Protein AF-A0A1V5R7T0-F1 (afdb_monomer_lite)

Foldseek 3Di:
DDDDDDDDDDDDDDDDDDDDPDDDPFFQQLDQPCVPPDFQKKWQQDAAPDLLLQEHADPADDPQPAQHASQQRIARLLLSLLLSLLSNLLCVPPNGAPAGKYWHGAGGLSQFQDWDQDVAIAGPAFGGCRGSRQKTWIAARWNACAAPPDVRHRFLFRPQWDQDPNDTDGHQFDPGASNGGPLSSRLSSLLSSLCLCCVQVVNQWFDAKQAAQNSLVSSLVVLVVCQVVVPPVRHPVSSVSSVVRYDQDVVVSSHGRHRRTMMTGTDDDDCPDPNVVSSVVSSVSSVVSSLVVCVVVPDDKDKDWMWIHGLNWIKIKIFIPPLQFDWAQKWKDKDPDDTDAQDPPDSGRIDIGTDDPPDDQKIKMWIWTAGPNHTDIDIDMDGDRDDDPLSNDRDHLVQWAWDWDDDPQKIKTATRHDPSCVSWFPWKWKFFDFPPDDTDIGTADPRRIDIGHPPRTDWIWIWTHTNNHDTNTHTYDDPPDD

Radius of gyration: 26.91 Å; chains: 1; bounding box: 71×72×76 Å

Secondary structure (DSSP, 8-state):
--------------------------S-SS--GGGSSS---EEEPPPPSSGGGSEEE-SS-BTTTB---GGG-EE-HHHHHHHHHHHHHHHHHH---SBPEEE---B-TTSSPPEE-SSS-EESSSTTSSGGG-EEEEEPPBS----SS-SS---SSS--EEEETTEEEE-SS--S--TTB-HHHHHHHHHHHHHHHHHHHTT-SEEEEE--HHHHHHHHHHHHHHHHHT-TT--HHHHHHHHHHEE--TTTTHHHH-SSEEEEEE----TTSTTHHHHHHHHHHHHHHHHHHHHHH--S-EEEEEEEEETTEEEEEEEEESTT--EEEEEEEETTPPPEEPPTT-TT-EEEEEPPSSPPSEEEEEEEEEETTEEEEEEEEEE-----GGGG----GGG-EEEEEEETTEEEEEEE--GGGGGTEEEEEEEEE-TTSPPEEEEPPTTSEEEEE-TT--EEEEEEEETTS-EEEEEE-BTTB-

Sequence (482 aa):
MRLIRNGLPGCAMGLVCLGLVSLGLGANDGFDRYRKQVPHTLRLFPLPASPEAGYLMLDRDMEGGADGDIRHRWAQPHAVALVQCCARAVARDLGPGPHPMVIMDASSENGDTPVELGATPRGRHPGGSHDGGLNLDLGYYLTSLKGQVHTPDFAACTNHYRLQDGKLRDTYQCLESADRLDVPRTTRFFVELAAFNRDLFNGDLLEQVGVDFQVRKAVLAQAQAWARERRYGVDTVLVGDLERILTSDEADGWARTHHHHLHLRLRDFPLHGAHRKALDHLMATARQEEGLLRKVTQAGPALVVALHSVDLQRSLEVELQPSHLEVQDLQFRVDEGPWRKAQPGDPRNRAVLDLAAPFKATAKVEAQGTLKGKPLSLSCVIELPEQSPRLGIAIEAAHLKAEVQEEGGALAFDLKVPRTYQAWVTEYALVLHRPGQKPERCVLPPEGRLKLPKEGLVKVELEALCSSRRAIRVPVWLDGRI

Structure (mmCIF, N/CA/C/O backbone):
data_AF-A0A1V5R7T0-F1
#
_entry.id   AF-A0A1V5R7T0-F1
#
loop_
_atom_site.group_PDB
_atom_site.id
_atom_site.type_symbol
_atom_site.label_atom_id
_atom_site.label_alt_id
_atom_site.label_comp_id
_atom_site.label_asym_id
_atom_site.label_entity_id
_atom_site.label_seq_id
_atom_site.pdbx_PDB_ins_code
_atom_site.Cartn_x
_atom_site.Cartn_y
_atom_site.Cartn_z
_atom_site.occupancy
_atom_site.B_iso_or_equiv
_atom_site.auth_seq_id
_atom_site.auth_comp_id
_atom_site.auth_asym_id
_atom_site.auth_atom_id
_atom_site.pdbx_PDB_model_num
ATOM 1 N N . MET A 1 1 ? -37.736 -44.518 -22.228 1.00 30.17 1 MET A N 1
ATOM 2 C CA . MET A 1 1 ? -37.467 -45.970 -22.242 1.00 30.17 1 MET A CA 1
ATOM 3 C C . MET A 1 1 ? -36.408 -46.214 -23.314 1.00 30.17 1 MET A C 1
ATOM 5 O O . MET A 1 1 ? -36.701 -45.902 -24.453 1.00 30.17 1 MET A O 1
ATOM 9 N N . ARG A 1 2 ? -35.200 -46.636 -22.885 1.00 25.08 2 ARG A N 1
ATOM 10 C CA . ARG A 1 2 ? -34.054 -47.285 -23.590 1.00 25.08 2 ARG A CA 1
ATOM 11 C C . ARG A 1 2 ? -33.592 -46.729 -24.966 1.00 25.08 2 ARG A C 1
ATOM 13 O O . ARG A 1 2 ? -34.388 -46.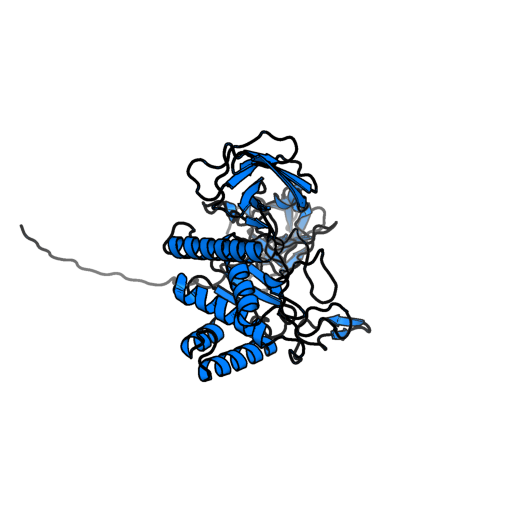657 -25.883 1.00 25.08 2 ARG A O 1
ATOM 20 N N . LEU A 1 3 ? -32.349 -46.225 -25.130 1.00 24.56 3 LEU A N 1
ATOM 21 C CA . LEU A 1 3 ? -31.028 -46.930 -25.181 1.00 24.56 3 LEU A CA 1
ATOM 22 C C . LEU A 1 3 ? -30.972 -47.920 -26.380 1.00 24.56 3 LEU A C 1
ATOM 24 O O . LEU A 1 3 ? -31.908 -48.692 -26.509 1.00 24.56 3 LEU A O 1
ATOM 28 N N . ILE A 1 4 ? -29.960 -48.047 -27.258 1.00 29.56 4 ILE A N 1
ATOM 29 C CA . ILE A 1 4 ? -28.506 -47.790 -27.200 1.00 29.56 4 ILE A CA 1
ATOM 30 C C . ILE A 1 4 ? -27.867 -48.036 -28.603 1.00 29.56 4 ILE A C 1
ATOM 32 O O . ILE A 1 4 ? -28.319 -48.918 -29.322 1.00 29.56 4 ILE A O 1
ATOM 36 N N . ARG A 1 5 ? -26.796 -47.272 -28.901 1.00 29.25 5 ARG A N 1
ATOM 37 C CA . ARG A 1 5 ? -25.517 -47.510 -29.641 1.00 29.25 5 ARG A CA 1
ATOM 38 C C . ARG A 1 5 ? -25.374 -48.441 -30.868 1.00 29.25 5 ARG A C 1
ATOM 40 O O . ARG A 1 5 ? -25.743 -49.606 -30.827 1.00 29.25 5 ARG A O 1
ATOM 47 N N . ASN A 1 6 ? -24.536 -47.978 -31.812 1.00 26.95 6 ASN A N 1
ATOM 48 C CA . ASN A 1 6 ? -23.155 -48.433 -32.159 1.00 26.95 6 ASN A CA 1
ATOM 49 C C . ASN A 1 6 ? -22.864 -47.959 -33.606 1.00 26.95 6 ASN A C 1
ATOM 51 O O . ASN A 1 6 ? -23.771 -47.998 -34.421 1.00 26.95 6 ASN A O 1
ATOM 55 N N . GLY A 1 7 ? -21.698 -47.503 -34.066 1.00 24.45 7 GLY A N 1
ATOM 56 C CA . GLY A 1 7 ? -20.328 -47.378 -33.573 1.00 24.45 7 GLY A CA 1
ATOM 57 C C . GLY A 1 7 ? -19.453 -46.932 -34.772 1.00 24.45 7 GLY A C 1
ATOM 58 O O . GLY A 1 7 ? -19.782 -47.242 -35.914 1.00 24.45 7 GLY A O 1
ATOM 59 N N . LEU A 1 8 ? -18.391 -46.165 -34.502 1.00 31.53 8 LEU A N 1
ATOM 60 C CA . LEU A 1 8 ? -17.338 -45.699 -35.434 1.00 31.53 8 LEU A CA 1
ATOM 61 C C . LEU A 1 8 ? -16.566 -46.861 -36.109 1.00 31.53 8 LEU A C 1
ATOM 63 O O . LEU A 1 8 ? -16.613 -47.980 -35.595 1.00 31.53 8 LEU A O 1
ATOM 67 N N . PRO A 1 9 ? -15.839 -46.619 -37.225 1.00 33.41 9 PRO A N 1
ATOM 68 C CA . PRO A 1 9 ? -14.389 -46.281 -37.197 1.00 33.41 9 PRO A CA 1
ATOM 69 C C . PRO A 1 9 ? -14.001 -45.255 -38.304 1.00 33.41 9 PRO A C 1
ATOM 71 O O . PRO A 1 9 ? -14.788 -45.021 -39.208 1.00 33.41 9 PRO A O 1
ATOM 74 N N . GLY A 1 10 ? -12.849 -44.576 -38.389 1.00 24.50 10 GLY A N 1
ATOM 75 C CA . GLY A 1 10 ? -11.581 -44.533 -37.661 1.00 24.50 10 GLY A CA 1
ATOM 76 C C . GLY A 1 10 ? -10.533 -43.740 -38.489 1.00 24.50 10 GLY A C 1
ATOM 77 O O . GLY A 1 10 ? -10.545 -43.810 -39.712 1.00 24.50 10 GLY A O 1
ATOM 78 N N . CYS A 1 11 ? -9.635 -43.032 -37.785 1.00 23.44 11 CYS A N 1
ATOM 79 C CA . CYS A 1 11 ? -8.226 -42.696 -38.102 1.00 23.44 11 CYS A CA 1
ATOM 80 C C . CYS A 1 11 ? -7.805 -41.733 -39.242 1.00 23.44 11 CYS A C 1
ATOM 82 O O . CYS A 1 11 ? -7.719 -42.121 -40.400 1.00 23.44 11 CYS A O 1
ATOM 84 N N . ALA A 1 12 ? -7.322 -40.545 -38.837 1.00 26.11 12 ALA A N 1
ATOM 85 C CA . ALA A 1 12 ? -5.924 -40.036 -38.928 1.00 26.11 12 ALA A CA 1
ATOM 86 C C . ALA A 1 12 ? -5.922 -38.629 -38.270 1.00 26.11 12 ALA A C 1
ATOM 88 O O . ALA A 1 12 ? -6.704 -37.788 -38.690 1.00 26.11 12 ALA A O 1
ATOM 89 N N . MET A 1 13 ? -5.289 -38.261 -37.148 1.00 24.59 13 MET A N 1
ATOM 90 C CA . MET A 1 13 ? -3.994 -38.497 -36.483 1.00 24.59 13 MET A CA 1
ATOM 91 C C . MET A 1 13 ? -2.769 -37.923 -37.221 1.00 24.59 13 MET A C 1
ATOM 93 O O . MET A 1 13 ? -2.347 -38.458 -38.239 1.00 24.59 13 MET A O 1
ATOM 97 N N . GLY A 1 14 ? -2.202 -36.847 -36.648 1.00 22.84 14 GLY A N 1
ATOM 98 C CA . GLY A 1 14 ? -0.975 -36.154 -37.075 1.00 22.84 14 GLY A CA 1
ATOM 99 C C . GLY A 1 14 ? -0.926 -34.692 -36.566 1.00 22.84 14 GLY A C 1
ATOM 100 O O . GLY A 1 14 ? -1.309 -33.804 -37.308 1.00 22.84 14 GLY A O 1
ATOM 101 N N . LEU A 1 15 ? -0.829 -34.416 -35.256 1.00 24.31 15 LEU A N 1
ATOM 102 C CA . LEU A 1 15 ? 0.388 -34.177 -34.440 1.00 24.31 15 LEU A CA 1
ATOM 103 C C . LEU A 1 15 ? 1.064 -32.786 -34.604 1.00 24.31 15 LEU A C 1
ATOM 105 O O . LEU A 1 15 ? 1.511 -32.419 -35.679 1.00 24.31 15 LEU A O 1
ATOM 109 N N . VAL A 1 16 ? 1.235 -32.134 -33.441 1.00 23.52 16 VAL A N 1
ATOM 110 C CA . VAL A 1 16 ? 2.197 -31.073 -33.051 1.00 23.52 16 VAL A CA 1
ATOM 111 C C . VAL A 1 16 ? 1.925 -29.619 -33.473 1.00 23.52 16 VAL A C 1
ATOM 113 O O . VAL A 1 16 ? 2.321 -29.177 -34.539 1.00 23.52 16 VAL A O 1
ATOM 116 N N . CYS A 1 17 ? 1.393 -28.841 -32.521 1.00 24.23 17 CYS A N 1
ATOM 117 C CA . CYS A 1 17 ? 2.048 -27.622 -32.016 1.00 24.23 17 CYS A CA 1
ATOM 118 C C . CYS A 1 17 ? 1.552 -27.336 -30.586 1.00 24.23 17 CYS A C 1
ATOM 120 O O . CYS A 1 17 ? 0.710 -26.482 -30.328 1.00 24.23 17 CYS A O 1
ATOM 122 N N . LEU A 1 18 ? 2.073 -28.133 -29.652 1.00 26.19 18 LEU A N 1
ATOM 123 C CA . LEU A 1 18 ? 2.223 -27.775 -28.245 1.00 26.19 18 LEU A CA 1
ATOM 124 C C . LEU A 1 18 ? 3.452 -26.858 -28.174 1.00 26.19 18 LEU A C 1
ATOM 126 O O . LEU A 1 18 ? 4.535 -27.278 -28.576 1.00 26.19 18 LEU A O 1
ATOM 130 N N . GLY A 1 19 ? 3.296 -25.629 -27.690 1.00 22.98 19 GLY A N 1
ATOM 131 C CA . GLY A 1 19 ? 4.429 -24.730 -27.479 1.00 22.98 19 GLY A CA 1
ATOM 132 C C . GLY A 1 19 ? 3.999 -23.317 -27.104 1.00 22.98 19 GLY A C 1
ATOM 133 O O . GLY A 1 19 ? 3.680 -22.539 -27.993 1.00 22.98 19 GLY A O 1
ATOM 134 N N . LEU A 1 20 ? 4.077 -23.009 -25.802 1.00 26.34 20 LEU A N 1
ATOM 135 C CA . LEU A 1 20 ? 3.920 -21.703 -25.130 1.00 26.34 20 LEU A CA 1
ATOM 136 C C . LEU A 1 20 ? 2.573 -21.435 -24.435 1.00 26.34 20 LEU A C 1
ATOM 138 O O . LEU A 1 20 ? 1.944 -20.397 -24.603 1.00 26.34 20 LEU A O 1
ATOM 142 N N . VAL A 1 21 ? 2.203 -22.336 -23.522 1.00 30.81 21 VAL A N 1
ATOM 143 C CA . VAL A 1 21 ? 1.768 -21.892 -22.190 1.00 30.81 21 VAL A CA 1
ATOM 144 C C . VAL A 1 21 ? 3.016 -21.893 -21.319 1.00 30.81 21 VAL A C 1
ATOM 146 O O . VAL A 1 21 ? 3.502 -22.971 -20.994 1.00 30.81 21 VAL A O 1
ATOM 149 N N . SER A 1 22 ? 3.527 -20.713 -20.965 1.00 23.80 22 SER A N 1
ATOM 150 C CA . SER A 1 22 ? 4.300 -20.506 -19.733 1.00 23.80 22 SER A CA 1
ATOM 151 C C . SER A 1 22 ? 4.723 -19.040 -19.570 1.00 23.80 22 SER A C 1
ATOM 153 O O . SER A 1 22 ? 5.561 -18.555 -20.324 1.00 23.80 22 SER A O 1
ATOM 155 N N . LEU A 1 23 ? 4.214 -18.445 -18.483 1.00 25.80 23 LEU A N 1
ATOM 156 C CA . LEU A 1 23 ? 4.885 -17.488 -17.590 1.00 25.80 23 LEU A CA 1
ATOM 157 C C . LEU A 1 23 ? 4.839 -16.000 -17.976 1.00 25.80 23 LEU A C 1
ATOM 159 O O . LEU A 1 23 ? 5.457 -15.560 -18.938 1.00 25.80 23 LEU A O 1
ATOM 163 N N . GLY A 1 24 ? 4.144 -15.217 -17.137 1.00 24.16 24 GLY A N 1
ATOM 164 C CA . GLY A 1 24 ? 4.252 -13.757 -17.120 1.00 24.16 24 GLY A CA 1
ATOM 165 C C . GLY A 1 24 ? 2.946 -12.963 -17.104 1.00 24.16 24 GLY A C 1
ATOM 166 O O . GLY A 1 24 ? 2.898 -11.899 -17.713 1.00 24.16 24 GLY A O 1
ATOM 167 N N . LEU A 1 25 ? 1.900 -13.424 -16.406 1.00 31.41 25 LEU A N 1
ATOM 168 C CA . LEU A 1 25 ? 0.944 -12.480 -15.816 1.00 31.41 25 LEU A CA 1
ATOM 169 C C . LEU A 1 25 ? 1.724 -11.642 -14.798 1.00 31.41 25 LEU A C 1
ATOM 171 O O . LEU A 1 25 ? 2.124 -12.142 -13.750 1.00 31.41 25 LEU A O 1
ATOM 175 N N . GLY A 1 26 ? 2.001 -10.394 -15.144 1.00 29.55 26 GLY A N 1
ATOM 176 C CA . GLY A 1 26 ? 2.695 -9.472 -14.261 1.00 29.55 26 GLY A CA 1
ATOM 177 C C . GLY A 1 26 ? 3.188 -8.268 -15.033 1.00 29.55 26 GLY A C 1
ATOM 178 O O . GLY A 1 26 ? 3.957 -8.440 -15.971 1.00 29.55 26 GLY A O 1
ATOM 179 N N . ALA A 1 27 ? 2.741 -7.097 -14.586 1.00 29.16 27 ALA A N 1
ATOM 180 C CA . ALA A 1 27 ? 3.251 -5.751 -14.814 1.00 29.16 27 ALA A CA 1
ATOM 181 C C . ALA A 1 27 ? 2.723 -4.862 -15.938 1.00 29.16 27 ALA A C 1
ATOM 183 O O . ALA A 1 27 ? 2.602 -5.316 -17.065 1.00 29.16 27 ALA A O 1
ATOM 184 N N . ASN A 1 28 ? 2.431 -3.596 -15.587 1.00 39.72 28 ASN A N 1
ATOM 185 C CA . ASN A 1 28 ? 1.887 -2.522 -16.431 1.00 39.72 28 ASN A CA 1
ATOM 186 C C . ASN A 1 28 ? 2.424 -2.580 -17.878 1.00 39.72 28 ASN A C 1
ATOM 188 O O . ASN A 1 28 ? 3.535 -2.156 -18.194 1.00 39.72 28 ASN A O 1
ATOM 192 N N . ASP A 1 29 ? 1.636 -3.234 -18.722 1.00 37.44 29 ASP A N 1
ATOM 193 C CA . ASP A 1 29 ? 1.846 -3.598 -20.122 1.00 37.44 29 ASP A CA 1
ATOM 194 C C . ASP A 1 29 ? 0.916 -2.785 -21.034 1.00 37.44 29 ASP A C 1
ATOM 196 O O . ASP A 1 29 ? 0.659 -3.159 -22.178 1.00 37.44 29 ASP A O 1
ATOM 200 N N . GLY A 1 30 ? 0.397 -1.670 -20.514 1.00 35.66 30 GLY A N 1
ATOM 201 C CA . GLY A 1 30 ? -0.647 -0.893 -21.162 1.00 35.66 30 GLY A CA 1
ATOM 202 C C . GLY A 1 30 ? -2.032 -1.524 -21.064 1.00 35.66 30 GLY A C 1
ATOM 203 O O . GLY A 1 30 ? -2.952 -0.989 -21.665 1.00 35.66 30 GLY A O 1
ATOM 204 N N . PHE A 1 31 ? -2.224 -2.626 -20.324 1.00 36.41 31 PHE A N 1
ATOM 205 C CA . PHE A 1 31 ? -3.575 -3.089 -20.022 1.00 36.41 31 PHE A CA 1
ATOM 206 C C . PHE A 1 31 ? -4.199 -2.219 -18.938 1.00 36.41 31 PHE A C 1
ATOM 208 O O . PHE A 1 31 ? -3.809 -2.272 -17.771 1.00 36.41 31 PHE A O 1
ATOM 215 N N . ASP A 1 32 ? -5.244 -1.498 -19.326 1.00 42.06 32 ASP A N 1
ATOM 216 C CA . ASP A 1 32 ? -6.210 -0.918 -18.409 1.00 42.06 32 ASP A CA 1
ATOM 217 C C . ASP A 1 32 ? -6.840 -2.027 -17.543 1.00 42.06 32 ASP A C 1
ATOM 219 O O . ASP A 1 32 ? -7.746 -2.765 -17.952 1.00 42.06 32 ASP A O 1
ATOM 223 N N . ARG A 1 33 ? -6.332 -2.168 -16.317 1.00 47.75 33 ARG A N 1
ATOM 224 C CA . ARG A 1 33 ? -6.867 -3.120 -15.340 1.00 47.75 33 ARG A CA 1
ATOM 225 C C . ARG A 1 33 ? -8.239 -2.692 -14.813 1.00 47.75 33 ARG A C 1
ATOM 227 O O . ARG A 1 33 ? -8.972 -3.558 -14.350 1.00 47.75 33 ARG A O 1
ATOM 234 N N . TYR A 1 34 ? -8.648 -1.433 -14.991 1.00 43.59 34 TYR A N 1
ATOM 235 C CA . TYR A 1 34 ? -10.017 -0.969 -14.727 1.00 43.59 34 TYR A CA 1
ATOM 236 C C . TYR A 1 34 ? -11.007 -1.455 -15.789 1.00 43.59 34 TYR A C 1
ATOM 238 O O . TYR A 1 34 ? -12.179 -1.687 -15.490 1.00 43.59 34 TYR A O 1
ATOM 246 N N . ARG A 1 35 ? -10.548 -1.718 -17.021 1.00 40.16 35 ARG A N 1
ATOM 247 C CA . ARG A 1 35 ? -11.385 -2.298 -18.088 1.00 40.16 35 ARG A CA 1
ATOM 248 C C . ARG A 1 35 ? -11.709 -3.779 -17.912 1.00 40.16 35 ARG A C 1
ATOM 250 O O . ARG A 1 35 ? -12.566 -4.293 -18.639 1.00 40.16 35 ARG A O 1
ATOM 257 N N . LYS A 1 36 ? -11.121 -4.479 -16.936 1.00 43.09 36 LYS A N 1
ATOM 258 C CA . LYS A 1 36 ? -11.552 -5.836 -16.562 1.00 43.09 36 LYS A CA 1
ATOM 259 C C . LYS A 1 36 ? -12.825 -5.806 -15.706 1.00 43.09 36 LYS A C 1
ATOM 261 O O . LYS A 1 36 ? -12.818 -6.246 -14.571 1.00 43.09 36 LYS A O 1
ATOM 266 N N . GLN A 1 37 ? -13.935 -5.349 -16.286 1.00 37.16 37 GLN A N 1
ATOM 267 C CA . GLN A 1 37 ? -15.336 -5.622 -15.899 1.00 37.16 37 GLN A CA 1
ATOM 268 C C . GLN A 1 37 ? -15.792 -5.336 -14.444 1.00 37.16 37 GLN A C 1
ATOM 270 O O . GLN A 1 37 ? -16.991 -5.433 -14.180 1.00 37.16 37 GLN A O 1
ATOM 275 N N . VAL A 1 38 ? -14.916 -4.942 -13.516 1.00 39.03 38 VAL A N 1
ATOM 276 C CA . VAL A 1 38 ? -15.242 -4.570 -12.134 1.00 39.03 38 VAL A CA 1
ATOM 277 C C . VAL A 1 38 ? -14.394 -3.351 -11.757 1.00 39.03 38 VAL A C 1
ATOM 279 O O . VAL A 1 38 ? -13.169 -3.455 -11.772 1.00 39.03 38 VAL A O 1
ATOM 282 N N . PRO A 1 39 ? -14.998 -2.199 -11.413 1.00 50.25 39 PRO A N 1
ATOM 283 C CA . PRO A 1 39 ? -14.240 -1.044 -10.951 1.00 50.25 39 PRO A CA 1
ATOM 284 C C . PRO A 1 39 ? -13.459 -1.427 -9.691 1.00 50.25 39 PRO A C 1
ATOM 286 O O . PRO A 1 39 ? -14.051 -1.771 -8.664 1.00 50.25 39 PRO A O 1
ATOM 289 N N . HIS A 1 40 ? -12.130 -1.388 -9.759 1.00 67.25 40 HIS A N 1
ATOM 290 C CA . HIS A 1 40 ? -11.280 -1.588 -8.593 1.00 67.25 40 HIS A CA 1
ATOM 291 C C . HIS A 1 40 ? -11.407 -0.351 -7.699 1.00 67.25 40 HIS A C 1
ATOM 293 O O . HIS A 1 40 ? -10.768 0.671 -7.934 1.00 67.25 40 HIS A O 1
ATOM 299 N N . THR A 1 41 ? -12.269 -0.422 -6.683 1.00 85.62 41 THR A N 1
ATOM 300 C CA . THR A 1 41 ? -12.331 0.617 -5.653 1.00 85.62 41 THR A CA 1
ATOM 301 C C . THR A 1 41 ? -11.040 0.591 -4.858 1.00 85.62 41 THR A C 1
ATOM 303 O O . THR A 1 41 ? -10.758 -0.390 -4.175 1.00 85.62 41 THR A O 1
ATOM 306 N N . LEU A 1 42 ? -10.281 1.679 -4.907 1.00 92.12 42 LEU A N 1
ATOM 307 C CA . LEU A 1 42 ? -9.131 1.878 -4.042 1.00 92.12 42 LEU A CA 1
ATOM 308 C C . LEU A 1 42 ? -9.535 2.708 -2.833 1.00 92.12 42 LEU A C 1
ATOM 310 O O . LEU A 1 42 ? -10.436 3.546 -2.884 1.00 92.12 42 LEU A O 1
ATOM 314 N N . ARG A 1 43 ? -8.862 2.452 -1.723 1.00 95.31 43 ARG A N 1
ATOM 315 C CA . ARG A 1 43 ? -8.984 3.184 -0.475 1.00 95.31 43 ARG A CA 1
ATOM 316 C C . ARG A 1 43 ? -7.608 3.720 -0.121 1.00 95.31 43 ARG A C 1
ATOM 318 O O . ARG A 1 43 ? -6.636 2.966 -0.134 1.00 95.31 43 ARG A O 1
ATOM 325 N N . LEU A 1 44 ? -7.540 4.998 0.230 1.00 96.50 44 LEU A N 1
ATOM 326 C CA . LEU A 1 44 ? -6.336 5.547 0.833 1.00 96.50 44 LEU A CA 1
ATOM 327 C C . LEU A 1 44 ? -6.157 4.917 2.217 1.00 96.50 44 LEU A C 1
ATOM 329 O O . LEU A 1 44 ? -7.094 4.913 3.026 1.00 96.50 44 LEU A O 1
ATOM 333 N N . PHE A 1 45 ? -4.970 4.381 2.489 1.00 95.19 45 PHE A N 1
ATOM 334 C CA . PHE A 1 45 ? -4.657 3.824 3.798 1.00 95.19 45 PHE A CA 1
ATOM 335 C C . PHE A 1 45 ? -4.948 4.850 4.909 1.00 95.19 45 PHE A C 1
ATOM 337 O O . PHE A 1 45 ? -4.444 5.973 4.861 1.00 95.19 45 PHE A O 1
ATOM 344 N N . PRO A 1 46 ? -5.784 4.503 5.903 1.00 92.31 46 PRO A N 1
ATOM 345 C CA . PRO A 1 46 ? -6.198 5.454 6.921 1.00 92.31 46 PRO A CA 1
ATOM 346 C C . PRO A 1 46 ? -5.070 5.712 7.920 1.00 92.31 46 PRO A C 1
ATOM 348 O O . PRO A 1 46 ? -4.308 4.807 8.260 1.00 92.31 46 PRO A O 1
ATOM 351 N N . LEU A 1 47 ? -5.024 6.931 8.458 1.00 90.81 47 LEU A N 1
ATOM 352 C CA . LEU A 1 47 ? -4.195 7.228 9.623 1.00 90.81 47 LEU A CA 1
ATOM 353 C C . LEU A 1 47 ? -4.595 6.314 10.799 1.00 90.81 47 LEU A C 1
ATOM 355 O O . LEU A 1 47 ? -5.794 6.070 11.000 1.00 90.81 47 LEU A O 1
ATOM 359 N N . PRO A 1 48 ? -3.629 5.821 11.595 1.00 89.50 48 PRO A N 1
ATOM 360 C CA . PRO A 1 48 ? -3.939 5.024 12.774 1.00 89.50 48 PRO A CA 1
ATOM 361 C C . PRO A 1 48 ? -4.740 5.854 13.786 1.00 89.50 48 PRO A C 1
ATOM 363 O O . PRO A 1 48 ? -4.446 7.024 14.023 1.00 89.50 48 PRO A O 1
ATOM 366 N N . ALA A 1 49 ? -5.749 5.245 14.415 1.00 83.06 49 ALA A N 1
ATOM 367 C CA . ALA A 1 49 ? -6.562 5.925 15.428 1.00 83.06 49 ALA A CA 1
ATOM 368 C C . ALA A 1 49 ? -5.775 6.277 16.699 1.00 83.06 49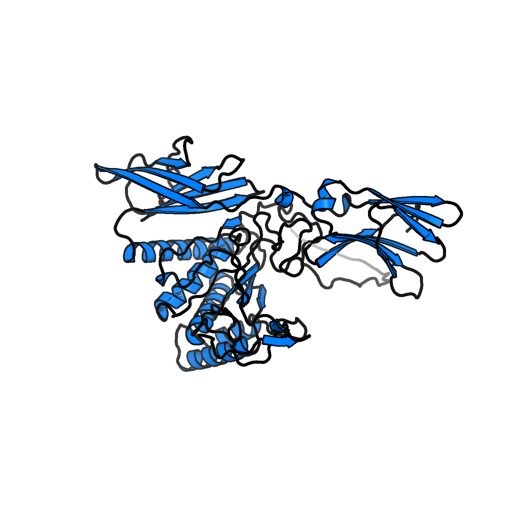 ALA A C 1
ATOM 370 O O . ALA A 1 49 ? -6.150 7.202 17.419 1.00 83.06 49 ALA A O 1
ATOM 371 N N . SER A 1 50 ? -4.724 5.511 16.990 1.00 85.81 50 SER A N 1
ATOM 372 C CA . SER A 1 50 ? -3.837 5.677 18.137 1.00 85.81 50 SER A CA 1
ATOM 373 C C . SER A 1 50 ? -2.557 4.841 17.949 1.00 85.81 50 SER A C 1
ATOM 375 O O . SER A 1 50 ? -2.512 4.003 17.041 1.00 85.81 50 SER A O 1
ATOM 377 N N . PRO A 1 51 ? -1.523 5.008 18.797 1.00 83.06 51 PRO A N 1
ATOM 378 C CA . PRO A 1 51 ? -0.319 4.169 18.763 1.00 83.06 51 PRO A CA 1
ATOM 379 C C . PRO A 1 51 ? -0.597 2.662 18.913 1.00 83.06 51 PRO A C 1
ATOM 381 O O . PRO A 1 51 ? 0.132 1.830 18.374 1.00 83.06 51 PRO A O 1
ATOM 384 N N . GLU A 1 52 ? -1.682 2.289 19.594 1.00 88.31 52 GLU A N 1
ATOM 385 C CA . GLU A 1 52 ? -2.110 0.898 19.786 1.00 88.31 52 GLU A CA 1
ATOM 386 C C . GLU A 1 52 ? -2.743 0.279 18.525 1.00 88.31 52 GLU A C 1
ATOM 388 O O . GLU A 1 52 ? -3.078 -0.903 18.524 1.00 88.31 52 GLU A O 1
ATOM 3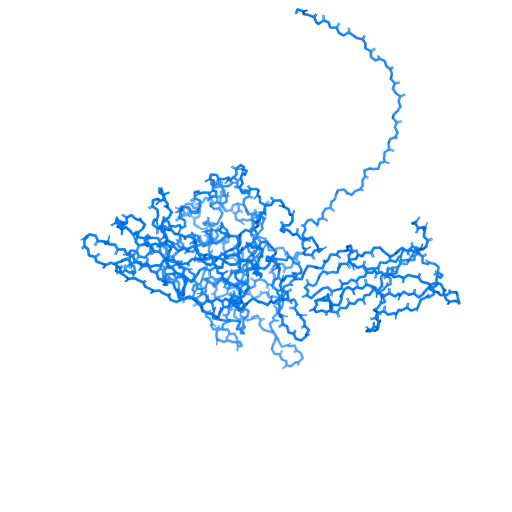93 N N . ALA A 1 53 ? -2.862 1.030 17.423 1.00 89.88 53 ALA A N 1
ATOM 394 C CA . ALA A 1 53 ? -3.220 0.469 16.120 1.00 89.88 53 ALA A CA 1
ATOM 395 C C . ALA A 1 53 ? -2.148 -0.494 15.572 1.00 89.88 53 ALA A C 1
ATOM 397 O O . ALA A 1 53 ? -2.448 -1.313 14.705 1.00 89.88 53 ALA A O 1
ATOM 398 N N . GLY A 1 54 ? -0.907 -0.398 16.067 1.00 92.44 54 GLY A N 1
ATOM 399 C CA . GLY A 1 54 ? 0.188 -1.298 15.704 1.00 92.44 54 GLY A CA 1
ATOM 400 C C . GLY A 1 54 ? 0.871 -0.983 14.372 1.00 92.44 54 GLY A C 1
ATOM 401 O O . GLY A 1 54 ? 1.735 -1.751 13.953 1.00 92.44 54 GLY A O 1
ATOM 402 N N . TYR A 1 55 ? 0.520 0.128 13.724 1.00 95.06 55 TYR A N 1
ATOM 403 C CA . TYR A 1 55 ? 1.185 0.657 12.533 1.00 95.06 55 TYR A CA 1
ATOM 404 C C . TYR A 1 55 ? 1.237 2.187 12.584 1.00 95.06 55 TYR A C 1
ATOM 406 O O . TYR A 1 55 ? 0.511 2.814 13.360 1.00 95.06 55 TYR A O 1
ATOM 414 N N . LEU A 1 56 ? 2.079 2.785 11.745 1.00 94.00 56 LEU A N 1
ATOM 415 C CA . LEU A 1 56 ? 2.185 4.231 11.583 1.00 94.00 56 LEU A CA 1
ATOM 416 C C . LEU A 1 56 ? 2.274 4.642 10.111 1.00 94.00 56 LEU A C 1
ATOM 418 O O . LEU A 1 56 ? 2.533 3.824 9.228 1.00 94.00 56 LEU A O 1
ATOM 422 N N . MET A 1 57 ? 2.057 5.931 9.872 1.00 92.88 57 MET A N 1
ATOM 423 C CA . MET A 1 57 ? 2.188 6.586 8.573 1.00 92.88 57 MET A CA 1
ATOM 424 C C . MET A 1 57 ? 3.327 7.597 8.645 1.00 92.88 57 MET A C 1
ATOM 426 O O . MET A 1 57 ? 3.488 8.260 9.667 1.00 92.88 57 MET A O 1
ATOM 430 N N . LEU A 1 58 ? 4.097 7.719 7.568 1.00 90.62 58 LEU A N 1
ATOM 431 C CA . LEU A 1 58 ? 5.057 8.812 7.401 1.00 90.62 58 LEU A CA 1
ATOM 432 C C . LEU A 1 58 ? 4.377 10.000 6.724 1.00 90.62 58 LEU A C 1
ATOM 434 O O . LEU A 1 58 ? 3.480 9.814 5.903 1.00 90.62 58 LEU A O 1
ATOM 438 N N . ASP A 1 59 ? 4.835 11.212 6.999 1.00 85.25 59 ASP A N 1
ATOM 439 C CA . ASP A 1 59 ? 4.262 12.405 6.362 1.00 85.25 59 ASP A CA 1
ATOM 440 C C . ASP A 1 59 ? 4.740 12.582 4.910 1.00 85.25 59 ASP A C 1
ATOM 442 O O . ASP A 1 59 ? 4.106 13.268 4.114 1.00 85.25 59 ASP A O 1
ATOM 446 N N . ARG A 1 60 ? 5.890 11.992 4.568 1.00 87.44 60 ARG A N 1
ATOM 447 C CA . ARG A 1 60 ? 6.547 12.097 3.260 1.00 87.44 60 ARG A CA 1
ATOM 448 C C . ARG A 1 60 ? 7.601 11.010 3.094 1.00 87.44 60 ARG A C 1
ATOM 450 O O . ARG A 1 60 ? 7.955 10.341 4.065 1.00 87.44 60 ARG A O 1
ATOM 457 N N . ASP A 1 61 ? 8.158 10.923 1.893 1.00 88.31 61 ASP A N 1
ATOM 458 C CA . ASP A 1 61 ? 9.399 10.191 1.662 1.00 88.31 61 ASP A CA 1
ATOM 459 C C . ASP A 1 61 ? 10.543 10.741 2.512 1.00 88.31 61 ASP A C 1
ATOM 461 O O . ASP A 1 61 ? 10.695 11.956 2.700 1.00 88.31 61 ASP A O 1
ATOM 465 N N . MET A 1 62 ? 11.364 9.833 3.021 1.00 83.00 62 MET A N 1
ATOM 466 C CA . MET A 1 62 ? 12.501 10.136 3.874 1.00 83.00 62 MET A CA 1
ATOM 467 C C . MET A 1 62 ? 13.706 9.281 3.477 1.00 83.00 62 MET A C 1
ATOM 469 O O . MET A 1 62 ? 13.580 8.219 2.870 1.00 83.00 62 MET A O 1
ATOM 473 N N . GLU A 1 63 ? 14.899 9.752 3.833 1.00 79.00 63 GLU A N 1
ATOM 474 C CA . GLU A 1 63 ? 16.126 8.969 3.674 1.00 79.00 63 GLU A CA 1
ATOM 475 C C . GLU A 1 63 ? 16.070 7.663 4.498 1.00 79.00 63 GLU A C 1
ATOM 477 O O . GLU A 1 63 ? 15.298 7.552 5.451 1.00 79.00 63 GLU A O 1
ATOM 482 N N . GLY A 1 64 ? 16.897 6.672 4.142 1.00 66.31 64 GLY A N 1
ATOM 483 C CA . GLY A 1 64 ? 16.944 5.381 4.846 1.00 66.31 64 GLY A CA 1
ATOM 484 C C . GLY A 1 64 ? 15.800 4.420 4.497 1.00 66.31 64 GLY A C 1
ATOM 485 O O . GLY A 1 64 ? 15.309 3.713 5.383 1.00 66.31 64 GLY A O 1
ATOM 486 N N . GLY A 1 65 ? 15.368 4.421 3.228 1.00 69.75 65 GLY A N 1
ATOM 487 C CA . GLY A 1 65 ? 14.407 3.460 2.667 1.00 69.75 65 GLY A CA 1
ATOM 488 C C . GLY A 1 65 ? 12.951 3.692 3.076 1.00 69.75 65 GLY A C 1
ATOM 489 O O . GLY A 1 65 ? 12.189 2.738 3.207 1.00 69.75 65 GLY A O 1
ATOM 490 N N . ALA A 1 66 ? 12.578 4.944 3.344 1.00 78.62 66 ALA A N 1
ATOM 491 C CA . ALA A 1 66 ? 11.254 5.323 3.817 1.00 78.62 66 ALA A CA 1
ATOM 492 C C . ALA A 1 66 ? 10.417 5.961 2.703 1.00 78.62 66 ALA A C 1
ATOM 494 O O . ALA A 1 66 ? 10.346 7.186 2.593 1.00 78.62 66 ALA A O 1
ATOM 495 N N . ASP A 1 67 ? 9.748 5.121 1.918 1.00 85.06 67 ASP A N 1
ATOM 496 C CA . ASP A 1 67 ? 8.815 5.549 0.873 1.00 85.06 67 ASP A CA 1
ATOM 497 C C . ASP A 1 67 ? 7.452 5.862 1.503 1.00 85.06 67 ASP A C 1
ATOM 499 O O . ASP A 1 67 ? 6.637 4.988 1.778 1.00 85.06 67 ASP A O 1
ATOM 503 N N . GLY A 1 68 ? 7.251 7.126 1.860 1.00 84.31 68 GLY A N 1
ATOM 504 C CA . GLY A 1 68 ? 6.197 7.594 2.751 1.00 84.31 68 GLY A CA 1
ATOM 505 C C . GLY A 1 68 ? 5.194 8.546 2.108 1.00 84.31 68 GLY A C 1
ATOM 506 O O . GLY A 1 68 ? 4.401 9.159 2.822 1.00 84.31 68 GLY A O 1
ATOM 507 N N . ASP A 1 69 ? 5.235 8.740 0.797 1.00 91.38 69 ASP A N 1
ATOM 508 C CA . ASP A 1 69 ? 4.344 9.676 0.121 1.00 91.38 69 ASP A CA 1
ATOM 509 C C . ASP A 1 69 ? 2.875 9.213 0.148 1.00 91.38 69 ASP A C 1
ATOM 511 O O . ASP A 1 69 ? 2.510 8.132 -0.320 1.00 91.38 69 ASP A O 1
ATOM 515 N N . ILE A 1 70 ? 1.990 10.075 0.654 1.00 92.69 70 ILE A N 1
ATOM 516 C CA . ILE A 1 70 ? 0.548 9.815 0.742 1.00 92.69 70 ILE A CA 1
ATOM 517 C C . ILE A 1 70 ? -0.098 9.513 -0.624 1.00 92.69 70 ILE A C 1
ATOM 519 O O . ILE A 1 70 ? -1.099 8.799 -0.693 1.00 92.69 70 ILE A O 1
ATOM 523 N N . ARG A 1 71 ? 0.480 10.003 -1.729 1.00 92.62 71 ARG A N 1
ATOM 524 C CA . ARG A 1 71 ? -0.007 9.774 -3.102 1.00 92.62 71 ARG A CA 1
ATOM 525 C C . ARG A 1 71 ? 0.101 8.315 -3.545 1.00 92.62 71 ARG A C 1
ATOM 527 O O . ARG A 1 71 ? -0.572 7.932 -4.502 1.00 92.62 71 ARG A O 1
ATOM 534 N N . HIS A 1 72 ? 0.903 7.512 -2.853 1.00 93.12 72 HIS A N 1
ATOM 535 C CA . HIS A 1 72 ? 1.210 6.129 -3.216 1.00 93.12 72 HIS A CA 1
ATOM 536 C C . HIS A 1 72 ? 0.656 5.110 -2.217 1.00 93.12 72 HIS A C 1
ATOM 538 O O . HIS A 1 72 ? 1.032 3.947 -2.239 1.00 93.12 72 HIS A O 1
ATOM 544 N N . ARG A 1 73 ? -0.275 5.519 -1.349 1.00 94.94 73 ARG A N 1
ATOM 545 C CA . ARG A 1 73 ? -0.869 4.671 -0.300 1.00 94.94 73 ARG A CA 1
ATOM 546 C C . ARG A 1 73 ? -2.260 4.148 -0.643 1.00 94.94 73 ARG A C 1
ATOM 548 O O . ARG A 1 73 ? -3.083 3.911 0.248 1.00 94.94 73 ARG A O 1
ATOM 555 N N . TRP A 1 74 ? -2.560 4.014 -1.929 1.00 94.50 74 TRP A N 1
ATOM 556 C CA . TRP A 1 74 ? -3.846 3.501 -2.380 1.00 94.50 74 TRP A CA 1
ATOM 557 C C . TRP A 1 74 ? -3.803 1.981 -2.433 1.00 94.50 74 TRP A C 1
ATOM 559 O O . TRP A 1 74 ? -2.873 1.386 -2.965 1.00 94.50 74 TRP A O 1
ATOM 569 N N . ALA A 1 75 ? -4.805 1.340 -1.844 1.00 94.81 75 ALA A N 1
ATOM 570 C CA . ALA A 1 75 ? -4.894 -0.111 -1.815 1.00 94.81 75 ALA A CA 1
ATOM 571 C C . ALA A 1 75 ? -6.347 -0.573 -1.880 1.00 94.81 75 ALA A C 1
ATOM 573 O O . ALA A 1 75 ? -7.281 0.174 -1.582 1.00 94.81 75 ALA A O 1
ATOM 574 N N . GLN A 1 76 ? -6.554 -1.834 -2.237 1.00 92.00 76 GLN A N 1
ATOM 575 C CA . GLN A 1 76 ? -7.868 -2.451 -2.160 1.00 92.00 76 GLN A CA 1
ATOM 576 C C . GLN A 1 76 ? -8.372 -2.439 -0.706 1.00 92.00 76 GLN A C 1
ATOM 578 O O . GLN A 1 76 ? -7.603 -2.733 0.214 1.00 92.00 76 GLN A O 1
ATOM 583 N N . PRO A 1 77 ? -9.669 -2.184 -0.455 1.00 92.00 77 PRO A N 1
ATOM 584 C CA . PRO A 1 77 ? -10.223 -2.137 0.896 1.00 92.00 77 PRO A CA 1
ATOM 585 C C . PRO A 1 77 ? -9.920 -3.378 1.742 1.00 92.00 77 PRO A C 1
ATOM 587 O O . PRO A 1 77 ? -9.685 -3.252 2.943 1.00 92.00 77 PRO A O 1
ATOM 590 N N . HIS A 1 78 ? -9.894 -4.563 1.125 1.00 92.12 78 HIS A N 1
ATOM 591 C CA . HIS A 1 78 ? -9.581 -5.812 1.818 1.00 92.12 78 HIS A CA 1
ATOM 592 C C . HIS A 1 78 ? -8.089 -5.952 2.149 1.00 92.12 78 HIS A C 1
ATOM 594 O O . HIS A 1 78 ? -7.766 -6.506 3.195 1.00 92.12 78 HIS A O 1
ATOM 600 N N . ALA A 1 79 ? -7.193 -5.405 1.321 1.00 94.94 79 ALA A N 1
ATOM 601 C CA . ALA A 1 79 ? -5.767 -5.331 1.625 1.00 94.94 79 ALA A CA 1
ATOM 602 C C . ALA A 1 79 ? -5.525 -4.426 2.841 1.00 94.94 79 ALA A C 1
ATOM 604 O O . ALA A 1 79 ? -4.851 -4.823 3.789 1.00 94.94 79 ALA A O 1
ATOM 605 N N . VAL A 1 80 ? -6.174 -3.254 2.868 1.00 96.50 80 VAL A N 1
ATOM 606 C CA . VAL A 1 80 ? -6.155 -2.349 4.030 1.00 96.50 80 VAL A CA 1
ATOM 607 C C . VAL A 1 80 ? -6.662 -3.066 5.284 1.00 96.50 80 VAL A C 1
ATOM 609 O O . VAL A 1 80 ? -6.013 -3.022 6.325 1.00 96.50 80 VAL A O 1
ATOM 612 N N . ALA A 1 81 ? -7.804 -3.755 5.192 1.00 96.12 81 ALA A N 1
ATOM 613 C CA . ALA A 1 81 ? -8.387 -4.479 6.320 1.00 96.12 81 ALA A CA 1
ATOM 614 C C . ALA A 1 81 ? -7.473 -5.594 6.847 1.00 96.12 81 ALA A C 1
ATOM 616 O O . ALA A 1 81 ? -7.318 -5.713 8.059 1.00 96.12 81 ALA A O 1
ATOM 617 N N . LEU A 1 82 ? -6.840 -6.367 5.958 1.00 97.69 82 LEU A N 1
ATOM 618 C CA . LEU A 1 82 ? -5.877 -7.406 6.327 1.00 97.69 82 LEU A CA 1
ATOM 619 C C . LEU A 1 82 ? -4.728 -6.831 7.150 1.00 97.69 82 LEU A C 1
ATOM 621 O O . LEU A 1 82 ? -4.485 -7.285 8.266 1.00 97.69 82 LEU A O 1
ATOM 625 N N . VAL A 1 83 ? -4.072 -5.793 6.629 1.00 97.81 83 VAL A N 1
ATOM 626 C CA . VAL A 1 83 ? -2.938 -5.149 7.301 1.00 97.81 83 VAL A CA 1
ATOM 627 C C . VAL A 1 83 ? -3.355 -4.578 8.657 1.00 97.81 83 VAL A C 1
ATOM 629 O O . VAL A 1 83 ? -2.641 -4.765 9.641 1.00 97.81 83 VAL A O 1
ATOM 632 N N . GLN A 1 84 ? -4.529 -3.944 8.743 1.00 96.62 84 GLN A N 1
ATOM 633 C CA . GLN A 1 84 ? -5.058 -3.424 10.006 1.00 96.62 84 GLN A CA 1
ATOM 634 C C . GLN A 1 84 ? -5.317 -4.528 11.037 1.00 96.62 84 GLN A C 1
ATOM 636 O O . GLN A 1 84 ? -4.907 -4.373 12.186 1.00 96.62 84 GLN A O 1
ATOM 641 N N . CYS A 1 85 ? -5.958 -5.634 10.648 1.00 96.94 85 CYS A N 1
ATOM 642 C CA . CYS A 1 85 ? -6.183 -6.767 11.549 1.00 96.94 85 CYS A CA 1
ATOM 643 C C . CYS A 1 85 ? -4.854 -7.348 12.052 1.00 96.94 85 CYS A C 1
ATOM 645 O O . CYS A 1 85 ? -4.669 -7.543 13.253 1.00 96.94 85 CYS A O 1
ATOM 647 N N . CYS A 1 86 ? -3.890 -7.563 11.151 1.00 97.62 86 CYS A N 1
ATOM 648 C CA . CYS A 1 86 ? -2.577 -8.091 11.511 1.00 97.62 86 CYS A CA 1
ATOM 649 C C . CYS A 1 86 ? -1.820 -7.157 12.468 1.00 97.62 86 CYS A C 1
ATOM 651 O O . CYS A 1 86 ? -1.319 -7.608 13.499 1.00 97.62 86 CYS A O 1
ATOM 653 N N . ALA A 1 87 ? -1.781 -5.854 12.184 1.00 97.00 87 ALA A N 1
ATOM 654 C CA . ALA A 1 87 ? -1.113 -4.870 13.036 1.00 97.00 87 ALA A CA 1
ATOM 655 C C . ALA A 1 87 ? -1.756 -4.765 14.431 1.00 97.00 87 ALA A C 1
ATOM 657 O O . ALA A 1 87 ? -1.057 -4.687 15.445 1.00 97.00 87 ALA A O 1
ATOM 658 N N . ARG A 1 88 ? -3.088 -4.836 14.511 1.00 93.94 88 ARG A N 1
ATOM 659 C CA . ARG A 1 88 ? -3.801 -4.821 15.794 1.00 93.94 88 ARG A CA 1
ATOM 660 C C . ARG A 1 88 ? -3.614 -6.102 16.587 1.00 93.94 88 ARG A C 1
ATOM 662 O O . ARG A 1 88 ? -3.481 -6.027 17.805 1.00 93.94 88 ARG A O 1
ATOM 669 N N . ALA A 1 89 ? -3.546 -7.261 15.933 1.00 94.88 89 ALA A N 1
ATOM 670 C CA . ALA A 1 89 ? -3.207 -8.512 16.605 1.00 94.88 89 ALA A CA 1
ATOM 671 C C . ALA A 1 89 ? -1.819 -8.433 17.264 1.00 94.88 89 ALA A C 1
ATOM 673 O O . ALA A 1 89 ? -1.662 -8.847 18.413 1.00 94.88 89 ALA A O 1
ATOM 674 N N . VAL A 1 90 ? -0.836 -7.826 16.585 1.00 96.69 90 VAL A N 1
ATOM 675 C CA . VAL A 1 90 ? 0.489 -7.545 17.164 1.00 96.69 90 VAL A CA 1
ATOM 676 C C . VAL A 1 90 ? 0.369 -6.655 18.400 1.00 96.69 90 VAL A C 1
ATOM 678 O O . VAL A 1 90 ? 0.872 -7.021 19.463 1.00 96.69 90 VAL A O 1
ATOM 681 N N . ALA A 1 91 ? -0.309 -5.511 18.289 1.00 94.00 91 ALA A N 1
ATOM 682 C CA . ALA A 1 91 ? -0.439 -4.565 19.395 1.00 94.00 91 ALA A CA 1
ATOM 683 C C . ALA A 1 91 ? -1.213 -5.145 20.592 1.00 94.00 91 ALA A C 1
ATOM 685 O O . ALA A 1 91 ? -0.830 -4.916 21.736 1.00 94.00 91 ALA A O 1
ATOM 686 N N . ARG A 1 92 ? -2.263 -5.934 20.348 1.00 92.69 92 ARG A N 1
ATOM 687 C CA . ARG A 1 92 ? -3.048 -6.611 21.389 1.00 92.69 92 ARG A CA 1
ATOM 688 C C . ARG A 1 92 ? -2.218 -7.645 22.147 1.00 92.69 92 ARG A C 1
ATOM 690 O O . ARG A 1 92 ? -2.286 -7.695 23.371 1.00 92.69 92 ARG A O 1
ATOM 697 N N . ASP A 1 93 ? -1.461 -8.469 21.427 1.00 95.06 93 ASP A N 1
ATOM 698 C CA . ASP A 1 93 ? -0.811 -9.645 22.014 1.00 95.06 93 ASP A CA 1
ATOM 699 C C . ASP A 1 93 ? 0.584 -9.326 22.581 1.00 95.06 93 ASP A C 1
ATOM 701 O O . ASP A 1 93 ? 1.042 -9.993 23.509 1.00 95.06 93 ASP A O 1
ATOM 705 N N . LEU A 1 94 ? 1.268 -8.314 22.034 1.00 95.75 94 LEU A N 1
ATOM 706 C CA . LEU A 1 94 ? 2.641 -7.945 22.403 1.00 95.75 94 LEU A CA 1
ATOM 707 C C . LEU A 1 94 ? 2.775 -6.497 22.902 1.00 95.75 94 LEU A C 1
ATOM 709 O O . LEU A 1 94 ? 3.861 -6.104 23.329 1.00 95.75 94 LEU A O 1
ATOM 713 N N . GLY A 1 95 ? 1.714 -5.690 22.860 1.00 92.62 95 GLY A N 1
ATOM 714 C CA . GLY A 1 95 ? 1.776 -4.257 23.155 1.00 92.62 95 GLY A CA 1
ATOM 715 C C . GLY A 1 95 ? 2.434 -3.436 22.034 1.00 92.62 95 GLY A C 1
ATOM 716 O O . GLY A 1 95 ? 3.015 -4.002 21.095 1.00 92.62 95 GLY A O 1
ATOM 717 N N . PRO A 1 96 ? 2.396 -2.094 22.128 1.00 87.69 96 PRO A N 1
ATOM 718 C CA . PRO A 1 96 ? 3.059 -1.223 21.164 1.00 87.69 96 PRO A CA 1
ATOM 719 C C . PRO A 1 96 ? 4.573 -1.482 21.158 1.00 87.69 96 PRO A C 1
ATOM 721 O O . PRO A 1 96 ? 5.200 -1.625 22.208 1.00 87.69 96 PRO A O 1
ATOM 724 N N . GLY A 1 97 ? 5.153 -1.588 19.962 1.00 86.00 97 GLY A N 1
ATOM 725 C CA . GLY A 1 97 ? 6.606 -1.648 19.788 1.00 86.00 97 GLY A CA 1
ATOM 726 C C . GLY A 1 97 ? 7.231 -0.254 19.867 1.00 86.00 97 GLY A C 1
ATOM 727 O O . GLY A 1 97 ? 6.521 0.733 19.672 1.00 86.00 97 GLY A O 1
ATOM 728 N N . PRO A 1 98 ? 8.549 -0.149 20.116 1.00 91.31 98 PRO A N 1
ATOM 729 C CA . PRO A 1 98 ? 9.233 1.144 20.127 1.00 91.31 98 PRO A CA 1
ATOM 730 C C . PRO A 1 98 ? 9.161 1.833 18.756 1.00 91.31 98 PRO A C 1
ATOM 732 O O . PRO A 1 98 ? 8.999 3.050 18.689 1.00 91.31 98 PRO A O 1
ATOM 735 N N . HIS A 1 99 ? 9.208 1.051 17.672 1.00 94.62 99 HIS A N 1
ATOM 736 C CA . HIS A 1 99 ? 9.009 1.525 16.306 1.00 94.62 99 HIS A CA 1
ATOM 737 C C . HIS A 1 99 ? 8.034 0.589 15.564 1.00 94.62 99 HIS A C 1
ATOM 739 O O . HIS A 1 99 ? 8.427 -0.503 15.138 1.00 94.62 99 HIS A O 1
ATOM 745 N N . PRO A 1 100 ? 6.743 0.966 15.474 1.00 94.56 100 PRO A N 1
ATOM 746 C CA . PRO A 1 100 ? 5.723 0.205 14.753 1.00 94.56 100 PRO A CA 1
ATOM 747 C C . PRO A 1 100 ? 6.020 0.056 13.258 1.00 94.56 100 PRO A C 1
ATOM 749 O O . PRO A 1 100 ? 6.735 0.869 12.675 1.00 94.56 100 PRO A O 1
ATOM 752 N N . MET A 1 101 ? 5.391 -0.944 12.636 1.00 95.94 101 MET A N 1
ATOM 753 C CA . MET A 1 101 ? 5.383 -1.112 11.183 1.00 95.94 101 MET A CA 1
ATOM 754 C C . MET A 1 101 ? 4.892 0.160 10.489 1.00 95.94 101 MET A C 1
ATOM 756 O O . MET A 1 101 ? 3.843 0.712 10.829 1.00 95.94 101 MET A O 1
ATOM 760 N N . VAL A 1 102 ? 5.634 0.589 9.478 1.00 95.06 102 VAL A N 1
ATOM 761 C CA . VAL A 1 102 ? 5.284 1.732 8.639 1.00 95.06 102 VAL A CA 1
ATOM 762 C C . VAL A 1 102 ? 4.535 1.256 7.405 1.00 95.06 102 VAL A C 1
ATOM 764 O O . VAL A 1 102 ? 4.956 0.290 6.776 1.00 95.06 102 VAL A O 1
ATOM 767 N N . ILE A 1 103 ? 3.460 1.942 7.022 1.00 95.62 103 ILE A N 1
ATOM 768 C CA . ILE A 1 103 ? 2.863 1.747 5.697 1.00 95.62 103 ILE A CA 1
ATOM 769 C C . ILE A 1 103 ? 3.637 2.597 4.686 1.00 95.62 103 ILE A C 1
ATOM 771 O O . ILE A 1 103 ? 3.637 3.831 4.787 1.00 95.62 103 ILE A O 1
ATOM 775 N N . MET A 1 104 ? 4.309 1.925 3.751 1.00 94.50 104 MET A N 1
ATOM 776 C CA . MET A 1 104 ? 5.100 2.556 2.699 1.00 94.50 104 MET A CA 1
ATOM 777 C C . MET A 1 104 ? 4.299 2.600 1.384 1.00 94.50 104 MET A C 1
ATOM 779 O O . MET A 1 104 ? 3.088 2.854 1.416 1.00 94.50 104 MET A O 1
ATOM 783 N N . ASP A 1 105 ? 4.944 2.370 0.242 1.00 93.56 105 ASP A N 1
ATOM 784 C CA . ASP A 1 105 ? 4.306 2.382 -1.071 1.00 93.56 105 ASP A CA 1
ATOM 785 C C . ASP A 1 105 ? 3.331 1.194 -1.239 1.00 93.56 105 ASP A C 1
ATOM 787 O O . ASP A 1 105 ? 3.678 0.020 -1.123 1.00 93.56 105 ASP A O 1
ATOM 791 N N . ALA A 1 106 ? 2.077 1.507 -1.552 1.00 94.06 106 ALA A N 1
ATOM 792 C CA . ALA A 1 106 ? 1.091 0.600 -2.129 1.00 94.06 106 ALA A CA 1
ATOM 793 C C . ALA A 1 106 ? 0.971 0.937 -3.625 1.00 94.06 106 ALA A C 1
ATOM 795 O O . ALA A 1 106 ? 1.983 0.927 -4.317 1.00 94.06 106 ALA A O 1
ATOM 796 N N . SER A 1 107 ? -0.211 1.278 -4.146 1.00 90.50 107 SER A N 1
ATOM 797 C CA . SER A 1 107 ? -0.357 1.787 -5.515 1.00 90.50 107 SER A CA 1
ATOM 798 C C . SER A 1 107 ? -0.527 3.308 -5.564 1.00 90.50 107 SER A C 1
ATOM 800 O O . SER A 1 107 ? -0.905 3.965 -4.589 1.00 90.50 107 SER A O 1
ATOM 802 N N . SER A 1 108 ? -0.344 3.877 -6.756 1.00 89.19 108 SER A N 1
ATOM 803 C CA . SER A 1 108 ? -0.898 5.193 -7.090 1.00 89.19 108 SER A CA 1
ATOM 804 C C . SER A 1 108 ? -2.434 5.156 -7.081 1.00 89.19 108 SER A C 1
ATOM 806 O O . SER A 1 108 ? -3.047 4.086 -7.073 1.00 89.19 108 SER A O 1
ATOM 808 N N . GLU A 1 109 ? -3.084 6.323 -7.104 1.00 89.56 109 GLU A N 1
ATOM 809 C CA . GLU A 1 109 ? -4.557 6.411 -7.105 1.00 89.56 109 GLU A CA 1
ATOM 810 C C . GLU A 1 109 ? -5.204 5.781 -8.350 1.00 89.56 109 GLU A C 1
ATOM 812 O O . GLU A 1 109 ? -6.327 5.291 -8.289 1.00 89.56 109 GLU A O 1
ATOM 817 N N . ASN A 1 110 ? -4.488 5.759 -9.473 1.00 83.25 110 ASN A N 1
ATOM 818 C CA . ASN A 1 110 ? -4.886 5.025 -10.672 1.00 83.25 110 ASN A CA 1
ATOM 819 C C . ASN A 1 110 ? -4.462 3.548 -10.617 1.00 83.25 110 ASN A C 1
ATOM 821 O O . ASN A 1 110 ? -4.351 2.919 -11.658 1.00 83.25 110 ASN A O 1
ATOM 825 N N . GLY A 1 111 ? -4.158 2.992 -9.443 1.00 83.25 111 GLY A N 1
ATOM 826 C CA . GLY A 1 111 ? -3.861 1.571 -9.291 1.00 83.25 111 GLY A CA 1
ATOM 827 C C . GLY A 1 111 ? -2.548 1.122 -9.925 1.00 83.25 111 GLY A C 1
ATOM 828 O O . GLY A 1 111 ? -2.225 -0.054 -9.823 1.00 83.25 111 GLY A O 1
ATOM 829 N N . ASP A 1 112 ? -1.780 2.010 -10.546 1.00 79.94 112 ASP A N 1
ATOM 830 C CA . ASP A 1 112 ? -0.488 1.666 -11.123 1.00 79.94 112 ASP A CA 1
ATOM 831 C C . ASP A 1 112 ? 0.617 1.686 -10.070 1.00 79.94 112 ASP A C 1
ATOM 833 O O . ASP A 1 112 ? 0.539 2.393 -9.055 1.00 79.94 112 ASP A O 1
ATOM 837 N N . THR A 1 113 ? 1.704 0.975 -10.369 1.00 84.25 113 THR A N 1
ATOM 838 C CA . THR A 1 113 ? 2.970 1.127 -9.657 1.00 84.25 113 THR A CA 1
ATOM 839 C C . THR A 1 113 ? 3.348 2.610 -9.481 1.00 84.25 113 THR A C 1
ATOM 841 O O . THR A 1 113 ? 3.336 3.360 -10.463 1.00 84.25 113 THR A O 1
ATOM 844 N N . PRO A 1 114 ? 3.739 3.038 -8.264 1.00 85.56 114 PRO A N 1
ATOM 845 C CA . PRO A 1 114 ? 4.180 4.398 -7.971 1.00 85.56 114 PRO A CA 1
ATOM 846 C C . PRO A 1 114 ? 5.251 4.956 -8.916 1.00 85.56 114 PRO A C 1
ATOM 848 O O . PRO A 1 114 ? 6.265 4.316 -9.225 1.00 85.56 114 PRO A O 1
ATOM 851 N N . VAL A 1 115 ? 5.039 6.203 -9.341 1.00 79.62 115 VAL A N 1
ATOM 852 C CA . VAL A 1 115 ? 5.959 6.977 -10.181 1.00 79.62 115 VAL A CA 1
ATOM 853 C C . VAL A 1 115 ? 6.138 8.366 -9.587 1.00 79.62 115 VAL A C 1
ATOM 855 O O . VAL A 1 115 ? 5.171 9.053 -9.268 1.00 79.62 115 VAL A O 1
ATOM 858 N N . GLU A 1 116 ? 7.389 8.808 -9.503 1.00 79.06 116 GLU A N 1
ATOM 859 C CA . GLU A 1 116 ? 7.729 10.189 -9.190 1.00 79.06 116 GLU A CA 1
ATOM 860 C C . GLU A 1 116 ? 7.429 11.073 -10.394 1.00 79.06 116 GLU A C 1
ATOM 862 O O . GLU A 1 116 ? 8.097 11.014 -11.432 1.00 79.06 116 GLU A O 1
ATOM 867 N N . LEU A 1 117 ? 6.413 11.917 -10.251 1.00 73.19 117 LEU A N 1
ATOM 868 C CA . LEU A 1 117 ? 5.989 12.845 -11.288 1.00 73.19 117 LEU A CA 1
ATOM 869 C C . LEU A 1 117 ? 6.857 14.113 -11.247 1.00 73.19 117 LEU A C 1
ATOM 871 O O . LEU A 1 117 ? 6.522 15.094 -10.592 1.00 73.19 117 LEU A O 1
ATOM 875 N N . GLY A 1 118 ? 7.991 14.076 -11.952 1.00 70.62 118 GLY A N 1
ATOM 876 C CA . GLY A 1 118 ? 8.881 15.220 -12.178 1.00 70.62 118 GLY A CA 1
ATOM 877 C C . GLY A 1 118 ? 8.805 15.793 -13.602 1.00 70.62 118 GLY A C 1
ATOM 878 O O . GLY A 1 118 ? 7.893 15.486 -14.379 1.00 70.62 118 GLY A O 1
ATOM 879 N N . ALA A 1 119 ? 9.800 16.618 -13.963 1.00 68.38 119 ALA A N 1
ATOM 880 C CA . ALA A 1 119 ? 10.004 17.076 -15.346 1.00 68.38 119 ALA A CA 1
ATOM 881 C C . ALA A 1 119 ? 10.166 15.886 -16.306 1.00 68.38 119 ALA A C 1
ATOM 883 O O . ALA A 1 119 ? 9.530 15.848 -17.357 1.00 68.38 119 ALA A O 1
ATOM 884 N N . THR A 1 120 ? 10.927 14.884 -15.866 1.00 67.94 120 THR A N 1
ATOM 885 C CA . THR A 1 120 ? 10.964 13.542 -16.445 1.00 67.94 120 THR A CA 1
ATOM 886 C C . THR A 1 120 ? 10.445 12.587 -15.375 1.00 67.94 120 THR A C 1
ATOM 888 O O . THR A 1 120 ? 11.075 12.502 -14.317 1.00 67.94 120 THR A O 1
ATOM 891 N N . PRO A 1 121 ? 9.304 11.910 -15.576 1.00 70.19 121 PRO A N 1
ATOM 892 C CA . PRO A 1 121 ? 8.814 10.980 -14.576 1.00 70.19 121 PRO A CA 1
ATOM 893 C C . PRO A 1 121 ? 9.786 9.813 -14.387 1.00 70.19 121 PRO A C 1
ATOM 895 O O . PRO A 1 121 ? 10.418 9.351 -15.342 1.00 70.19 121 PRO A O 1
ATOM 898 N N . ARG A 1 122 ? 9.902 9.331 -13.149 1.00 73.12 122 ARG A N 1
ATOM 899 C CA . ARG A 1 122 ? 10.819 8.251 -12.772 1.00 73.12 122 ARG A CA 1
ATOM 900 C C . ARG A 1 122 ? 10.086 7.189 -11.971 1.00 73.12 122 ARG A C 1
ATOM 902 O O . ARG A 1 122 ? 9.390 7.494 -11.009 1.00 73.12 122 ARG A O 1
ATOM 909 N N . GLY A 1 123 ? 10.284 5.934 -12.346 1.00 73.19 123 GLY A N 1
ATOM 910 C CA . GLY A 1 123 ? 9.674 4.811 -11.647 1.00 73.19 123 GLY A CA 1
ATOM 911 C C . GLY A 1 123 ? 10.325 4.646 -10.292 1.00 73.19 123 GLY A C 1
ATOM 912 O O . GLY A 1 123 ? 11.555 4.549 -10.228 1.00 73.19 123 GLY A O 1
ATOM 913 N N . ARG A 1 124 ? 9.505 4.614 -9.243 1.00 79.00 124 ARG A N 1
ATOM 914 C CA . ARG A 1 124 ? 9.967 4.338 -7.878 1.00 79.00 124 ARG A CA 1
ATOM 915 C C . ARG A 1 124 ? 10.323 2.865 -7.733 1.00 79.00 124 ARG A C 1
ATOM 917 O O . ARG A 1 124 ? 11.403 2.531 -7.260 1.00 79.00 124 ARG A O 1
ATOM 924 N N . HIS A 1 125 ? 9.491 2.015 -8.330 1.00 78.12 125 HIS A N 1
ATOM 925 C CA . HIS A 1 125 ? 9.627 0.564 -8.304 1.00 78.12 125 HIS A CA 1
ATOM 926 C C . HIS A 1 125 ? 9.754 -0.045 -9.706 1.00 78.12 125 HIS A C 1
ATOM 928 O O . HIS A 1 125 ? 9.481 0.628 -10.712 1.00 78.12 125 HIS A O 1
ATOM 934 N N . PRO A 1 126 ? 10.184 -1.318 -9.817 1.00 75.88 126 PRO A N 1
ATOM 935 C CA . PRO A 1 126 ? 10.035 -2.085 -11.046 1.00 75.88 126 PRO A CA 1
ATOM 936 C C . PRO A 1 126 ? 8.587 -2.092 -11.543 1.00 75.88 126 PRO A C 1
ATOM 938 O O . PRO A 1 126 ? 7.635 -2.043 -10.767 1.00 75.88 126 PRO A O 1
ATOM 941 N N . GLY A 1 127 ? 8.420 -2.166 -12.862 1.00 70.94 127 GLY A N 1
ATOM 942 C CA . GLY A 1 127 ? 7.102 -2.142 -13.482 1.00 70.94 127 GLY A CA 1
ATOM 943 C C . GLY A 1 127 ? 6.212 -3.215 -12.893 1.00 70.94 127 GLY A C 1
ATOM 944 O O . GLY A 1 127 ? 6.595 -4.381 -12.847 1.00 70.94 127 GLY A O 1
ATOM 945 N N . GLY A 1 128 ? 5.044 -2.781 -12.433 1.00 70.94 128 GLY A N 1
ATOM 946 C CA . GLY A 1 128 ? 3.975 -3.600 -11.901 1.00 70.94 128 GLY A CA 1
ATOM 947 C C . GLY A 1 128 ? 4.251 -4.479 -10.704 1.00 70.94 128 GLY A C 1
ATOM 948 O O . GLY A 1 128 ? 3.499 -5.423 -10.467 1.00 70.94 128 GLY A O 1
ATOM 949 N N . SER A 1 129 ? 5.275 -4.142 -9.927 1.00 77.69 129 SER A N 1
ATOM 950 C CA . SER A 1 129 ? 5.400 -4.663 -8.574 1.00 77.69 129 SER A CA 1
ATOM 951 C C . SER A 1 129 ? 4.338 -4.105 -7.625 1.00 77.69 129 SER A C 1
ATOM 953 O O . SER A 1 129 ? 4.130 -4.710 -6.595 1.00 77.69 129 SER A O 1
ATOM 955 N N . HIS A 1 130 ? 3.639 -3.011 -7.957 1.00 87.00 130 HIS A N 1
ATOM 956 C CA . HIS A 1 130 ? 2.686 -2.332 -7.064 1.00 87.00 130 HIS A CA 1
ATOM 957 C C . HIS A 1 130 ? 1.274 -2.159 -7.656 1.00 87.00 130 HIS A C 1
ATOM 959 O O . HIS A 1 130 ? 0.458 -1.380 -7.163 1.00 87.00 130 HIS A O 1
ATOM 965 N N . ASP A 1 131 ? 0.964 -2.888 -8.729 1.00 80.94 131 ASP A N 1
ATOM 966 C CA . ASP A 1 131 ? -0.282 -2.695 -9.470 1.00 80.94 131 ASP A CA 1
ATOM 967 C C . ASP A 1 131 ? -1.525 -3.187 -8.686 1.00 80.94 131 ASP A C 1
ATOM 969 O O . ASP A 1 131 ? -1.471 -4.110 -7.867 1.00 80.94 131 ASP A O 1
ATOM 973 N N . GLY A 1 132 ? -2.679 -2.580 -8.971 1.00 80.69 132 GLY A N 1
ATOM 974 C CA . GLY A 1 132 ? -4.021 -2.987 -8.542 1.00 80.69 132 GLY A CA 1
ATOM 975 C C . GLY A 1 132 ? -4.386 -2.686 -7.086 1.00 80.69 132 GLY A C 1
ATOM 976 O O . GLY A 1 132 ? -5.488 -3.041 -6.658 1.00 80.69 132 GLY A O 1
ATOM 977 N N . GLY A 1 133 ? -3.486 -2.066 -6.316 1.00 88.69 133 GLY A N 1
ATOM 978 C CA . GLY A 1 133 ? -3.668 -1.870 -4.875 1.00 88.69 133 GLY A CA 1
ATOM 979 C C . GLY A 1 133 ? -3.646 -3.182 -4.076 1.00 88.69 133 GLY A C 1
ATOM 980 O O . GLY A 1 133 ? -4.236 -3.260 -2.999 1.00 88.69 133 GLY A O 1
ATOM 981 N N . LEU A 1 134 ? -3.022 -4.225 -4.629 1.00 90.88 134 LEU A N 1
ATOM 982 C CA . LEU A 1 134 ? -2.894 -5.570 -4.044 1.00 90.88 134 LEU A CA 1
ATOM 983 C C . LEU A 1 134 ? -1.458 -5.890 -3.606 1.00 90.88 134 LEU A C 1
ATOM 985 O O . LEU A 1 134 ? -1.195 -6.967 -3.077 1.00 90.88 134 LEU A O 1
ATOM 989 N N . ASN A 1 135 ? -0.546 -4.954 -3.844 1.00 91.00 135 ASN A N 1
ATOM 990 C CA . ASN A 1 135 ? 0.882 -5.074 -3.625 1.00 91.00 135 ASN A CA 1
ATOM 991 C C . ASN A 1 135 ? 1.335 -3.919 -2.732 1.00 91.00 135 ASN A C 1
ATOM 993 O O . ASN A 1 135 ? 1.043 -2.760 -3.041 1.00 91.00 135 ASN A O 1
ATOM 997 N N . LEU A 1 136 ? 1.973 -4.233 -1.610 1.00 94.94 136 LEU A N 1
ATOM 998 C CA . LEU A 1 136 ? 2.246 -3.267 -0.554 1.00 94.94 136 LEU A CA 1
ATOM 999 C C . LEU A 1 136 ? 3.635 -3.472 0.027 1.00 94.94 136 LEU A C 1
ATOM 1001 O O . LEU A 1 136 ? 3.935 -4.560 0.518 1.00 94.94 136 LEU A O 1
ATOM 1005 N N . ASP A 1 137 ? 4.411 -2.401 0.083 1.00 95.38 137 ASP A N 1
ATOM 1006 C CA . ASP A 1 137 ? 5.600 -2.340 0.913 1.00 95.38 137 ASP A CA 1
ATOM 1007 C C . ASP A 1 137 ? 5.195 -1.924 2.326 1.00 95.38 137 ASP A C 1
ATOM 1009 O O . ASP A 1 137 ? 4.573 -0.882 2.562 1.00 95.38 137 ASP A O 1
ATOM 1013 N N . LEU A 1 138 ? 5.529 -2.777 3.291 1.00 96.75 138 LEU A N 1
ATOM 1014 C CA . LEU A 1 138 ? 5.286 -2.541 4.709 1.00 96.75 138 LEU A CA 1
ATOM 1015 C C . LEU A 1 138 ? 6.620 -2.617 5.448 1.00 96.75 138 LEU A C 1
ATOM 1017 O O . LEU A 1 138 ? 7.332 -3.615 5.357 1.00 96.75 138 LEU A O 1
ATOM 1021 N N . GLY A 1 139 ? 6.966 -1.581 6.207 1.00 95.81 139 GLY A N 1
ATOM 1022 C CA . GLY A 1 139 ? 8.174 -1.587 7.029 1.00 95.81 139 GLY A CA 1
ATOM 1023 C C . GLY A 1 139 ? 8.180 -2.745 8.030 1.00 95.81 139 GLY A C 1
ATOM 1024 O O . GLY A 1 139 ? 7.139 -3.274 8.416 1.00 95.81 139 GLY A O 1
ATOM 1025 N N . TYR A 1 140 ? 9.351 -3.133 8.517 1.00 96.88 140 TYR A N 1
ATOM 1026 C CA . TYR A 1 140 ? 9.403 -4.085 9.627 1.00 96.88 140 TYR A CA 1
ATOM 1027 C C . TYR A 1 140 ? 9.048 -3.416 10.960 1.00 96.88 140 TYR A C 1
ATOM 1029 O O . TYR A 1 140 ? 9.142 -2.197 11.108 1.00 96.88 140 TYR A O 1
ATOM 1037 N N . TYR A 1 141 ? 8.683 -4.215 11.966 1.00 98.00 141 TYR A N 1
ATOM 1038 C CA . TYR A 1 141 ? 8.744 -3.732 13.345 1.00 98.00 141 TYR A CA 1
ATOM 1039 C C . TYR A 1 141 ? 10.212 -3.672 13.758 1.00 98.00 141 TYR A C 1
ATOM 1041 O O . TYR A 1 141 ? 10.943 -4.649 13.575 1.00 98.00 141 TYR A O 1
ATOM 1049 N N . LEU A 1 142 ? 10.646 -2.545 14.321 1.00 97.44 142 LEU A N 1
ATOM 1050 C CA . LEU A 1 142 ? 12.054 -2.307 14.636 1.00 97.44 142 LEU A CA 1
ATOM 1051 C C . LEU A 1 142 ? 12.256 -2.013 16.121 1.00 97.44 142 LEU A C 1
ATOM 1053 O O . LEU A 1 142 ? 11.409 -1.417 16.785 1.00 97.44 142 LEU A O 1
ATOM 1057 N N . THR A 1 143 ? 13.421 -2.396 16.635 1.00 97.62 143 THR A N 1
ATOM 1058 C CA . THR A 1 143 ? 13.885 -2.047 17.983 1.00 97.62 143 THR A CA 1
ATOM 1059 C C . THR A 1 143 ? 14.608 -0.700 18.019 1.00 97.62 143 THR A C 1
ATOM 1061 O O . THR A 1 143 ? 14.705 -0.098 19.085 1.00 97.62 143 THR A O 1
ATOM 1064 N N . SER A 1 144 ? 15.090 -0.205 16.869 1.00 95.75 144 SER A N 1
ATOM 1065 C CA . SER A 1 144 ? 15.792 1.077 16.734 1.00 95.75 144 SER A CA 1
ATOM 1066 C C . SER A 1 144 ? 15.704 1.647 15.310 1.00 95.75 144 SER A C 1
ATOM 1068 O O . SER A 1 144 ? 15.928 0.925 14.339 1.00 95.75 144 SER A O 1
ATOM 1070 N N . LEU A 1 145 ? 15.491 2.963 15.184 1.00 94.12 145 LEU A N 1
ATOM 1071 C CA . LEU A 1 145 ? 15.625 3.718 13.920 1.00 94.12 145 LEU A CA 1
ATOM 1072 C C . LEU A 1 145 ? 17.022 4.328 13.711 1.00 94.12 145 LEU A C 1
ATOM 1074 O O . LEU A 1 145 ? 17.220 5.136 12.807 1.00 94.12 145 LEU A O 1
ATOM 1078 N N . LYS A 1 146 ? 17.992 4.001 14.569 1.00 93.81 146 LYS A N 1
ATOM 1079 C CA . LYS A 1 146 ? 19.366 4.497 14.447 1.00 93.81 146 LYS A CA 1
ATOM 1080 C C . LYS A 1 146 ? 20.152 3.627 13.463 1.00 93.81 146 LYS A C 1
ATOM 1082 O O . LYS A 1 146 ? 20.572 2.531 13.833 1.00 93.81 146 LYS A O 1
ATOM 1087 N N . GLY A 1 147 ? 20.353 4.129 12.248 1.00 89.44 147 GLY A N 1
ATOM 1088 C CA . GLY A 1 147 ? 21.190 3.507 11.223 1.00 89.44 147 GLY A CA 1
ATOM 1089 C C . GLY A 1 147 ? 22.659 3.930 11.285 1.00 89.44 147 GLY A C 1
ATOM 1090 O O . GLY A 1 147 ? 23.068 4.715 12.145 1.00 89.44 147 GLY A O 1
ATOM 1091 N N . GLN A 1 148 ? 23.461 3.418 10.347 1.00 90.44 148 GLN A N 1
ATOM 1092 C CA . GLN A 1 148 ? 24.862 3.823 10.180 1.00 90.44 148 GLN A CA 1
ATOM 1093 C C . GLN A 1 148 ? 24.992 5.248 9.620 1.00 90.44 148 GLN A C 1
ATOM 1095 O O . GLN A 1 148 ? 25.885 5.988 10.032 1.00 90.44 148 GLN A O 1
ATOM 1100 N N . VAL A 1 149 ? 24.133 5.609 8.660 1.00 89.38 149 VAL A N 1
ATOM 1101 C CA . VAL A 1 149 ? 24.214 6.881 7.920 1.00 89.38 149 VAL A CA 1
ATOM 1102 C C . VAL A 1 149 ? 23.071 7.819 8.287 1.00 89.38 149 VAL A C 1
ATOM 1104 O O . VAL A 1 149 ? 23.313 9.002 8.519 1.00 89.38 149 VAL A O 1
ATOM 1107 N N . HIS A 1 150 ? 21.847 7.298 8.387 1.00 87.88 150 HIS A N 1
ATOM 1108 C CA . HIS A 1 150 ? 20.656 8.102 8.641 1.00 87.88 150 HIS A CA 1
ATOM 1109 C C . HIS A 1 150 ? 20.049 7.810 10.016 1.00 87.88 150 HIS A C 1
ATOM 1111 O O . HIS A 1 150 ? 20.242 6.760 10.633 1.00 87.88 150 HIS A O 1
ATOM 1117 N N . THR A 1 151 ? 19.317 8.791 10.531 1.00 90.25 151 THR A N 1
ATOM 1118 C CA . THR A 1 151 ? 18.389 8.625 11.650 1.00 90.25 151 THR A CA 1
ATOM 1119 C C . THR A 1 151 ? 17.225 9.590 11.405 1.00 90.25 151 THR A C 1
ATOM 1121 O O . THR A 1 151 ? 17.447 10.802 11.433 1.00 90.25 151 THR A O 1
ATOM 1124 N N . PRO A 1 152 ? 15.999 9.096 11.167 1.00 91.44 152 PRO A N 1
ATOM 1125 C CA . PRO A 1 152 ? 15.606 7.686 11.198 1.00 91.44 152 PRO A CA 1
ATOM 1126 C C . PRO A 1 152 ? 16.089 6.887 9.978 1.00 91.44 152 PRO A C 1
ATOM 1128 O O . PRO A 1 152 ? 16.361 7.440 8.920 1.00 91.44 152 PRO A O 1
ATOM 1131 N N . ASP A 1 153 ? 16.194 5.578 10.165 1.00 92.75 153 ASP A N 1
ATOM 1132 C CA . ASP A 1 153 ? 16.558 4.584 9.162 1.00 92.75 153 ASP A CA 1
ATOM 1133 C C . ASP A 1 153 ? 15.693 3.343 9.404 1.00 92.75 153 ASP A C 1
ATOM 1135 O O . ASP A 1 153 ? 15.696 2.797 10.514 1.00 92.75 153 ASP A O 1
ATOM 1139 N N . PHE A 1 154 ? 14.953 2.912 8.383 1.00 92.88 154 PHE A N 1
ATOM 1140 C CA . PHE A 1 154 ? 13.942 1.864 8.511 1.00 92.88 154 PHE A CA 1
ATOM 1141 C C . PHE A 1 154 ? 14.448 0.469 8.126 1.00 92.88 154 PHE A C 1
ATOM 1143 O O . PHE A 1 154 ? 13.655 -0.466 8.044 1.00 92.88 154 PHE A O 1
ATOM 1150 N N . ALA A 1 155 ? 15.756 0.286 7.921 1.00 93.62 155 ALA A N 1
ATOM 1151 C CA . ALA A 1 155 ? 16.300 -1.052 7.726 1.00 93.62 155 ALA A CA 1
ATOM 1152 C C . ALA A 1 155 ? 16.253 -1.895 9.005 1.00 93.62 155 ALA A C 1
ATOM 1154 O O . ALA A 1 155 ? 16.561 -1.443 10.108 1.00 93.62 155 ALA A O 1
ATOM 1155 N N . ALA A 1 156 ? 15.983 -3.184 8.830 1.00 94.75 156 ALA A N 1
ATOM 1156 C CA . ALA A 1 156 ? 16.147 -4.202 9.856 1.00 94.75 156 ALA A CA 1
ATOM 1157 C C . ALA A 1 156 ? 17.620 -4.413 10.248 1.00 94.75 156 ALA A C 1
ATOM 1159 O O . ALA A 1 156 ? 17.885 -4.996 11.295 1.00 94.75 156 ALA A O 1
ATOM 1160 N N . CYS A 1 157 ? 18.574 -3.946 9.438 1.00 93.25 157 CYS A N 1
ATOM 1161 C CA . CYS A 1 157 ? 20.011 -4.066 9.673 1.00 93.25 157 CYS A CA 1
ATOM 1162 C C . CYS A 1 157 ? 20.693 -2.694 9.810 1.00 93.25 157 CYS A C 1
ATOM 1164 O O . CYS A 1 157 ? 20.335 -1.724 9.140 1.00 93.25 157 CYS A O 1
ATOM 1166 N N . THR A 1 158 ? 21.695 -2.579 10.680 1.00 92.50 158 THR A N 1
ATOM 1167 C CA . THR A 1 158 ? 22.435 -1.321 10.904 1.00 92.50 158 THR A CA 1
ATOM 1168 C C . THR A 1 158 ? 23.409 -0.994 9.764 1.00 92.50 158 THR A C 1
ATOM 1170 O O . THR A 1 158 ? 23.517 0.162 9.364 1.00 92.50 158 THR A O 1
ATOM 1173 N N . ASN A 1 159 ? 24.103 -1.999 9.216 1.00 88.81 159 ASN A N 1
ATOM 1174 C CA . ASN A 1 159 ? 25.277 -1.816 8.344 1.00 88.81 159 ASN A CA 1
ATOM 1175 C C . ASN A 1 159 ? 25.012 -2.057 6.844 1.00 88.81 159 ASN A C 1
ATOM 1177 O O . ASN A 1 159 ? 25.852 -2.631 6.149 1.00 88.81 159 ASN A O 1
ATOM 1181 N N . HIS A 1 160 ? 23.869 -1.618 6.320 1.00 89.12 160 HIS A N 1
ATOM 1182 C CA . HIS A 1 160 ? 23.513 -1.790 4.903 1.00 89.12 160 HIS A CA 1
ATOM 1183 C C . HIS A 1 160 ? 24.087 -0.709 3.976 1.00 89.12 160 HIS A C 1
ATOM 1185 O O . HIS A 1 160 ? 23.797 -0.721 2.786 1.00 89.12 160 HIS A O 1
ATOM 1191 N N . TYR A 1 161 ? 24.942 0.194 4.464 1.00 89.06 161 TYR A N 1
ATOM 1192 C CA . TYR A 1 161 ? 25.649 1.151 3.614 1.00 89.06 161 TYR A CA 1
ATOM 1193 C C . TYR A 1 161 ? 27.068 0.674 3.290 1.00 89.06 161 TYR A C 1
ATOM 1195 O O . TYR A 1 161 ? 27.801 0.155 4.139 1.00 89.06 161 TYR A O 1
ATOM 1203 N N . ARG A 1 162 ? 27.498 0.884 2.042 1.00 87.75 162 ARG A N 1
ATOM 1204 C CA . ARG A 1 162 ? 28.873 0.613 1.593 1.00 87.75 162 ARG A CA 1
ATOM 1205 C C . ARG A 1 162 ? 29.442 1.786 0.816 1.00 87.75 162 ARG A C 1
ATOM 1207 O O . ARG A 1 162 ? 28.725 2.516 0.137 1.00 87.75 162 ARG A O 1
ATOM 1214 N N . LEU A 1 163 ? 30.757 1.961 0.919 1.00 88.31 163 LEU A N 1
ATOM 1215 C CA . LEU A 1 163 ? 31.465 3.007 0.193 1.00 88.31 163 LEU A CA 1
ATOM 1216 C C . LEU A 1 163 ? 31.547 2.631 -1.294 1.00 88.31 163 LEU A C 1
ATOM 1218 O O . LEU A 1 163 ? 32.154 1.622 -1.644 1.00 88.31 163 LEU A O 1
ATOM 1222 N N . GLN A 1 164 ? 30.944 3.448 -2.153 1.00 84.81 164 GLN A N 1
ATOM 1223 C CA . GLN A 1 164 ? 30.983 3.333 -3.611 1.00 84.81 164 GLN A CA 1
ATOM 1224 C C . GLN A 1 164 ? 31.291 4.713 -4.200 1.00 84.81 164 GLN A C 1
ATOM 1226 O O . GLN A 1 164 ? 30.591 5.687 -3.916 1.00 84.81 164 GLN A O 1
ATOM 1231 N N . ASP A 1 165 ? 32.371 4.812 -4.977 1.00 88.00 165 ASP A N 1
ATOM 1232 C CA . ASP A 1 165 ? 32.868 6.073 -5.553 1.00 88.00 165 ASP A CA 1
ATOM 1233 C C . ASP A 1 165 ? 33.044 7.193 -4.508 1.00 88.00 165 ASP A C 1
ATOM 1235 O O . ASP A 1 165 ? 32.675 8.349 -4.717 1.00 88.00 165 ASP A O 1
ATOM 1239 N N . GLY A 1 166 ? 33.561 6.830 -3.328 1.00 86.69 166 GLY A N 1
ATOM 1240 C CA . GLY A 1 166 ? 33.800 7.763 -2.222 1.00 86.69 166 GLY A CA 1
ATOM 1241 C C . GLY A 1 166 ? 32.541 8.236 -1.484 1.00 86.69 166 GLY A C 1
ATOM 1242 O O . GLY A 1 166 ? 32.652 9.071 -0.589 1.00 86.69 166 GLY A O 1
ATOM 1243 N N . LYS A 1 167 ? 31.355 7.706 -1.810 1.00 87.00 167 LYS A N 1
ATOM 1244 C CA . LYS A 1 167 ? 30.097 8.004 -1.110 1.00 87.00 167 LYS A CA 1
ATOM 1245 C C . LYS A 1 167 ? 29.522 6.739 -0.491 1.00 87.00 167 LYS A C 1
ATOM 1247 O O . LYS A 1 167 ? 29.543 5.681 -1.113 1.00 87.00 167 LYS A O 1
ATOM 1252 N N . LEU A 1 168 ? 29.006 6.838 0.731 1.00 86.38 168 LEU A N 1
ATOM 1253 C CA . LEU A 1 168 ? 28.216 5.752 1.303 1.00 86.38 168 LEU A CA 1
ATOM 1254 C C . LEU A 1 168 ? 26.899 5.667 0.537 1.00 86.38 168 LEU A C 1
ATOM 1256 O O . LEU A 1 168 ? 26.188 6.661 0.404 1.00 86.38 168 LEU A O 1
ATOM 1260 N N . ARG A 1 169 ? 26.613 4.486 -0.002 1.00 86.12 169 ARG A N 1
ATOM 1261 C CA . ARG A 1 169 ? 25.366 4.178 -0.692 1.00 86.12 169 ARG A CA 1
ATOM 1262 C C . ARG A 1 169 ? 24.723 2.977 -0.041 1.00 86.12 169 ARG A C 1
ATOM 1264 O O . ARG A 1 169 ? 25.425 2.064 0.398 1.00 86.12 169 ARG A O 1
ATOM 1271 N N . ASP A 1 170 ? 23.404 3.016 0.001 1.00 84.75 170 ASP A N 1
ATOM 1272 C CA . ASP A 1 170 ? 22.600 1.873 0.382 1.00 84.75 170 ASP A CA 1
ATOM 1273 C C . ASP A 1 170 ? 22.944 0.694 -0.540 1.00 84.75 170 ASP A C 1
ATOM 1275 O O . ASP A 1 170 ? 23.059 0.827 -1.767 1.00 84.75 170 ASP A O 1
ATOM 1279 N N . THR A 1 171 ? 23.209 -0.450 0.077 1.00 81.81 171 THR A N 1
ATOM 1280 C CA . THR A 1 171 ? 23.485 -1.683 -0.632 1.00 81.81 171 THR A CA 1
ATOM 1281 C C . THR A 1 171 ? 22.193 -2.278 -1.146 1.00 81.81 171 THR A C 1
ATOM 1283 O O . THR A 1 171 ? 21.445 -2.916 -0.420 1.00 81.81 171 THR A O 1
ATOM 1286 N N . TYR A 1 172 ? 22.018 -2.229 -2.464 1.00 71.50 172 TYR A N 1
ATOM 1287 C CA . TYR A 1 172 ? 20.957 -2.986 -3.131 1.00 71.50 172 TYR A CA 1
ATOM 1288 C C . TYR A 1 172 ? 20.963 -4.486 -2.760 1.00 71.50 172 TYR A C 1
ATOM 1290 O O . TYR A 1 172 ? 19.945 -5.152 -2.871 1.00 71.50 172 TYR A O 1
ATOM 1298 N N . GLN A 1 173 ? 22.104 -5.033 -2.321 1.00 79.06 173 GLN A N 1
ATOM 1299 C CA . GLN A 1 173 ? 22.198 -6.384 -1.775 1.00 79.06 173 GLN A CA 1
ATOM 1300 C C . GLN A 1 173 ? 22.846 -6.381 -0.387 1.00 79.06 173 GLN A C 1
ATOM 1302 O O . GLN A 1 173 ? 24.073 -6.398 -0.272 1.00 79.06 173 GLN A O 1
ATOM 1307 N N . CYS A 1 174 ? 22.022 -6.399 0.657 1.00 80.12 174 CYS A N 1
ATOM 1308 C CA . CYS A 1 174 ? 22.463 -6.518 2.035 1.00 80.12 174 CYS A CA 1
ATOM 1309 C C . CYS A 1 174 ? 22.665 -7.990 2.425 1.00 80.12 174 CYS A C 1
ATOM 1311 O O . CYS A 1 174 ? 21.866 -8.865 2.099 1.00 80.12 174 CYS A O 1
ATOM 1313 N N . LEU A 1 175 ? 23.774 -8.258 3.112 1.00 84.44 175 LEU A N 1
ATOM 1314 C CA . LEU A 1 175 ? 24.114 -9.568 3.683 1.00 84.44 175 LEU A CA 1
ATOM 1315 C C . LEU A 1 175 ? 24.235 -9.507 5.212 1.00 84.44 175 LEU A C 1
ATOM 1317 O O . LEU A 1 175 ? 24.575 -10.503 5.851 1.00 84.44 175 LEU A O 1
ATOM 1321 N N . GLU A 1 176 ? 24.004 -8.328 5.786 1.00 88.00 176 GLU A N 1
ATOM 1322 C CA . GLU A 1 176 ? 24.155 -8.068 7.209 1.00 88.00 176 GLU A CA 1
ATOM 1323 C C . GLU A 1 176 ? 22.997 -8.656 8.004 1.00 88.00 176 GLU A C 1
ATOM 1325 O O . GLU A 1 176 ? 21.868 -8.751 7.530 1.00 88.00 176 GLU A O 1
ATOM 1330 N N . SER A 1 177 ? 23.273 -9.008 9.257 1.00 91.38 177 SER A N 1
ATOM 1331 C CA . SER A 1 177 ? 22.248 -9.440 10.202 1.00 91.38 177 SER A CA 1
ATOM 1332 C C . SER A 1 177 ? 21.139 -8.398 10.365 1.00 91.38 177 SER A C 1
ATOM 1334 O O . SER A 1 177 ? 21.430 -7.211 10.494 1.00 91.38 177 SER A O 1
ATOM 1336 N N . ALA A 1 178 ? 19.891 -8.856 10.481 1.00 94.75 178 ALA A N 1
ATOM 1337 C CA . ALA A 1 178 ? 18.737 -8.036 10.849 1.00 94.75 178 ALA A CA 1
ATOM 1338 C C . ALA A 1 178 ? 18.755 -7.660 12.355 1.00 94.75 178 ALA A C 1
ATOM 1340 O O . ALA A 1 178 ? 17.865 -8.036 13.115 1.00 94.75 178 ALA A O 1
ATOM 1341 N N . ASP A 1 179 ? 19.807 -6.972 12.813 1.00 96.62 179 ASP A N 1
ATOM 1342 C CA . ASP A 1 179 ? 20.088 -6.662 14.225 1.00 96.62 179 ASP A CA 1
ATOM 1343 C C . ASP A 1 179 ? 19.118 -5.657 14.867 1.00 96.62 179 ASP A C 1
ATOM 1345 O O . ASP A 1 179 ? 18.999 -5.609 16.092 1.00 96.62 179 ASP A O 1
ATOM 1349 N N . ARG A 1 180 ? 18.394 -4.882 14.056 1.00 96.69 180 ARG A N 1
ATOM 1350 C CA . ARG A 1 180 ? 17.381 -3.911 14.499 1.00 96.69 180 ARG A CA 1
ATOM 1351 C C . ARG A 1 180 ? 15.951 -4.434 14.380 1.00 96.69 180 ARG A C 1
ATOM 1353 O O . ARG A 1 180 ? 15.016 -3.714 14.723 1.00 96.69 180 ARG A O 1
ATOM 1360 N N . LEU A 1 181 ? 15.757 -5.668 13.919 1.00 97.94 181 LEU A N 1
ATOM 1361 C CA . LEU A 1 181 ? 14.435 -6.271 13.782 1.00 97.94 181 LEU A CA 1
ATOM 1362 C C . LEU A 1 181 ? 13.806 -6.561 15.153 1.00 97.94 181 LEU A C 1
ATOM 1364 O O . LEU A 1 181 ? 14.378 -7.279 15.974 1.00 97.94 181 LEU A O 1
ATOM 1368 N N . ASP A 1 182 ? 12.580 -6.090 15.382 1.00 98.44 182 ASP A N 1
ATOM 1369 C CA . ASP A 1 182 ? 11.728 -6.609 16.456 1.00 98.44 182 ASP A CA 1
ATOM 1370 C C . ASP A 1 182 ? 11.141 -7.947 15.988 1.00 98.44 182 ASP A C 1
ATOM 1372 O O . ASP A 1 182 ? 10.074 -8.024 15.365 1.00 98.44 182 ASP A O 1
ATOM 1376 N N . VAL A 1 183 ? 11.913 -9.010 16.233 1.00 98.38 183 VAL A N 1
ATOM 1377 C CA . VAL A 1 183 ? 11.597 -10.369 15.784 1.00 98.38 183 VAL A CA 1
ATOM 1378 C C . VAL A 1 183 ? 10.234 -10.835 16.310 1.00 98.38 183 VAL A C 1
ATOM 1380 O O . VAL A 1 183 ? 9.444 -11.308 15.489 1.00 98.38 183 VAL A O 1
ATOM 1383 N N . PRO A 1 184 ? 9.885 -10.694 17.608 1.00 98.44 184 PRO A N 1
ATOM 1384 C CA . PRO A 1 184 ? 8.562 -11.081 18.092 1.00 98.44 184 PRO A CA 1
ATOM 1385 C C . PRO A 1 184 ? 7.419 -10.377 17.355 1.00 98.44 184 PRO A C 1
ATOM 1387 O O . PRO A 1 184 ? 6.522 -11.050 16.850 1.00 98.44 184 PRO A O 1
ATOM 1390 N N . ARG A 1 185 ? 7.433 -9.044 17.240 1.00 98.50 185 ARG A N 1
ATOM 1391 C CA . ARG A 1 185 ? 6.311 -8.321 16.612 1.00 98.50 185 ARG A CA 1
ATOM 1392 C C . ARG A 1 185 ? 6.190 -8.611 15.124 1.00 98.50 185 ARG A C 1
ATOM 1394 O O . ARG A 1 185 ? 5.092 -8.909 14.655 1.00 98.50 185 ARG A O 1
ATOM 1401 N N . THR A 1 186 ? 7.315 -8.642 14.416 1.00 98.38 186 THR A N 1
ATOM 1402 C CA . THR A 1 186 ? 7.346 -9.013 12.995 1.00 98.38 186 THR A CA 1
ATOM 1403 C C . THR A 1 186 ? 6.847 -10.445 12.780 1.00 98.38 186 THR A C 1
ATOM 1405 O O . THR A 1 186 ? 6.029 -10.694 11.898 1.00 98.38 186 THR A O 1
ATOM 1408 N N . THR A 1 187 ? 7.251 -11.393 13.631 1.00 98.56 187 THR A N 1
ATOM 1409 C CA . THR A 1 187 ? 6.769 -12.782 13.549 1.00 98.56 187 THR A CA 1
ATOM 1410 C C . THR A 1 187 ? 5.269 -12.866 13.807 1.00 98.56 187 THR A C 1
ATOM 1412 O O . THR A 1 187 ? 4.565 -13.570 13.087 1.00 98.56 187 THR A O 1
ATOM 1415 N N . ARG A 1 188 ? 4.747 -12.134 14.801 1.00 98.38 188 ARG A N 1
ATOM 1416 C CA . ARG A 1 188 ? 3.310 -12.137 15.108 1.00 98.38 188 ARG A CA 1
ATOM 1417 C C . ARG A 1 188 ? 2.477 -11.599 13.947 1.00 98.38 188 ARG A C 1
ATOM 1419 O O . ARG A 1 188 ? 1.425 -12.174 13.671 1.00 98.38 188 ARG A O 1
ATOM 1426 N N . PHE A 1 189 ? 2.964 -10.564 13.261 1.00 98.44 189 PHE A N 1
ATOM 1427 C CA . PHE A 1 189 ? 2.329 -10.025 12.060 1.00 98.44 189 PHE A CA 1
ATOM 1428 C C . PHE A 1 189 ? 2.200 -11.096 10.970 1.00 98.44 189 PHE A C 1
ATOM 1430 O O . PHE A 1 189 ? 1.099 -11.354 10.488 1.00 98.44 189 PHE A O 1
ATOM 1437 N N . PHE A 1 190 ? 3.300 -11.782 10.639 1.00 98.38 190 PHE A N 1
ATOM 1438 C CA . PHE A 1 190 ? 3.286 -12.840 9.627 1.00 98.38 190 PHE A CA 1
ATOM 1439 C C . PHE A 1 190 ? 2.433 -14.047 10.027 1.00 98.38 190 PHE A C 1
ATOM 1441 O O . PHE A 1 190 ? 1.724 -14.595 9.187 1.00 98.38 190 PHE A O 1
ATOM 1448 N N . VAL A 1 191 ? 2.459 -14.444 11.301 1.00 97.94 191 VAL A N 1
ATOM 1449 C CA . VAL A 1 191 ? 1.595 -15.509 11.836 1.00 97.94 191 VAL A CA 1
ATOM 1450 C C . VAL A 1 191 ? 0.121 -15.170 11.620 1.00 97.94 191 VAL A C 1
ATOM 1452 O O . VAL A 1 191 ? -0.629 -16.018 11.146 1.00 97.94 191 VAL A O 1
ATOM 1455 N N . GLU A 1 192 ? -0.292 -13.936 11.921 1.00 97.62 192 GLU A N 1
ATOM 1456 C CA . GLU A 1 192 ? -1.680 -13.509 11.720 1.00 97.62 192 GLU A CA 1
ATOM 1457 C C . GLU A 1 192 ? -2.048 -13.462 10.230 1.00 97.62 192 GLU A C 1
ATOM 1459 O O . GLU A 1 192 ? -3.125 -13.909 9.840 1.00 97.62 192 GLU A O 1
ATOM 1464 N N . LEU A 1 193 ? -1.133 -12.983 9.383 1.00 97.25 193 LEU A N 1
ATOM 1465 C CA . LEU A 1 193 ? -1.303 -12.959 7.930 1.00 97.25 193 LEU A CA 1
ATOM 1466 C C . LEU A 1 193 ? -1.534 -14.374 7.365 1.00 97.25 193 LEU A C 1
ATOM 1468 O O . LEU A 1 193 ? -2.473 -14.600 6.597 1.00 97.25 193 LEU A O 1
ATOM 1472 N N . ALA A 1 194 ? -0.703 -15.338 7.773 1.00 96.50 194 ALA A N 1
ATOM 1473 C CA . ALA A 1 194 ? -0.820 -16.735 7.368 1.00 96.50 194 ALA A CA 1
ATOM 1474 C C . ALA A 1 194 ? -2.104 -17.386 7.904 1.00 96.50 194 ALA A C 1
ATOM 1476 O O . ALA A 1 194 ? -2.764 -18.118 7.165 1.00 96.50 194 ALA A O 1
ATOM 1477 N N . ALA A 1 195 ? -2.494 -17.081 9.146 1.00 95.75 195 ALA A N 1
ATOM 1478 C CA . ALA A 1 195 ? -3.731 -17.576 9.743 1.00 95.75 195 ALA A CA 1
ATOM 1479 C C . ALA A 1 195 ? -4.965 -17.073 8.982 1.00 95.75 195 ALA A C 1
ATOM 1481 O O . ALA A 1 195 ? -5.794 -17.883 8.579 1.00 95.75 195 ALA A O 1
ATOM 1482 N N . PHE A 1 196 ? -5.057 -15.771 8.678 1.00 95.50 196 PHE A N 1
ATOM 1483 C CA . PHE A 1 196 ? -6.148 -15.242 7.853 1.00 95.50 196 PHE A CA 1
ATOM 1484 C C . PHE A 1 196 ? -6.208 -15.918 6.485 1.00 95.50 196 PHE A C 1
ATOM 1486 O O . PHE A 1 196 ? -7.281 -16.343 6.056 1.00 95.50 196 PHE A O 1
ATOM 1493 N N . ASN A 1 197 ? -5.060 -16.047 5.815 1.00 95.06 197 ASN A N 1
ATOM 1494 C CA . ASN A 1 197 ? -4.983 -16.698 4.514 1.00 95.06 197 ASN A CA 1
ATOM 1495 C C . ASN A 1 197 ? -5.504 -18.139 4.566 1.00 95.06 197 ASN A C 1
ATOM 1497 O O . ASN A 1 197 ? -6.327 -18.530 3.743 1.00 95.06 197 ASN A O 1
ATOM 1501 N N . ARG A 1 198 ? -5.050 -18.921 5.547 1.00 93.88 198 ARG A N 1
ATOM 1502 C CA . ARG A 1 198 ? -5.432 -20.323 5.710 1.00 93.88 198 ARG A CA 1
ATOM 1503 C C . ARG A 1 198 ? -6.897 -20.468 6.111 1.00 93.88 198 ARG A C 1
ATOM 1505 O O . ARG A 1 198 ? -7.643 -21.176 5.443 1.00 93.88 198 ARG A O 1
ATOM 1512 N N . ASP A 1 199 ? -7.302 -19.783 7.172 1.00 94.12 199 ASP A N 1
ATOM 1513 C CA . ASP A 1 199 ? -8.543 -20.079 7.885 1.00 94.12 199 ASP A CA 1
ATOM 1514 C C . ASP A 1 199 ? -9.763 -19.416 7.229 1.00 94.12 199 ASP A C 1
ATOM 1516 O O . ASP A 1 199 ? -10.860 -19.972 7.267 1.00 94.12 199 ASP A O 1
ATOM 1520 N N . LEU A 1 200 ? -9.592 -18.245 6.601 1.00 93.88 200 LEU A N 1
ATOM 1521 C CA . LEU A 1 200 ? -10.683 -17.568 5.891 1.00 93.88 200 LEU A CA 1
ATOM 1522 C C . LEU A 1 200 ? -10.656 -17.808 4.383 1.00 93.88 200 LEU A C 1
ATOM 1524 O O . LEU A 1 200 ? -11.715 -17.893 3.761 1.00 93.88 200 LEU A O 1
ATOM 1528 N N . PHE A 1 201 ? -9.467 -17.889 3.784 1.00 93.50 201 PHE A N 1
ATOM 1529 C CA . PHE A 1 201 ? -9.308 -17.919 2.328 1.00 93.50 201 PHE A CA 1
ATOM 1530 C C . PHE A 1 201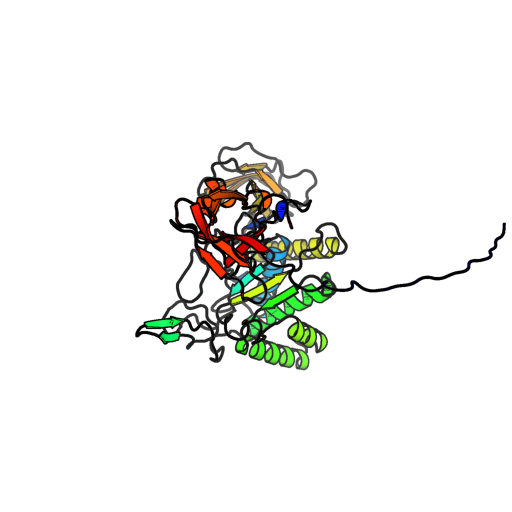 ? -8.825 -19.268 1.789 1.00 93.50 201 PHE A C 1
ATOM 1532 O O . PHE A 1 201 ? -8.558 -19.361 0.597 1.00 93.50 201 PHE A O 1
ATOM 1539 N N . ASN A 1 202 ? -8.733 -20.315 2.620 1.00 91.62 202 ASN A N 1
ATOM 1540 C CA . ASN A 1 202 ? -8.238 -21.644 2.232 1.00 91.62 202 ASN A CA 1
ATOM 1541 C C . ASN A 1 202 ? -6.855 -21.619 1.551 1.00 91.62 202 ASN A C 1
ATOM 1543 O O . ASN A 1 202 ? -6.527 -22.501 0.762 1.00 91.62 202 ASN A O 1
ATOM 1547 N N . GLY A 1 203 ? -6.036 -20.614 1.862 1.00 90.88 203 GLY A N 1
ATOM 1548 C CA . GLY A 1 203 ? -4.703 -20.430 1.297 1.00 90.88 203 GLY A CA 1
ATOM 1549 C C . GLY A 1 203 ? -4.637 -19.604 0.007 1.00 90.88 203 GLY A C 1
ATOM 1550 O O . GLY A 1 203 ? -3.528 -19.411 -0.493 1.00 90.88 203 GLY A O 1
ATOM 1551 N N . ASP A 1 204 ? -5.766 -19.101 -0.506 1.00 90.81 204 ASP A N 1
ATOM 1552 C CA . ASP A 1 204 ? -5.852 -18.476 -1.835 1.00 90.81 204 ASP A CA 1
ATOM 1553 C C . ASP A 1 204 ? -5.641 -16.951 -1.850 1.00 90.81 204 ASP A C 1
ATOM 1555 O O . ASP A 1 204 ? -5.498 -16.368 -2.922 1.00 90.81 204 ASP A O 1
ATOM 1559 N N . LEU A 1 205 ? -5.616 -16.269 -0.701 1.00 91.94 205 LEU A N 1
ATOM 1560 C CA . LEU A 1 205 ? -5.479 -14.805 -0.655 1.00 91.94 205 LEU A CA 1
ATOM 1561 C C . LEU A 1 205 ? -4.045 -14.346 -0.936 1.00 91.94 205 LEU A C 1
ATOM 1563 O O . LEU A 1 205 ? -3.841 -13.396 -1.688 1.00 91.94 205 LEU A O 1
ATOM 1567 N N . LEU A 1 206 ? -3.053 -14.986 -0.320 1.00 92.06 206 LEU A N 1
ATOM 1568 C CA . LEU A 1 206 ? -1.651 -14.587 -0.464 1.00 92.06 206 LEU A CA 1
ATOM 1569 C C . LEU A 1 206 ? -1.048 -15.219 -1.717 1.00 92.06 206 LEU A C 1
ATOM 1571 O O . LEU A 1 206 ? -1.080 -16.439 -1.894 1.00 92.06 206 LEU A O 1
ATOM 1575 N N . GLU A 1 207 ? -0.469 -14.389 -2.580 1.00 88.81 207 GLU A N 1
ATOM 1576 C CA . GLU A 1 207 ? 0.327 -14.874 -3.705 1.00 88.81 207 GLU A CA 1
ATOM 1577 C C . GLU A 1 207 ? 1.777 -15.069 -3.272 1.00 88.81 207 GLU A C 1
ATOM 1579 O O . GLU A 1 207 ? 2.329 -16.156 -3.432 1.00 88.81 207 GLU A O 1
ATOM 1584 N N . GLN A 1 208 ? 2.370 -14.021 -2.697 1.00 88.94 208 GLN A N 1
ATOM 1585 C CA . GLN A 1 208 ? 3.776 -13.982 -2.327 1.00 88.94 208 GLN A CA 1
ATOM 1586 C C . GLN A 1 208 ? 4.019 -12.924 -1.250 1.00 88.94 208 GLN A C 1
ATOM 1588 O O . GLN A 1 208 ? 3.349 -11.893 -1.213 1.00 88.94 208 GLN A O 1
ATOM 1593 N N . VAL A 1 209 ? 5.004 -13.164 -0.386 1.00 93.62 209 VAL A N 1
ATOM 1594 C CA . VAL A 1 209 ? 5.515 -12.156 0.542 1.00 93.62 209 VAL A CA 1
ATOM 1595 C C . VAL A 1 209 ? 7.033 -12.090 0.412 1.00 93.62 209 VAL A C 1
ATOM 1597 O O . VAL A 1 209 ? 7.733 -12.984 0.884 1.00 93.62 209 VAL A O 1
ATOM 1600 N N . GLY A 1 210 ? 7.538 -11.063 -0.266 1.00 93.38 210 GLY A N 1
ATOM 1601 C CA . GLY A 1 210 ? 8.966 -10.825 -0.450 1.00 93.38 210 GLY A CA 1
ATOM 1602 C C . GLY A 1 210 ? 9.606 -10.277 0.822 1.00 93.38 210 GLY A C 1
ATOM 1603 O O . GLY A 1 210 ? 9.125 -9.296 1.382 1.00 93.38 210 GLY A O 1
ATOM 1604 N N . VAL A 1 211 ? 10.677 -10.912 1.298 1.00 93.81 211 VAL A N 1
ATOM 1605 C CA . VAL A 1 211 ? 11.398 -10.499 2.514 1.00 93.81 211 VAL A CA 1
ATOM 1606 C C . VAL A 1 211 ? 12.901 -10.711 2.377 1.00 93.81 211 VAL A C 1
ATOM 1608 O O . VAL A 1 211 ? 13.363 -11.609 1.663 1.00 93.81 211 VAL A O 1
ATOM 1611 N N . ASP A 1 212 ? 13.671 -9.927 3.129 1.00 93.31 212 ASP A N 1
ATOM 1612 C CA . ASP A 1 212 ? 15.108 -10.142 3.292 1.00 93.31 212 ASP A CA 1
ATOM 1613 C C . ASP A 1 212 ? 15.411 -11.515 3.921 1.00 93.31 212 ASP A C 1
ATOM 1615 O O . ASP A 1 212 ? 14.660 -12.030 4.759 1.00 93.31 212 ASP A O 1
ATOM 1619 N N . PHE A 1 213 ? 16.534 -12.116 3.523 1.00 92.50 213 PHE A N 1
ATOM 1620 C CA . PHE A 1 213 ? 16.907 -13.463 3.948 1.00 92.50 213 PHE A CA 1
ATOM 1621 C C . PHE A 1 213 ? 17.154 -13.572 5.455 1.00 92.50 213 PHE A C 1
ATOM 1623 O O . PHE A 1 213 ? 16.729 -14.547 6.087 1.00 92.50 213 PHE A O 1
ATOM 1630 N N . GLN A 1 214 ? 17.813 -12.580 6.057 1.00 93.81 214 GLN A N 1
ATOM 1631 C CA . GLN A 1 214 ? 18.089 -12.577 7.494 1.00 93.81 214 GLN A CA 1
ATOM 1632 C C . GLN A 1 214 ? 16.811 -12.336 8.293 1.00 93.81 214 GLN A C 1
ATOM 1634 O O . GLN A 1 214 ? 16.613 -12.974 9.332 1.00 93.81 214 GLN A O 1
ATOM 1639 N N . VAL A 1 215 ? 15.904 -11.501 7.777 1.00 95.38 215 VAL A N 1
ATOM 1640 C CA . VAL A 1 215 ? 14.568 -11.325 8.359 1.00 95.38 215 VAL A CA 1
ATOM 1641 C C . VAL A 1 215 ? 13.780 -12.635 8.316 1.00 95.38 215 VAL A C 1
ATOM 1643 O O . VAL A 1 215 ? 13.308 -13.095 9.358 1.00 95.38 215 VAL A O 1
ATOM 1646 N N . ARG A 1 216 ? 13.690 -13.289 7.147 1.00 95.38 216 ARG A N 1
ATOM 1647 C CA . ARG A 1 216 ? 13.002 -14.583 6.992 1.00 95.38 216 ARG A CA 1
ATOM 1648 C C . ARG A 1 216 ? 13.543 -15.617 7.970 1.00 95.38 216 ARG A C 1
ATOM 1650 O O . ARG A 1 216 ? 12.771 -16.284 8.655 1.00 95.38 216 ARG A O 1
ATOM 1657 N N . LYS A 1 217 ? 14.869 -15.734 8.066 1.00 95.06 217 LYS A N 1
ATOM 1658 C CA . LYS A 1 217 ? 15.535 -16.661 8.986 1.00 95.06 217 LYS A CA 1
ATOM 1659 C C . LYS A 1 217 ? 15.138 -16.401 10.442 1.00 95.06 217 LYS A C 1
ATOM 1661 O O . LYS A 1 217 ? 14.804 -17.350 11.151 1.00 95.06 217 LYS A O 1
ATOM 1666 N N . ALA A 1 218 ? 15.157 -15.143 10.885 1.00 97.06 218 ALA A N 1
ATOM 1667 C CA . ALA A 1 218 ? 14.793 -14.776 12.252 1.00 97.06 218 ALA A CA 1
ATOM 1668 C C . ALA A 1 218 ? 13.311 -15.061 12.555 1.00 97.06 218 ALA A C 1
ATOM 1670 O O . ALA A 1 218 ? 12.994 -15.657 13.586 1.00 97.06 218 ALA A O 1
ATOM 1671 N N . VAL A 1 219 ? 12.416 -14.705 11.628 1.00 97.88 219 VAL A N 1
ATOM 1672 C CA . VAL A 1 219 ? 10.968 -14.935 11.744 1.00 97.88 219 VAL A CA 1
ATOM 1673 C C . VAL A 1 219 ? 10.641 -16.425 11.828 1.00 97.88 219 VAL A C 1
ATOM 1675 O O . VAL A 1 219 ? 9.919 -16.847 12.730 1.00 97.88 219 VAL A O 1
ATOM 1678 N N . LEU A 1 220 ? 11.196 -17.246 10.933 1.00 97.88 220 LEU A N 1
ATOM 1679 C CA . LEU A 1 220 ? 10.938 -18.688 10.928 1.00 97.88 220 LEU A CA 1
ATOM 1680 C C . LEU A 1 220 ? 11.468 -19.368 12.194 1.00 97.88 220 LEU A C 1
ATOM 1682 O O . LEU A 1 220 ? 10.780 -20.210 12.771 1.00 97.88 220 LEU A O 1
ATOM 1686 N N . ALA A 1 221 ? 12.645 -18.964 12.682 1.00 98.19 221 ALA A N 1
ATOM 1687 C CA . ALA A 1 221 ? 13.187 -19.486 13.934 1.00 98.19 221 ALA A CA 1
ATOM 1688 C C . ALA A 1 221 ? 12.276 -19.156 15.132 1.00 98.19 221 ALA A C 1
ATOM 1690 O O . ALA A 1 221 ? 12.017 -20.018 15.979 1.00 98.19 221 ALA A O 1
ATOM 1691 N N . GLN A 1 222 ? 11.743 -17.930 15.185 1.00 98.56 222 GLN A N 1
ATOM 1692 C CA . GLN A 1 222 ? 10.806 -17.501 16.225 1.00 98.56 222 GLN A CA 1
ATOM 1693 C C . GLN A 1 222 ? 9.456 -18.222 16.123 1.00 98.56 222 GLN A C 1
ATOM 1695 O O . GLN A 1 222 ? 8.920 -18.651 17.147 1.00 98.56 222 GLN A O 1
ATOM 1700 N N . ALA A 1 223 ? 8.923 -18.403 14.912 1.00 98.38 223 ALA A N 1
ATOM 1701 C CA . ALA A 1 223 ? 7.684 -19.141 14.681 1.00 98.38 223 ALA A CA 1
ATOM 1702 C C . ALA A 1 223 ? 7.825 -20.613 15.102 1.00 98.38 223 ALA A C 1
ATOM 1704 O O . ALA A 1 223 ? 6.965 -21.142 15.802 1.00 98.38 223 ALA A O 1
ATOM 1705 N N . GLN A 1 224 ? 8.948 -21.261 14.777 1.00 98.44 224 GLN A N 1
ATOM 1706 C CA . GLN A 1 224 ? 9.255 -22.621 15.233 1.00 98.44 224 GLN A CA 1
ATOM 1707 C C . GLN A 1 224 ? 9.358 -22.716 16.763 1.00 98.44 224 GLN A C 1
ATOM 1709 O O . GLN A 1 224 ? 8.901 -23.697 17.353 1.00 98.44 224 GLN A O 1
ATOM 1714 N N . ALA A 1 225 ? 9.939 -21.711 17.427 1.00 98.44 225 ALA A N 1
ATOM 1715 C CA . ALA A 1 225 ? 9.956 -21.651 18.888 1.00 98.44 225 ALA A CA 1
ATOM 1716 C C . ALA A 1 225 ? 8.535 -21.531 19.464 1.00 98.44 225 ALA A C 1
ATOM 1718 O O . ALA A 1 225 ? 8.162 -22.319 20.333 1.00 98.44 225 ALA A O 1
ATOM 1719 N N . TRP A 1 226 ? 7.706 -20.636 18.920 1.00 98.44 226 TRP A N 1
ATOM 1720 C CA . TRP A 1 226 ? 6.309 -20.492 19.337 1.00 98.44 226 TRP A CA 1
ATOM 1721 C C . TRP A 1 226 ? 5.453 -21.725 19.058 1.00 98.44 226 TRP A C 1
ATOM 1723 O O . TRP A 1 226 ? 4.586 -22.029 19.874 1.00 98.44 226 TRP A O 1
ATOM 1733 N N . ALA A 1 227 ? 5.730 -22.479 17.990 1.00 98.00 227 ALA A N 1
ATOM 1734 C CA . ALA A 1 227 ? 5.079 -23.761 17.726 1.00 98.00 227 ALA A CA 1
ATOM 1735 C C . ALA A 1 227 ? 5.367 -24.787 18.835 1.00 98.00 227 ALA A C 1
ATOM 1737 O O . ALA A 1 227 ? 4.461 -25.471 19.311 1.00 98.00 227 ALA A O 1
ATOM 1738 N N . ARG A 1 228 ? 6.624 -24.868 19.301 1.00 97.94 228 ARG A N 1
ATOM 1739 C CA . ARG A 1 228 ? 7.008 -25.740 20.428 1.00 97.94 228 ARG A CA 1
ATOM 1740 C C . ARG A 1 228 ? 6.369 -25.295 21.744 1.00 97.94 228 ARG A C 1
ATOM 1742 O O . ARG A 1 228 ? 5.963 -26.136 22.540 1.00 97.94 228 ARG A O 1
ATOM 1749 N N . GLU A 1 229 ? 6.257 -23.985 21.950 1.00 97.19 229 GLU A N 1
ATOM 1750 C CA . GLU A 1 229 ? 5.650 -23.372 23.139 1.00 97.19 229 GLU A CA 1
ATOM 1751 C C . GLU A 1 229 ? 4.111 -23.303 23.083 1.00 97.19 229 GLU A C 1
ATOM 1753 O O . GLU A 1 229 ? 3.487 -22.928 24.074 1.00 97.19 229 GLU A O 1
ATOM 1758 N N . ARG A 1 230 ? 3.489 -23.652 21.945 1.00 94.31 230 ARG A N 1
ATOM 1759 C CA . ARG A 1 230 ? 2.044 -23.509 21.673 1.00 94.31 230 ARG A CA 1
ATOM 1760 C C . ARG A 1 230 ? 1.519 -22.086 21.904 1.00 94.31 230 ARG A C 1
ATOM 1762 O O . ARG A 1 230 ? 0.445 -21.887 22.473 1.00 94.31 230 ARG A O 1
ATOM 1769 N N . ARG A 1 231 ? 2.282 -21.079 21.477 1.00 95.75 231 ARG A N 1
ATOM 1770 C CA . ARG A 1 231 ? 1.928 -19.659 21.636 1.00 95.75 231 ARG A CA 1
ATOM 1771 C C . ARG A 1 231 ? 1.240 -19.108 20.400 1.00 95.75 231 ARG A C 1
ATOM 1773 O O . ARG A 1 231 ? 1.570 -19.490 19.285 1.00 95.75 231 ARG A O 1
ATOM 1780 N N . TYR A 1 232 ? 0.307 -18.180 20.619 1.00 94.44 232 TYR A N 1
ATOM 1781 C CA . TYR A 1 232 ? -0.380 -17.415 19.567 1.00 94.44 232 TYR A CA 1
ATOM 1782 C C . TYR A 1 232 ? -1.015 -18.279 18.463 1.00 94.44 232 TYR A C 1
ATOM 1784 O O . TYR A 1 232 ? -1.089 -17.857 17.316 1.00 94.44 232 TYR A O 1
ATOM 1792 N N . GLY A 1 233 ? -1.437 -19.504 18.800 1.00 91.25 233 GLY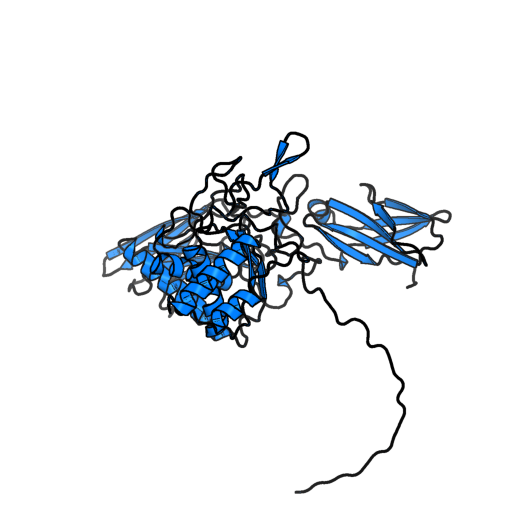 A N 1
ATOM 1793 C CA . GLY A 1 233 ? -2.028 -20.439 17.837 1.00 91.25 233 GLY A CA 1
ATOM 1794 C C . GLY A 1 233 ? -1.053 -20.989 16.789 1.00 91.25 233 GLY A C 1
ATOM 1795 O O . GLY A 1 233 ? -1.502 -21.558 15.800 1.00 91.25 233 GLY A O 1
ATOM 1796 N N . VAL A 1 234 ? 0.262 -20.834 16.980 1.00 96.44 234 VAL A N 1
ATOM 1797 C CA . VAL A 1 234 ? 1.266 -21.340 16.039 1.00 96.44 234 VAL A CA 1
ATOM 1798 C C . VAL A 1 234 ? 1.425 -22.853 16.196 1.00 96.44 234 VAL A C 1
ATOM 1800 O O . VAL A 1 234 ? 1.652 -23.354 17.298 1.00 96.44 234 VAL A O 1
ATOM 1803 N N . ASP A 1 235 ? 1.352 -23.574 15.079 1.00 95.62 235 ASP A N 1
ATOM 1804 C CA . ASP A 1 235 ? 1.630 -25.005 14.967 1.00 95.62 235 ASP A CA 1
ATOM 1805 C C . ASP A 1 235 ? 2.618 -25.287 13.818 1.00 95.62 235 ASP A C 1
ATOM 1807 O O . ASP A 1 235 ? 3.041 -24.383 13.093 1.00 95.62 235 ASP A O 1
ATOM 1811 N N . THR A 1 236 ? 3.030 -26.547 13.654 1.00 95.69 236 THR A N 1
ATOM 1812 C CA . THR A 1 236 ? 3.987 -26.932 12.600 1.00 95.69 236 THR A CA 1
ATOM 1813 C C . THR A 1 236 ? 3.432 -26.741 11.190 1.00 95.69 236 THR A C 1
ATOM 1815 O O . THR A 1 236 ? 4.212 -26.554 10.261 1.00 95.69 236 THR A O 1
ATOM 1818 N N . VAL A 1 237 ? 2.106 -26.779 11.019 1.00 95.44 237 VAL A N 1
ATOM 1819 C CA . VAL A 1 237 ? 1.456 -26.554 9.721 1.00 95.44 237 VAL A CA 1
ATOM 1820 C C . VAL A 1 237 ? 1.562 -25.080 9.343 1.00 95.44 237 VAL A C 1
ATOM 1822 O O . VAL A 1 237 ? 2.003 -24.768 8.243 1.00 95.44 237 VAL A O 1
ATOM 1825 N N . LEU A 1 238 ? 1.256 -24.175 10.274 1.00 95.44 238 LEU A N 1
ATOM 1826 C CA . LEU A 1 238 ? 1.361 -22.733 10.077 1.00 95.44 238 LEU A CA 1
ATOM 1827 C C . LEU A 1 238 ? 2.809 -22.297 9.832 1.00 95.44 238 LEU A C 1
ATOM 1829 O O . LEU A 1 238 ? 3.053 -21.419 9.012 1.00 95.44 238 LEU A O 1
ATOM 1833 N N . VAL A 1 239 ? 3.782 -22.928 10.499 1.00 96.81 239 VAL A N 1
ATOM 1834 C CA . VAL A 1 239 ? 5.206 -22.720 10.188 1.00 96.81 239 VAL A CA 1
ATOM 1835 C C . VAL A 1 239 ? 5.511 -23.130 8.745 1.00 96.81 239 VAL A C 1
ATOM 1837 O O . VAL A 1 239 ? 6.159 -22.368 8.035 1.00 96.81 239 VAL A O 1
ATOM 1840 N N . GLY A 1 240 ? 5.013 -24.282 8.285 1.00 95.19 240 GLY A N 1
ATOM 1841 C CA . GLY A 1 240 ? 5.163 -24.704 6.888 1.00 95.19 240 GLY A CA 1
ATOM 1842 C C . GLY A 1 240 ? 4.500 -23.742 5.893 1.00 95.19 240 GLY A C 1
ATOM 1843 O O . GLY A 1 240 ? 5.066 -23.452 4.839 1.00 95.19 240 GLY A O 1
ATOM 1844 N N . ASP A 1 241 ? 3.338 -23.184 6.241 1.00 93.75 241 ASP A N 1
ATOM 1845 C CA . ASP A 1 241 ? 2.692 -22.137 5.444 1.00 93.75 241 ASP A CA 1
ATOM 1846 C C . ASP A 1 241 ? 3.547 -20.868 5.372 1.00 93.75 241 ASP A C 1
ATOM 1848 O O . ASP A 1 241 ? 3.740 -20.335 4.279 1.00 93.75 241 ASP A O 1
ATOM 1852 N N . LEU A 1 242 ? 4.115 -20.422 6.498 1.00 95.06 242 LEU A N 1
ATOM 1853 C CA . LEU A 1 242 ? 5.053 -19.297 6.543 1.00 95.06 242 LEU A CA 1
ATOM 1854 C C . LEU A 1 242 ? 6.285 -19.548 5.669 1.00 95.06 242 LEU A C 1
ATOM 1856 O O . LEU A 1 242 ? 6.667 -18.681 4.887 1.00 95.06 242 LEU A O 1
ATOM 1860 N N . GLU A 1 243 ? 6.888 -20.735 5.757 1.00 93.62 243 GLU A N 1
ATOM 1861 C CA . GLU A 1 243 ? 8.050 -21.110 4.945 1.00 93.62 243 GLU A CA 1
ATOM 1862 C C . GLU A 1 243 ? 7.766 -21.017 3.442 1.00 93.62 243 GLU A C 1
ATOM 1864 O O . GLU A 1 243 ? 8.654 -20.606 2.689 1.00 93.62 243 GLU A O 1
ATOM 1869 N N . ARG A 1 244 ? 6.540 -21.360 3.027 1.00 90.69 244 ARG A N 1
ATOM 1870 C CA . ARG A 1 244 ? 6.078 -21.321 1.636 1.00 90.69 244 ARG A CA 1
ATOM 1871 C C . ARG A 1 244 ? 5.759 -19.908 1.146 1.00 90.69 244 ARG A C 1
ATOM 1873 O O . ARG A 1 244 ? 6.095 -19.592 0.010 1.00 90.69 244 ARG A O 1
ATOM 1880 N N . ILE A 1 245 ? 5.077 -19.085 1.946 1.00 90.25 245 ILE A N 1
ATOM 1881 C CA . ILE A 1 245 ? 4.641 -17.748 1.499 1.00 90.25 245 ILE A CA 1
ATOM 1882 C C . ILE A 1 245 ? 5.759 -16.704 1.581 1.00 90.25 245 ILE A C 1
ATOM 1884 O O . ILE A 1 245 ? 5.814 -15.811 0.734 1.00 90.25 245 ILE A O 1
ATOM 1888 N N . LEU A 1 246 ? 6.648 -16.812 2.578 1.00 93.00 246 LEU A N 1
ATOM 1889 C CA . LEU A 1 246 ? 7.779 -15.902 2.746 1.00 93.00 246 LEU A CA 1
ATOM 1890 C C . LEU A 1 246 ? 8.844 -16.250 1.708 1.00 93.00 246 LEU A C 1
ATOM 1892 O O . LEU A 1 246 ? 9.658 -17.155 1.913 1.00 93.00 246 LEU A O 1
ATOM 1896 N N . THR A 1 247 ? 8.833 -15.531 0.589 1.00 86.75 247 THR A N 1
ATOM 1897 C CA . THR A 1 247 ? 9.815 -15.699 -0.478 1.00 86.75 247 THR A CA 1
ATOM 1898 C C . THR A 1 247 ? 11.039 -14.844 -0.204 1.00 86.75 247 THR A C 1
ATOM 1900 O O . THR A 1 247 ? 10.956 -13.654 0.086 1.00 86.75 247 THR A O 1
ATOM 1903 N N . SER A 1 248 ? 12.196 -15.483 -0.306 1.00 81.75 248 SER A N 1
ATOM 1904 C CA . SER A 1 248 ? 13.500 -14.858 -0.123 1.00 81.75 248 SER A CA 1
ATOM 1905 C C . SER A 1 248 ? 14.525 -15.581 -0.997 1.00 81.75 248 SER A C 1
ATOM 1907 O O . SER A 1 24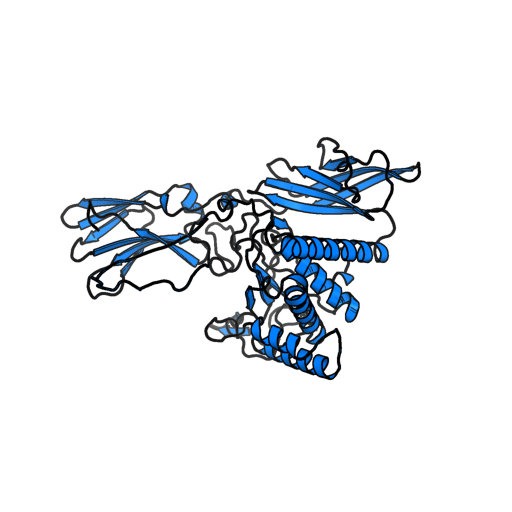8 ? 15.555 -16.053 -0.523 1.00 81.75 248 SER A O 1
ATOM 1909 N N . ASP A 1 249 ? 14.167 -15.788 -2.267 1.00 69.75 249 ASP A N 1
ATOM 1910 C CA . ASP A 1 249 ? 15.045 -16.438 -3.239 1.00 69.75 249 ASP A CA 1
ATOM 1911 C C . ASP A 1 249 ? 16.120 -15.444 -3.711 1.00 69.75 249 ASP A C 1
ATOM 1913 O O . ASP A 1 249 ? 15.849 -14.257 -3.926 1.00 69.75 249 ASP A O 1
ATOM 1917 N N . GLU A 1 250 ? 17.352 -15.932 -3.855 1.00 65.88 250 GLU A N 1
ATOM 1918 C CA . GLU A 1 250 ? 18.451 -15.182 -4.459 1.00 65.88 250 GLU A CA 1
ATOM 1919 C C . GLU A 1 250 ? 18.215 -14.955 -5.957 1.00 65.88 250 GLU A C 1
ATOM 1921 O O . GLU A 1 250 ? 18.605 -13.908 -6.475 1.00 65.88 250 GLU A O 1
ATOM 1926 N N . ALA A 1 251 ? 17.551 -15.894 -6.642 1.00 60.25 251 ALA A N 1
ATOM 1927 C CA . ALA A 1 251 ? 17.247 -15.808 -8.070 1.00 60.25 251 ALA A CA 1
ATOM 1928 C C . ALA A 1 251 ? 16.233 -14.699 -8.389 1.00 60.25 251 ALA A C 1
ATOM 1930 O O . ALA A 1 251 ? 16.390 -13.988 -9.381 1.00 60.25 251 ALA A O 1
ATOM 1931 N N . ASP A 1 252 ? 15.249 -14.505 -7.512 1.00 60.38 252 ASP A N 1
ATOM 1932 C CA . ASP A 1 252 ? 14.235 -13.454 -7.639 1.00 60.38 252 ASP A CA 1
ATOM 1933 C C . ASP A 1 252 ? 14.691 -12.114 -7.024 1.00 60.38 252 ASP A C 1
ATOM 1935 O O . ASP A 1 252 ? 13.974 -11.116 -7.071 1.00 60.38 252 ASP A O 1
ATOM 1939 N N . GLY A 1 253 ? 15.890 -12.069 -6.432 1.00 66.62 253 GLY A N 1
ATOM 1940 C CA . GLY A 1 253 ? 16.497 -10.855 -5.883 1.00 66.62 253 GLY A CA 1
ATOM 1941 C C . GLY A 1 253 ? 15.939 -10.393 -4.533 1.00 66.62 253 GLY A C 1
ATOM 1942 O O . GLY A 1 253 ? 16.506 -9.470 -3.946 1.00 66.62 253 GLY A O 1
ATOM 1943 N N . TRP A 1 254 ? 14.898 -11.037 -3.991 1.00 77.44 254 TRP A N 1
ATOM 1944 C CA . TRP A 1 254 ? 14.302 -10.686 -2.691 1.00 77.44 254 TRP A CA 1
ATOM 1945 C C . TRP A 1 254 ? 15.298 -10.825 -1.544 1.00 77.44 254 TRP A C 1
ATOM 1947 O O . TRP A 1 254 ? 15.360 -9.954 -0.677 1.00 77.44 254 TRP A O 1
ATOM 1957 N N . ALA A 1 255 ? 16.116 -11.886 -1.584 1.00 75.31 255 ALA A N 1
ATOM 1958 C CA . ALA A 1 255 ? 16.982 -12.314 -0.486 1.00 75.31 255 ALA A CA 1
ATOM 1959 C C . ALA A 1 255 ? 17.891 -11.223 0.095 1.00 75.31 255 ALA A C 1
ATOM 1961 O O . ALA A 1 255 ? 18.344 -11.366 1.227 1.00 75.31 255 ALA A O 1
ATOM 1962 N N . ARG A 1 256 ? 18.187 -10.169 -0.679 1.00 80.00 256 ARG A N 1
ATOM 1963 C CA . ARG A 1 256 ? 19.172 -9.140 -0.322 1.00 80.00 256 ARG A CA 1
ATOM 1964 C C . ARG A 1 256 ? 18.672 -7.695 -0.502 1.00 80.00 256 ARG A C 1
ATOM 1966 O O . ARG A 1 256 ? 19.391 -6.769 -0.150 1.00 80.00 256 ARG A O 1
ATOM 1973 N N . THR A 1 257 ? 17.476 -7.474 -1.049 1.00 79.19 257 THR A N 1
ATOM 1974 C CA . THR A 1 257 ? 16.973 -6.131 -1.435 1.00 79.19 257 THR A CA 1
ATOM 1975 C C . THR A 1 257 ? 15.919 -5.568 -0.473 1.00 79.19 257 THR A C 1
ATOM 1977 O O . THR A 1 257 ? 15.745 -4.358 -0.400 1.00 79.19 257 THR A O 1
ATOM 1980 N N . HIS A 1 258 ? 15.243 -6.427 0.298 1.00 90.12 258 HIS A N 1
ATOM 1981 C CA . HIS A 1 258 ? 14.064 -6.098 1.116 1.00 90.12 258 HIS A CA 1
ATOM 1982 C C . HIS A 1 258 ? 14.403 -5.916 2.594 1.00 90.12 258 HIS A C 1
ATOM 1984 O O . HIS A 1 258 ? 13.715 -6.421 3.482 1.00 90.12 258 HIS A O 1
ATOM 1990 N N . HIS A 1 259 ? 15.517 -5.248 2.883 1.00 90.62 259 HIS A N 1
ATOM 1991 C CA . HIS A 1 259 ? 15.972 -5.081 4.260 1.00 90.62 259 HIS A CA 1
ATOM 1992 C C . HIS A 1 259 ? 15.308 -3.888 4.973 1.00 90.62 259 HIS A C 1
ATOM 1994 O O . HIS A 1 259 ? 15.423 -3.807 6.192 1.00 90.62 259 HIS A O 1
ATOM 2000 N N . HIS A 1 260 ? 14.574 -3.018 4.262 1.00 92.25 260 HIS A N 1
ATOM 2001 C CA . HIS A 1 260 ? 13.763 -1.918 4.826 1.00 92.25 260 HIS A CA 1
ATOM 2002 C C . HIS A 1 260 ? 12.290 -2.276 5.059 1.00 92.25 260 HIS A C 1
ATOM 2004 O O . HIS A 1 260 ? 11.655 -1.776 5.989 1.00 92.25 260 HIS A O 1
ATOM 2010 N N . HIS A 1 261 ? 11.741 -3.157 4.231 1.00 94.00 261 HIS A N 1
ATOM 2011 C CA . HIS A 1 261 ? 10.327 -3.505 4.232 1.00 94.00 261 HIS A CA 1
ATOM 2012 C C . HIS A 1 261 ? 10.125 -4.940 3.753 1.00 94.00 261 HIS A C 1
ATOM 2014 O O . HIS A 1 261 ? 10.992 -5.519 3.100 1.00 94.00 261 HIS A O 1
ATOM 2020 N N . LEU A 1 262 ? 8.961 -5.500 4.058 1.00 94.75 262 LEU A N 1
ATOM 2021 C CA . LEU A 1 262 ? 8.416 -6.659 3.362 1.00 94.75 262 LEU A CA 1
ATOM 2022 C C . LEU A 1 262 ? 7.565 -6.186 2.180 1.00 94.75 262 LEU A C 1
ATOM 2024 O O . LEU A 1 262 ? 6.908 -5.152 2.274 1.00 94.75 262 LEU A O 1
ATOM 2028 N N . HIS A 1 263 ? 7.516 -6.986 1.123 1.00 94.75 263 HIS A N 1
ATOM 2029 C CA . HIS A 1 263 ? 6.647 -6.770 -0.028 1.00 94.75 263 HIS A CA 1
ATOM 2030 C C . HIS A 1 263 ? 5.491 -7.775 -0.005 1.00 94.75 263 HIS A C 1
ATOM 2032 O O . HIS A 1 263 ? 5.675 -8.964 -0.274 1.00 94.75 263 HIS A O 1
ATOM 2038 N N . LEU A 1 264 ? 4.293 -7.325 0.356 1.00 95.56 264 LEU A N 1
ATOM 2039 C CA . LEU A 1 264 ? 3.086 -8.144 0.444 1.00 95.56 264 LEU A CA 1
ATOM 2040 C C . LEU A 1 264 ? 2.337 -8.132 -0.887 1.00 95.56 264 LEU A C 1
ATOM 2042 O O . LEU A 1 264 ? 1.807 -7.094 -1.268 1.00 95.56 264 LEU A O 1
ATOM 2046 N N . ARG A 1 265 ? 2.198 -9.296 -1.528 1.00 92.56 265 ARG A N 1
ATOM 2047 C CA . ARG A 1 265 ? 1.417 -9.472 -2.755 1.00 92.56 265 ARG A CA 1
ATOM 2048 C C . ARG A 1 265 ? 0.209 -10.378 -2.537 1.00 92.56 265 ARG A C 1
ATOM 2050 O O . ARG A 1 265 ? 0.329 -11.563 -2.205 1.00 92.56 265 ARG A O 1
ATOM 2057 N N . LEU A 1 266 ? -0.969 -9.807 -2.754 1.00 92.00 266 LEU A N 1
ATOM 2058 C CA . LEU A 1 266 ? -2.256 -10.488 -2.682 1.00 92.00 266 LEU A CA 1
ATOM 2059 C C . LEU A 1 266 ? -2.706 -10.929 -4.075 1.00 92.00 266 LEU A C 1
ATOM 2061 O O . LEU A 1 266 ? -2.458 -10.245 -5.068 1.00 92.00 266 LEU A O 1
ATOM 2065 N N . ARG A 1 267 ? -3.415 -12.056 -4.146 1.00 86.94 267 ARG A N 1
ATOM 2066 C CA . ARG A 1 267 ? -4.047 -12.492 -5.389 1.00 86.94 267 ARG A CA 1
ATOM 2067 C C . ARG A 1 267 ? -5.201 -11.570 -5.750 1.00 86.94 267 ARG A C 1
ATOM 2069 O O . ARG A 1 267 ? -6.015 -11.209 -4.903 1.00 86.94 267 ARG A O 1
ATOM 2076 N N . ASP A 1 268 ? -5.316 -11.290 -7.039 1.00 79.56 268 ASP A N 1
ATOM 2077 C CA . ASP A 1 268 ? -6.516 -10.690 -7.606 1.00 79.56 268 ASP A CA 1
ATOM 2078 C C . ASP A 1 268 ? -7.580 -11.779 -7.791 1.00 79.56 268 ASP A C 1
ATOM 2080 O O . ASP A 1 268 ? -7.405 -12.709 -8.586 1.00 79.56 268 ASP A O 1
ATOM 2084 N N . PHE A 1 269 ? -8.671 -11.708 -7.029 1.00 74.31 269 PHE A N 1
ATOM 2085 C CA . PHE A 1 269 ? -9.793 -12.631 -7.170 1.00 74.31 269 PHE A CA 1
ATOM 2086 C C . PHE A 1 269 ? -11.138 -11.899 -7.210 1.00 74.31 269 PHE A C 1
ATOM 2088 O O . PHE A 1 269 ? -11.296 -10.831 -6.613 1.00 74.31 269 PHE A O 1
ATOM 2095 N N . PRO A 1 270 ? -12.155 -12.480 -7.882 1.00 69.06 270 PRO A N 1
ATOM 2096 C CA . PRO A 1 270 ? -13.448 -11.831 -8.041 1.00 69.06 270 PRO A CA 1
ATOM 2097 C C . PRO A 1 270 ? -14.101 -11.522 -6.690 1.00 69.06 270 PRO A C 1
ATOM 2099 O O . PRO A 1 270 ? -14.413 -12.429 -5.913 1.00 69.06 270 PRO A O 1
ATOM 2102 N N . LEU A 1 271 ? -14.408 -10.244 -6.450 1.00 65.44 271 LEU A N 1
ATOM 2103 C CA . LEU A 1 271 ? -15.028 -9.762 -5.207 1.00 65.44 271 LEU A CA 1
ATOM 2104 C C . LEU A 1 271 ? -16.407 -10.384 -4.923 1.00 65.44 271 LEU A C 1
ATOM 2106 O O . LEU A 1 271 ? -16.892 -10.342 -3.795 1.00 65.44 271 LEU A O 1
ATOM 2110 N N . HIS A 1 272 ? -17.060 -10.959 -5.933 1.00 68.44 272 HIS A N 1
ATOM 2111 C CA . HIS A 1 272 ? -18.363 -11.626 -5.825 1.00 68.44 272 HIS A CA 1
ATOM 2112 C C . HIS A 1 272 ? -18.283 -13.151 -5.999 1.00 68.44 272 HIS A C 1
ATOM 2114 O O . HIS A 1 272 ? -19.307 -13.807 -6.169 1.00 68.44 272 HIS A O 1
ATOM 2120 N N . GLY A 1 273 ? -17.071 -13.711 -5.964 1.00 77.50 273 GLY A N 1
ATOM 2121 C CA . GLY A 1 273 ? -16.815 -15.140 -6.120 1.00 77.50 273 GLY A CA 1
ATOM 2122 C C . GLY A 1 273 ? -16.824 -15.924 -4.804 1.00 77.50 273 GLY A C 1
ATOM 2123 O O . GLY A 1 273 ? -17.412 -15.518 -3.799 1.00 77.50 273 GLY A O 1
ATOM 2124 N N . ALA A 1 274 ? -16.127 -17.064 -4.808 1.00 84.88 274 ALA A N 1
ATOM 2125 C CA . ALA A 1 274 ? -16.089 -18.023 -3.701 1.00 84.88 274 ALA A CA 1
ATOM 2126 C C . ALA A 1 274 ? -15.637 -17.416 -2.356 1.00 84.88 274 ALA A C 1
ATOM 2128 O O . ALA A 1 274 ? -16.123 -17.824 -1.302 1.00 84.88 274 ALA A O 1
ATOM 2129 N N . HIS A 1 275 ? -14.775 -16.396 -2.383 1.00 88.62 275 HIS A N 1
ATOM 2130 C CA . HIS A 1 275 ? -14.229 -15.759 -1.180 1.00 88.62 275 HIS A CA 1
ATOM 2131 C C . HIS A 1 275 ? -15.069 -14.591 -0.646 1.00 88.62 275 HIS A C 1
ATOM 2133 O O . HIS A 1 275 ? -14.655 -13.937 0.309 1.00 88.62 275 HIS A O 1
ATOM 2139 N N . ARG A 1 276 ? -16.262 -14.312 -1.196 1.00 88.38 276 ARG A N 1
ATOM 2140 C CA . ARG A 1 276 ? -17.079 -13.163 -0.761 1.00 88.38 276 ARG A CA 1
ATOM 2141 C C . ARG A 1 276 ? -17.344 -13.148 0.749 1.00 88.38 276 ARG A C 1
ATOM 2143 O O . ARG A 1 276 ? -17.193 -12.111 1.384 1.00 88.38 276 ARG A O 1
ATOM 2150 N N . LYS A 1 277 ? -17.694 -14.298 1.334 1.00 91.56 277 LYS A N 1
ATOM 2151 C CA . LYS A 1 277 ? -17.939 -14.411 2.784 1.00 91.56 277 LYS A CA 1
ATOM 2152 C C . LYS A 1 277 ? -16.678 -14.147 3.609 1.00 91.56 277 LYS A C 1
ATOM 2154 O O . LYS A 1 277 ? -16.764 -13.509 4.651 1.00 91.56 277 LYS A O 1
ATOM 2159 N N . ALA A 1 278 ? -15.528 -14.623 3.132 1.00 92.88 278 ALA A N 1
ATOM 2160 C CA . ALA A 1 278 ? -14.232 -14.396 3.764 1.00 92.88 278 ALA A CA 1
ATOM 2161 C C . ALA A 1 278 ? -13.856 -12.908 3.737 1.00 92.88 278 ALA A C 1
ATOM 2163 O O . ALA A 1 278 ? -13.471 -12.356 4.764 1.00 92.88 278 ALA A O 1
ATOM 2164 N N . LEU A 1 279 ? -14.064 -12.240 2.596 1.00 91.44 279 LEU A N 1
ATOM 2165 C CA . LEU A 1 279 ? -13.896 -10.792 2.458 1.00 91.44 279 LEU A CA 1
ATOM 2166 C C . LEU A 1 279 ? -14.823 -10.024 3.406 1.00 91.44 279 LEU A C 1
ATOM 2168 O O . LEU A 1 279 ? -14.358 -9.165 4.149 1.00 91.44 279 LEU A O 1
ATOM 2172 N N . ASP A 1 280 ? -16.121 -10.338 3.418 1.00 90.62 280 ASP A N 1
ATOM 2173 C CA . ASP A 1 280 ? -17.085 -9.664 4.293 1.00 90.62 280 ASP A CA 1
ATOM 2174 C C . ASP A 1 280 ? -16.711 -9.841 5.776 1.00 90.62 280 ASP A C 1
ATOM 2176 O O . ASP A 1 280 ? -16.793 -8.879 6.545 1.00 90.62 280 ASP A O 1
ATOM 2180 N N . HIS A 1 281 ? -16.251 -11.039 6.160 1.00 94.44 281 HIS A N 1
ATOM 2181 C CA . HIS A 1 281 ? -15.764 -11.330 7.506 1.00 94.44 281 HIS A CA 1
ATOM 2182 C C . HIS A 1 281 ? -14.507 -10.523 7.842 1.00 94.44 281 HIS A C 1
ATOM 2184 O O . HIS A 1 281 ? -14.510 -9.808 8.838 1.00 94.44 281 HIS A O 1
ATOM 2190 N N . LEU A 1 282 ? -13.472 -10.557 6.995 1.00 95.19 282 LEU A N 1
ATOM 2191 C CA . LEU A 1 282 ? -12.240 -9.788 7.191 1.00 95.19 282 LEU A CA 1
ATOM 2192 C C . LEU A 1 282 ? -12.533 -8.290 7.362 1.00 95.19 282 LEU A C 1
ATOM 2194 O O . LEU A 1 282 ? -12.063 -7.651 8.302 1.00 95.19 282 LEU A O 1
ATOM 2198 N N . MET A 1 283 ? -13.370 -7.741 6.480 1.00 92.00 283 MET A N 1
ATOM 2199 C CA . MET A 1 283 ? -13.781 -6.341 6.536 1.00 92.00 283 MET A CA 1
ATOM 2200 C C . MET A 1 283 ? -14.581 -6.027 7.810 1.00 92.00 283 MET A C 1
ATOM 2202 O O . MET A 1 283 ? -14.466 -4.928 8.352 1.00 92.00 283 MET A O 1
ATOM 2206 N N . ALA A 1 284 ? -15.414 -6.956 8.291 1.00 90.31 284 ALA A N 1
ATOM 2207 C CA . ALA A 1 284 ? -16.156 -6.795 9.540 1.00 90.31 284 ALA A CA 1
ATOM 2208 C C . ALA A 1 284 ? -15.234 -6.830 10.763 1.00 90.31 284 ALA A C 1
ATOM 2210 O O . ALA A 1 284 ? -15.366 -5.960 11.623 1.00 90.31 284 ALA A O 1
ATOM 2211 N N . THR A 1 285 ? -14.274 -7.754 10.797 1.00 93.38 285 THR A N 1
ATOM 2212 C CA . THR A 1 285 ? -13.256 -7.856 11.850 1.00 93.38 285 THR A CA 1
ATOM 2213 C C . THR A 1 285 ? -12.437 -6.572 11.938 1.00 93.38 285 THR A C 1
ATOM 2215 O O . THR A 1 285 ? -12.377 -5.961 13.004 1.00 93.38 285 THR A O 1
ATOM 2218 N N . ALA A 1 286 ? -11.928 -6.069 10.807 1.00 92.38 286 ALA A N 1
ATOM 2219 C CA . ALA A 1 286 ? -11.166 -4.822 10.776 1.00 92.38 286 ALA A CA 1
ATOM 2220 C C . ALA A 1 286 ? -11.970 -3.624 11.311 1.00 92.38 286 ALA A C 1
ATOM 2222 O O . ALA A 1 286 ? -11.423 -2.766 12.005 1.00 92.38 286 ALA A O 1
ATOM 2223 N N . ARG A 1 287 ? -13.275 -3.554 11.029 1.00 86.44 287 ARG A N 1
ATOM 2224 C CA . ARG A 1 287 ? -14.148 -2.501 11.575 1.00 86.44 287 ARG A CA 1
ATOM 2225 C C . ARG A 1 287 ? -14.411 -2.674 13.066 1.00 86.44 287 ARG A C 1
ATOM 2227 O O . ARG A 1 287 ? -14.369 -1.697 13.809 1.00 86.44 287 ARG A O 1
ATOM 2234 N N . GLN A 1 288 ? -14.694 -3.896 13.508 1.00 87.31 288 GLN A N 1
ATOM 2235 C CA . GLN A 1 288 ? -14.959 -4.184 14.915 1.00 87.31 288 GLN A CA 1
ATOM 2236 C C . GLN A 1 288 ? -13.756 -3.811 15.781 1.00 87.31 288 GLN A C 1
ATOM 2238 O O . GLN A 1 288 ? -13.920 -3.147 16.803 1.00 87.31 288 GLN A O 1
ATOM 2243 N N . GLU A 1 289 ? -12.555 -4.197 15.361 1.00 88.38 289 GLU A N 1
ATOM 2244 C CA . GLU A 1 289 ? -11.328 -3.878 16.084 1.00 88.38 289 GLU A CA 1
ATOM 2245 C C . GLU A 1 289 ? -11.022 -2.372 16.094 1.00 88.38 289 GLU A C 1
ATOM 2247 O O . GLU A 1 289 ? -10.618 -1.853 17.132 1.00 88.38 289 GLU A O 1
ATOM 2252 N N . GLU A 1 290 ? -11.285 -1.644 15.001 1.00 85.38 290 GLU A N 1
ATOM 2253 C CA . GLU A 1 290 ? -11.196 -0.172 14.984 1.00 85.38 290 GLU A CA 1
ATOM 2254 C C . GLU A 1 290 ? -12.147 0.453 16.014 1.00 85.38 290 GLU A C 1
ATOM 2256 O O . GLU A 1 290 ? -11.763 1.337 16.781 1.00 85.38 290 GLU A O 1
ATOM 2261 N N . GLY A 1 291 ? -13.394 -0.025 16.060 1.00 81.25 291 GLY A N 1
ATOM 2262 C CA . GLY A 1 291 ? -14.394 0.449 17.012 1.00 81.25 291 GLY A CA 1
ATOM 2263 C C . GLY A 1 291 ? -14.013 0.150 18.464 1.00 81.25 291 GLY A C 1
ATOM 2264 O O . GLY A 1 291 ? -14.253 0.977 19.343 1.00 81.25 291 GLY A O 1
ATOM 2265 N N . LEU A 1 292 ? -13.401 -1.008 18.735 1.00 83.69 292 LEU A N 1
ATOM 2266 C CA . LEU A 1 292 ? -12.878 -1.351 20.061 1.00 83.69 292 LEU A CA 1
ATOM 2267 C C . LEU A 1 292 ? -11.712 -0.446 20.456 1.00 83.69 292 LEU A C 1
ATOM 2269 O O . LEU A 1 292 ? -11.717 0.087 21.562 1.00 83.69 292 LEU A O 1
ATOM 2273 N N . LEU A 1 293 ? -10.765 -0.225 19.545 1.00 84.50 293 LEU A N 1
ATOM 2274 C CA . LEU A 1 293 ? -9.620 0.650 19.769 1.00 84.50 293 LEU A CA 1
ATOM 2275 C C . LEU A 1 293 ? -10.074 2.067 20.138 1.00 84.50 293 LEU A C 1
ATOM 2277 O O . LEU A 1 293 ? -9.677 2.604 21.169 1.00 84.50 293 LEU A O 1
ATOM 2281 N N . ARG A 1 294 ? -10.995 2.638 19.356 1.00 82.25 294 ARG A N 1
ATOM 2282 C CA . ARG A 1 294 ? -11.528 3.985 19.605 1.00 82.25 294 ARG A CA 1
ATOM 2283 C C . ARG A 1 294 ? -12.304 4.100 20.906 1.00 82.25 294 ARG A C 1
ATOM 2285 O O . ARG A 1 294 ? -12.207 5.127 21.559 1.00 82.25 294 ARG A O 1
ATOM 2292 N N . LYS A 1 295 ? -13.038 3.062 21.322 1.00 79.44 295 LYS A N 1
ATOM 2293 C CA . LYS A 1 295 ? -13.712 3.061 22.634 1.00 79.44 295 LYS A CA 1
ATOM 2294 C C . LYS A 1 295 ? -12.730 3.200 23.798 1.00 79.44 295 LYS A C 1
ATOM 2296 O O . LYS A 1 295 ? -13.110 3.734 24.834 1.00 79.44 295 LYS A O 1
ATOM 2301 N N . VAL A 1 296 ? -11.510 2.686 23.644 1.00 78.12 296 VAL A N 1
ATOM 2302 C CA . VAL A 1 296 ? -10.470 2.754 24.677 1.00 78.12 296 VAL A CA 1
ATOM 2303 C C . VAL A 1 296 ? -9.728 4.091 24.628 1.00 78.12 296 VAL A C 1
ATOM 2305 O O . VAL A 1 296 ? -9.362 4.613 25.677 1.00 78.12 296 VAL A O 1
ATOM 2308 N N . THR A 1 297 ? -9.528 4.666 23.439 1.00 76.38 297 THR A N 1
ATOM 2309 C CA . THR A 1 297 ? -8.665 5.847 23.251 1.00 76.38 297 THR A CA 1
ATOM 2310 C C . THR A 1 297 ? -9.404 7.174 23.081 1.00 76.38 297 THR A C 1
ATOM 2312 O O . THR A 1 297 ? -8.798 8.231 23.247 1.00 76.38 297 THR A O 1
ATOM 2315 N N . GLN A 1 298 ? -10.705 7.161 22.780 1.00 75.94 298 GLN A N 1
ATOM 2316 C CA . GLN A 1 298 ? -11.521 8.358 22.565 1.00 75.94 298 GLN A CA 1
ATOM 2317 C C . GLN A 1 298 ? -12.813 8.307 23.390 1.00 75.94 298 GLN A C 1
ATOM 2319 O O . GLN A 1 298 ? -13.574 7.340 23.355 1.00 75.94 298 GLN A O 1
ATOM 2324 N N . ALA A 1 299 ? -13.091 9.390 24.119 1.00 76.25 299 ALA A N 1
ATOM 2325 C CA . ALA A 1 299 ? -14.326 9.537 24.878 1.00 76.25 299 ALA A CA 1
ATOM 2326 C C . ALA A 1 299 ? -15.429 10.160 24.005 1.00 76.25 299 ALA A C 1
ATOM 2328 O O . ALA A 1 299 ? -15.354 11.330 23.638 1.00 76.25 299 ALA A O 1
ATOM 2329 N N . GLY A 1 300 ? -16.488 9.393 23.733 1.00 85.12 300 GLY A N 1
ATOM 2330 C CA . GLY A 1 300 ? -17.704 9.886 23.079 1.00 85.12 300 GLY A CA 1
ATOM 2331 C C . GLY A 1 300 ? -17.786 9.632 21.566 1.00 85.12 300 GLY A C 1
ATOM 2332 O O . GLY A 1 300 ? -16.999 8.856 21.025 1.00 85.12 300 GLY A O 1
ATOM 2333 N N . PRO A 1 301 ? -18.795 10.219 20.892 1.00 88.94 301 PRO A N 1
ATOM 2334 C CA . PRO A 1 301 ? -19.010 10.036 19.460 1.00 88.94 301 PRO A CA 1
ATOM 2335 C C . PRO A 1 301 ? -17.909 10.691 18.614 1.00 88.94 301 PRO A C 1
ATOM 2337 O O . PRO A 1 301 ? -17.506 11.820 18.894 1.00 88.94 301 PRO A O 1
ATOM 2340 N N . ALA A 1 302 ? -17.473 10.021 17.549 1.00 89.25 302 ALA A N 1
ATOM 2341 C CA . ALA A 1 302 ? -16.434 10.500 16.640 1.00 89.25 302 ALA A CA 1
ATOM 2342 C C . ALA A 1 302 ? -16.797 10.228 15.175 1.00 89.25 302 ALA A C 1
ATOM 2344 O O . ALA A 1 302 ? -17.478 9.250 14.866 1.00 89.25 302 ALA A O 1
ATOM 2345 N N . LEU A 1 303 ? -16.306 11.082 14.273 1.00 91.12 303 LEU A N 1
ATOM 2346 C CA . LEU A 1 303 ? -16.393 10.850 12.833 1.00 91.12 303 LEU A CA 1
ATOM 2347 C C . LEU A 1 303 ? -15.185 10.061 12.353 1.00 91.12 303 LEU A C 1
ATOM 2349 O O . LEU A 1 303 ? -14.041 10.453 12.581 1.00 91.12 303 LEU A O 1
ATOM 2353 N N . VAL A 1 304 ? -15.460 8.957 11.667 1.00 90.44 304 VAL A N 1
ATOM 2354 C CA . VAL A 1 304 ? -14.466 8.188 10.925 1.00 90.44 304 VAL A CA 1
ATOM 2355 C C . VAL A 1 304 ? -14.703 8.431 9.449 1.00 90.44 304 VAL A C 1
ATOM 2357 O O . VAL A 1 304 ? -15.832 8.335 8.972 1.00 90.44 304 VAL A O 1
ATOM 2360 N N . VAL A 1 305 ? -13.633 8.765 8.736 1.00 93.56 305 VAL A N 1
ATOM 2361 C CA . VAL A 1 305 ? -13.685 9.094 7.315 1.00 93.56 305 VAL A CA 1
ATOM 2362 C C . VAL A 1 305 ? -12.692 8.220 6.566 1.00 93.56 305 VAL A C 1
ATOM 2364 O O . VAL A 1 305 ? -11.526 8.125 6.950 1.00 93.56 305 VAL A O 1
ATOM 2367 N N . ALA A 1 306 ? -13.154 7.576 5.501 1.00 94.44 306 ALA A N 1
ATOM 2368 C CA . ALA A 1 306 ? -12.324 6.839 4.563 1.00 94.44 306 ALA A CA 1
ATOM 2369 C C . ALA A 1 306 ? -12.426 7.479 3.177 1.00 94.44 306 ALA A C 1
ATOM 2371 O O . ALA A 1 306 ? -13.523 7.695 2.666 1.00 94.44 306 ALA A O 1
ATOM 2372 N N . LEU A 1 307 ? -11.274 7.777 2.574 1.00 97.00 307 LEU A N 1
ATOM 2373 C CA . LEU A 1 307 ? -11.191 8.282 1.209 1.00 97.00 307 LEU A CA 1
ATOM 2374 C C . LEU A 1 307 ? -11.105 7.106 0.234 1.00 97.00 307 LEU A C 1
ATOM 2376 O O . LEU A 1 307 ? -10.207 6.266 0.338 1.00 97.00 307 LEU A O 1
ATOM 2380 N N . HIS A 1 308 ? -12.032 7.076 -0.715 1.00 95.12 308 HIS A N 1
ATOM 2381 C CA . HIS A 1 308 ? -12.114 6.086 -1.778 1.00 95.12 308 HIS A CA 1
ATOM 2382 C C . HIS A 1 308 ? -11.892 6.737 -3.139 1.00 95.12 308 HIS A C 1
ATOM 2384 O O . HIS A 1 308 ? -12.251 7.898 -3.333 1.00 95.12 308 HIS A O 1
ATOM 2390 N N . SER A 1 309 ? -11.337 5.972 -4.076 1.00 91.75 309 SER A N 1
ATOM 2391 C CA . SER A 1 309 ? -11.205 6.356 -5.478 1.00 91.75 309 SER A CA 1
ATOM 2392 C C . SER A 1 309 ? -11.675 5.223 -6.387 1.00 91.75 309 SER A C 1
ATOM 2394 O O . SER A 1 309 ? -11.332 4.056 -6.175 1.00 91.75 309 SER A O 1
ATOM 2396 N N . VAL A 1 310 ? -12.498 5.569 -7.373 1.00 86.88 310 VAL A N 1
ATOM 2397 C CA . VAL A 1 310 ? -12.963 4.686 -8.449 1.00 86.88 310 VAL A CA 1
ATOM 2398 C C . VAL A 1 310 ? -12.802 5.464 -9.744 1.00 86.88 310 VAL A C 1
ATOM 2400 O O . VAL A 1 310 ? -13.402 6.524 -9.885 1.00 86.88 310 VAL A O 1
ATOM 2403 N N . ASP A 1 311 ? -11.972 4.979 -10.666 1.00 80.38 311 ASP A N 1
ATOM 2404 C CA . ASP A 1 311 ? -11.680 5.667 -11.933 1.00 80.38 311 ASP A CA 1
ATOM 2405 C C . ASP A 1 311 ? -11.267 7.141 -11.730 1.00 80.38 311 ASP A C 1
ATOM 2407 O O . ASP A 1 311 ? -11.734 8.049 -12.421 1.00 80.38 311 ASP A O 1
ATOM 2411 N N . LEU A 1 312 ? -10.421 7.386 -10.717 1.00 85.94 312 LEU A N 1
ATOM 2412 C CA . LEU A 1 312 ? -9.969 8.714 -10.272 1.00 85.94 312 LEU A CA 1
ATOM 2413 C C . LEU A 1 312 ? -11.085 9.648 -9.762 1.00 85.94 312 LEU A C 1
ATOM 2415 O O . LEU A 1 312 ? -10.821 10.809 -9.442 1.00 85.94 312 LEU A O 1
ATOM 2419 N N . GLN A 1 313 ? -12.318 9.157 -9.625 1.00 88.81 313 GLN A N 1
ATOM 2420 C CA . GLN A 1 313 ? -13.397 9.847 -8.925 1.00 88.81 313 GLN A CA 1
ATOM 2421 C C . GLN A 1 313 ? -13.316 9.542 -7.434 1.00 88.81 313 GLN A C 1
ATOM 2423 O O . GLN A 1 313 ? -13.350 8.381 -7.020 1.00 88.81 313 GLN A O 1
ATOM 2428 N N . ARG A 1 314 ? -13.233 10.596 -6.618 1.00 92.94 314 ARG A N 1
ATOM 2429 C CA . ARG A 1 314 ? -13.082 10.468 -5.169 1.00 92.94 314 ARG A CA 1
ATOM 2430 C C . ARG A 1 314 ? -14.415 10.549 -4.438 1.00 92.94 314 ARG A C 1
ATOM 2432 O O . ARG A 1 314 ? -15.264 11.381 -4.749 1.00 92.94 314 ARG A O 1
ATOM 2439 N N . SER A 1 315 ? -14.555 9.736 -3.399 1.00 94.81 315 SER A N 1
ATOM 2440 C CA . SER A 1 315 ? -15.681 9.788 -2.464 1.00 94.81 315 SER A CA 1
ATOM 2441 C C . SER A 1 315 ? -15.211 9.559 -1.029 1.00 94.81 315 SER A C 1
ATOM 2443 O O . SER A 1 315 ? -14.163 8.958 -0.787 1.00 94.81 315 SER A O 1
ATOM 2445 N N . LEU A 1 316 ? -15.976 10.065 -0.065 1.00 96.12 316 LEU A N 1
ATOM 2446 C CA . LEU A 1 316 ? -15.737 9.886 1.363 1.00 96.12 316 LEU A CA 1
ATOM 2447 C C . LEU A 1 316 ? -16.798 8.956 1.945 1.00 96.12 316 LEU A C 1
ATOM 2449 O O . LEU A 1 316 ? -17.973 9.318 1.990 1.00 96.12 316 LEU A O 1
ATOM 2453 N N . GLU A 1 317 ? -16.392 7.783 2.427 1.00 94.56 317 GLU A N 1
ATOM 2454 C CA . GLU A 1 317 ? -17.228 6.990 3.330 1.00 94.56 317 GLU A CA 1
ATOM 2455 C C . GLU A 1 317 ? -17.084 7.582 4.735 1.00 94.56 317 GLU A C 1
ATOM 2457 O O . GLU A 1 317 ? -15.988 7.622 5.296 1.00 94.56 317 GLU A O 1
ATOM 2462 N N . VAL A 1 318 ? -18.190 8.082 5.281 1.00 94.62 318 VAL A N 1
ATOM 2463 C CA . VAL A 1 318 ? -18.246 8.740 6.588 1.00 94.62 318 VAL A CA 1
ATOM 2464 C C . VAL A 1 318 ? -19.110 7.923 7.533 1.00 94.62 318 VAL A C 1
ATOM 2466 O O . VAL A 1 318 ? -20.225 7.541 7.185 1.00 94.62 318 VAL A O 1
ATOM 2469 N N . GLU A 1 319 ? -18.601 7.649 8.727 1.00 92.62 319 GLU A N 1
ATOM 2470 C CA . GLU A 1 319 ? -19.262 6.836 9.746 1.00 92.62 319 GLU A CA 1
ATOM 2471 C C . GLU A 1 319 ? -19.233 7.553 11.097 1.00 92.62 319 GLU A C 1
ATOM 2473 O O . GLU A 1 319 ? -18.191 8.058 11.525 1.00 92.62 319 GLU A O 1
ATOM 2478 N N . LEU A 1 320 ? -20.373 7.567 11.793 1.00 90.94 320 LEU A N 1
ATOM 2479 C CA . LEU A 1 320 ? -20.420 7.959 13.196 1.00 90.94 320 LEU A CA 1
ATOM 2480 C C . LEU A 1 320 ? -20.093 6.750 14.080 1.00 90.94 320 LEU A C 1
ATOM 2482 O O . LEU A 1 320 ? -20.878 5.807 14.179 1.00 90.94 320 LEU A O 1
ATOM 2486 N N . GLN A 1 321 ? -18.958 6.808 14.773 1.00 87.56 321 GLN A N 1
ATOM 2487 C CA . GLN A 1 321 ? -18.571 5.815 15.771 1.00 87.56 321 GLN A CA 1
ATOM 2488 C C . GLN A 1 321 ? -18.914 6.294 17.196 1.00 87.56 321 GLN A C 1
ATOM 2490 O O . GLN A 1 321 ? -18.775 7.482 17.483 1.00 87.56 321 GLN A O 1
ATOM 2495 N N . PRO A 1 322 ? -19.287 5.393 18.124 1.00 84.00 322 PRO A N 1
ATOM 2496 C CA . PRO A 1 322 ? -19.578 3.985 17.874 1.00 84.00 322 PRO A CA 1
ATOM 2497 C C . PRO A 1 322 ? -20.822 3.768 16.997 1.00 84.00 322 PRO A C 1
ATOM 2499 O O . PRO A 1 322 ? -21.842 4.424 17.190 1.00 84.00 322 PRO A O 1
ATOM 2502 N N . SER A 1 323 ? -20.763 2.789 16.094 1.00 80.31 323 SER A N 1
ATOM 2503 C CA . SER A 1 323 ? -21.833 2.502 15.120 1.00 80.31 323 SER A CA 1
ATOM 2504 C C . SER A 1 323 ? -23.216 2.215 15.727 1.00 80.31 323 SER A C 1
ATOM 2506 O O . SER A 1 323 ? -24.228 2.464 15.090 1.00 80.31 323 SER A O 1
ATOM 2508 N N . HIS A 1 324 ? -23.275 1.748 16.976 1.00 82.31 324 HIS A N 1
ATOM 2509 C CA . HIS A 1 324 ? -24.514 1.413 17.693 1.00 82.31 324 HIS A CA 1
ATOM 2510 C C . HIS A 1 324 ? -25.205 2.611 18.371 1.00 82.31 324 HIS A C 1
ATOM 2512 O O . HIS A 1 324 ? -26.162 2.416 19.119 1.00 82.31 324 HIS A O 1
ATOM 2518 N N . LEU A 1 325 ? -24.707 3.839 18.199 1.00 85.81 325 LEU A N 1
ATOM 2519 C CA . LEU A 1 325 ? -25.365 5.022 18.753 1.00 85.81 325 LEU A CA 1
ATOM 2520 C C . LEU A 1 325 ? -26.716 5.264 18.066 1.00 85.81 325 LEU A C 1
ATOM 2522 O O . LEU A 1 325 ? -26.788 5.392 16.851 1.00 85.81 325 LEU A O 1
ATOM 2526 N N . GLU A 1 326 ? -27.790 5.408 18.835 1.00 88.25 326 GLU A N 1
ATOM 2527 C CA . GLU A 1 326 ? -29.087 5.810 18.284 1.00 88.25 326 GLU A CA 1
ATOM 2528 C C . GLU A 1 326 ? -29.126 7.332 18.092 1.00 88.25 326 GLU A C 1
ATOM 2530 O O . GLU A 1 326 ? -29.301 8.092 19.052 1.00 88.25 326 GLU A O 1
ATOM 2535 N N . VAL A 1 327 ? -28.933 7.784 16.848 1.00 89.44 327 VAL A N 1
ATOM 2536 C CA . VAL A 1 327 ? -28.968 9.205 16.478 1.00 89.44 327 VAL A CA 1
ATOM 2537 C C . VAL A 1 327 ? -30.128 9.475 15.530 1.00 89.44 327 VAL A C 1
ATOM 2539 O O . VAL A 1 327 ? -30.215 8.901 14.447 1.00 89.44 327 VAL A O 1
ATOM 2542 N N . GLN A 1 328 ? -31.018 10.376 15.938 1.00 91.25 328 GLN A N 1
ATOM 2543 C CA . GLN A 1 328 ? -32.151 10.813 15.127 1.00 91.25 328 GLN A CA 1
ATOM 2544 C C . GLN A 1 328 ? -31.700 11.861 14.109 1.00 91.25 328 GLN A C 1
ATOM 2546 O O . GLN A 1 328 ? -30.848 12.700 14.415 1.00 91.25 328 GLN A O 1
ATOM 2551 N N . ASP A 1 329 ? -32.279 11.801 12.907 1.00 91.75 329 ASP A N 1
ATOM 2552 C CA . ASP A 1 329 ? -32.030 12.737 11.803 1.00 91.75 329 ASP A CA 1
ATOM 2553 C C . ASP A 1 329 ? -30.546 12.930 11.458 1.00 91.75 329 ASP A C 1
ATOM 2555 O O . ASP A 1 329 ? -30.127 14.011 11.048 1.00 91.75 329 ASP A O 1
ATOM 2559 N N . LEU A 1 330 ? -29.745 11.868 11.611 1.00 94.94 330 LEU A N 1
ATOM 2560 C CA . LEU A 1 330 ? -28.318 11.908 11.326 1.00 94.94 330 LEU A CA 1
ATOM 2561 C C . LEU A 1 330 ? -28.055 12.248 9.855 1.00 94.94 330 LEU A C 1
ATOM 2563 O O . LEU A 1 330 ? -28.501 11.555 8.929 1.00 94.94 330 LEU A O 1
ATOM 2567 N N . GLN A 1 331 ? -27.294 13.315 9.657 1.00 96.50 331 GLN A N 1
ATOM 2568 C CA . GLN A 1 331 ? -26.884 13.819 8.359 1.00 96.50 331 GLN A CA 1
ATOM 2569 C C . GLN A 1 331 ? -25.395 14.129 8.347 1.00 96.50 331 GLN A C 1
ATOM 2571 O O . GLN A 1 331 ? -24.816 14.509 9.364 1.00 96.50 331 GLN A O 1
ATOM 2576 N N . PHE A 1 332 ? -24.810 14.026 7.162 1.00 97.50 332 PHE A N 1
ATOM 2577 C CA . PHE A 1 332 ? -23.413 14.313 6.889 1.00 97.50 332 PHE A CA 1
ATOM 2578 C C . PHE A 1 332 ? -23.289 15.290 5.729 1.00 97.50 332 PHE A C 1
ATOM 2580 O O . PHE A 1 332 ? -24.117 15.276 4.816 1.00 97.50 332 PHE A O 1
ATOM 2587 N N . ARG A 1 333 ? -22.241 16.104 5.722 1.00 97.00 333 ARG A N 1
ATOM 2588 C CA . ARG A 1 333 ? -21.842 16.870 4.540 1.00 97.00 333 ARG A CA 1
ATOM 2589 C C . ARG A 1 333 ? -20.330 16.974 4.449 1.00 97.00 333 ARG A C 1
ATOM 2591 O O . ARG A 1 333 ? -19.623 16.773 5.436 1.00 97.00 333 ARG A O 1
ATOM 2598 N N . VAL A 1 334 ? -19.868 17.313 3.255 1.00 96.75 334 VAL A N 1
ATOM 2599 C CA . VAL A 1 334 ? -18.482 17.677 2.985 1.00 96.75 334 VAL A CA 1
ATOM 2600 C C . VAL A 1 334 ? -18.444 19.102 2.449 1.00 96.75 334 VAL A C 1
ATOM 2602 O O . VAL A 1 334 ? -19.236 19.456 1.574 1.00 96.75 334 VAL A O 1
ATOM 2605 N N . ASP A 1 335 ? -17.547 19.911 3.003 1.00 94.06 335 ASP A N 1
ATOM 2606 C CA . ASP A 1 335 ? -17.424 21.342 2.751 1.00 94.06 335 ASP A CA 1
ATOM 2607 C C . ASP A 1 335 ? -18.799 22.048 2.808 1.00 94.06 335 ASP A C 1
ATOM 2609 O O . ASP A 1 335 ? -19.583 21.857 3.739 1.00 94.06 335 ASP A O 1
ATOM 2613 N N . GLU A 1 336 ? -19.111 22.858 1.797 1.00 90.56 336 GLU A N 1
ATOM 2614 C CA . GLU A 1 336 ? -20.383 23.567 1.631 1.00 90.56 336 GLU A CA 1
ATOM 2615 C C . GLU A 1 336 ? -21.399 22.754 0.804 1.00 90.56 336 GLU A C 1
ATOM 2617 O O . GLU A 1 336 ? -22.386 23.291 0.301 1.00 90.56 336 GLU A O 1
ATOM 2622 N N . GLY A 1 337 ? -21.155 21.450 0.639 1.00 91.75 337 GLY A N 1
ATOM 2623 C CA . GLY A 1 337 ? -22.027 20.540 -0.092 1.00 91.75 337 GLY A CA 1
ATOM 2624 C C . GLY A 1 337 ? -23.367 20.269 0.609 1.00 91.75 337 GLY A C 1
ATOM 2625 O O . GLY A 1 337 ? -23.577 20.631 1.773 1.00 91.75 337 GLY A O 1
ATOM 2626 N N . PRO A 1 338 ? -24.306 19.601 -0.087 1.00 94.62 338 PRO A N 1
ATOM 2627 C CA . PRO A 1 338 ? -25.617 19.291 0.467 1.00 94.62 338 PRO A CA 1
ATOM 2628 C C . PRO A 1 338 ? -25.522 18.276 1.610 1.00 94.62 338 PRO A C 1
ATOM 2630 O O . PRO A 1 338 ? -24.764 17.307 1.543 1.00 94.62 338 PRO A O 1
ATOM 2633 N N . TRP A 1 339 ? -26.373 18.449 2.624 1.00 96.38 339 TRP A N 1
ATOM 2634 C CA . TRP A 1 339 ? -26.563 17.448 3.670 1.00 96.38 339 TRP A CA 1
ATOM 2635 C C . TRP A 1 339 ? -27.143 16.155 3.088 1.00 96.38 339 TRP A C 1
ATOM 2637 O O . TRP A 1 339 ? -28.177 16.150 2.416 1.00 96.38 339 TRP A O 1
ATOM 2647 N N . ARG A 1 340 ? -26.485 15.036 3.380 1.00 95.50 340 ARG A N 1
ATOM 2648 C CA . ARG A 1 340 ? -26.897 13.679 3.021 1.00 95.50 340 ARG A CA 1
ATOM 2649 C C . ARG A 1 340 ? -27.309 12.940 4.285 1.00 95.50 340 ARG A C 1
ATOM 2651 O O . ARG A 1 340 ? -26.569 12.922 5.263 1.00 95.50 340 ARG A O 1
ATOM 2658 N N . LYS A 1 341 ? -28.489 12.320 4.273 1.00 93.69 341 LYS A N 1
ATOM 2659 C CA . LYS A 1 341 ? -28.922 11.445 5.371 1.00 93.69 341 LYS A CA 1
ATOM 2660 C C . LYS A 1 341 ? -28.042 10.196 5.431 1.00 93.69 341 LYS A C 1
ATOM 2662 O O . LYS A 1 341 ? -27.563 9.736 4.392 1.00 93.69 341 LYS A O 1
ATOM 2667 N N . ALA A 1 342 ? -27.877 9.641 6.630 1.00 89.31 342 ALA A N 1
ATOM 2668 C CA . ALA A 1 342 ? -27.316 8.303 6.795 1.00 89.31 342 ALA A CA 1
ATOM 2669 C C . ALA A 1 342 ? -28.074 7.277 5.925 1.00 89.31 342 ALA A C 1
ATOM 2671 O O . ALA A 1 342 ? -29.277 7.425 5.686 1.00 89.31 342 ALA A O 1
ATOM 2672 N N . GLN A 1 343 ? -27.372 6.250 5.438 1.00 85.12 343 GLN A N 1
ATOM 2673 C CA . GLN A 1 343 ? -27.944 5.209 4.582 1.00 85.12 343 GLN A CA 1
ATOM 2674 C C . GLN A 1 343 ? -29.133 4.528 5.287 1.00 85.12 343 GLN A C 1
ATOM 2676 O O . GLN A 1 343 ? -28.952 3.959 6.367 1.00 85.12 343 GLN A O 1
ATOM 2681 N N . PRO A 1 344 ? -30.350 4.567 4.704 1.00 72.12 344 PRO A N 1
ATOM 2682 C CA . PRO A 1 344 ? -31.526 3.965 5.322 1.00 72.12 344 PRO A CA 1
ATOM 2683 C C . PRO A 1 344 ? -31.334 2.465 5.558 1.00 72.12 344 PRO A C 1
ATOM 2685 O O . PRO A 1 344 ? -30.963 1.734 4.642 1.00 72.12 344 PRO A O 1
ATOM 2688 N N . GLY A 1 345 ? -31.606 2.005 6.781 1.00 67.88 345 GLY A N 1
ATOM 2689 C CA . GLY A 1 345 ? -31.482 0.593 7.153 1.00 67.88 345 GLY A CA 1
ATOM 2690 C C . GLY A 1 345 ? -30.045 0.093 7.332 1.00 67.88 345 GLY A C 1
ATOM 2691 O O . GLY A 1 345 ? -29.865 -1.081 7.650 1.00 67.88 345 GLY A O 1
ATOM 2692 N N . ASP A 1 346 ? -29.028 0.947 7.167 1.00 71.00 346 ASP A N 1
ATOM 2693 C CA . ASP A 1 346 ? -27.657 0.585 7.513 1.00 71.00 346 ASP A CA 1
ATOM 2694 C C . ASP A 1 346 ? -27.446 0.761 9.027 1.00 71.00 346 ASP A C 1
ATOM 2696 O O . ASP A 1 346 ? -27.550 1.884 9.530 1.00 71.00 346 ASP A O 1
ATOM 2700 N N . PRO A 1 347 ? -27.119 -0.307 9.776 1.00 70.19 347 PRO A N 1
ATOM 2701 C CA . PRO A 1 347 ? -26.927 -0.225 11.222 1.00 70.19 347 PRO A CA 1
ATOM 2702 C C . PRO A 1 347 ? -25.679 0.573 11.629 1.00 70.19 347 PRO A C 1
ATOM 2704 O O . PRO A 1 347 ? -25.399 0.684 12.817 1.00 70.19 347 PRO A O 1
ATOM 2707 N N . ARG A 1 348 ? -24.888 1.081 10.673 1.00 75.19 348 ARG A N 1
ATOM 2708 C CA . ARG A 1 348 ? -23.587 1.706 10.934 1.00 75.19 348 ARG A CA 1
ATOM 2709 C C . ARG A 1 348 ? -23.594 3.225 10.999 1.00 75.19 348 ARG A C 1
ATOM 2711 O O . ARG A 1 348 ? -22.520 3.787 11.121 1.00 75.19 348 ARG A O 1
ATOM 2718 N N . ASN A 1 349 ? -24.742 3.905 10.924 1.00 88.38 349 ASN A N 1
ATOM 2719 C CA . ASN A 1 349 ? -24.781 5.376 10.955 1.00 88.38 349 ASN A CA 1
ATOM 2720 C C . ASN A 1 349 ? -23.782 6.008 9.964 1.00 88.38 349 ASN A C 1
ATOM 2722 O O . ASN A 1 349 ? -22.921 6.802 10.349 1.00 88.38 349 ASN A O 1
ATOM 2726 N N . ARG A 1 350 ? -23.852 5.605 8.691 1.00 92.06 350 ARG A N 1
ATOM 2727 C CA . ARG A 1 350 ? -22.865 5.990 7.674 1.00 92.06 350 ARG A CA 1
ATOM 2728 C C . ARG A 1 350 ? -23.484 6.603 6.427 1.00 92.06 350 ARG A C 1
ATOM 2730 O O . ARG A 1 350 ? -24.651 6.353 6.124 1.00 92.06 350 ARG A O 1
ATOM 2737 N N . ALA A 1 351 ? -22.688 7.346 5.670 1.00 93.44 351 ALA A N 1
ATOM 2738 C CA . ALA A 1 351 ? -23.027 7.851 4.344 1.00 93.44 351 ALA A CA 1
ATOM 2739 C C . ALA A 1 351 ? -21.802 7.812 3.417 1.00 93.44 351 ALA A C 1
ATOM 2741 O O . ALA A 1 351 ? -20.671 7.677 3.874 1.00 93.44 351 ALA A O 1
ATOM 2742 N N . VAL A 1 352 ? -22.041 7.937 2.112 1.00 93.50 352 VAL A N 1
ATOM 2743 C CA . VAL A 1 352 ? -20.989 8.173 1.114 1.00 93.50 352 VAL A CA 1
ATOM 2744 C C . VAL A 1 352 ? -21.212 9.565 0.536 1.00 93.50 352 VAL A C 1
ATOM 2746 O O . VAL A 1 352 ? -22.338 9.904 0.163 1.00 93.50 352 VAL A O 1
ATOM 2749 N N . LEU A 1 353 ? -20.159 10.378 0.526 1.00 94.56 353 LEU A N 1
ATOM 2750 C CA . LEU A 1 353 ? -20.167 11.757 0.051 1.00 94.56 353 LEU A CA 1
ATOM 2751 C C . LEU A 1 353 ? -19.228 11.874 -1.151 1.00 94.56 353 LEU A C 1
ATOM 2753 O O . LEU A 1 353 ? -18.016 11.733 -0.999 1.00 94.56 353 LEU A O 1
ATOM 2757 N N . ASP A 1 354 ? -19.771 12.136 -2.334 1.00 93.00 354 ASP A N 1
ATOM 2758 C CA . ASP A 1 354 ? -18.958 12.346 -3.534 1.00 93.00 354 ASP A CA 1
ATOM 2759 C C . ASP A 1 354 ? -18.193 13.673 -3.447 1.00 93.00 354 ASP A C 1
ATOM 2761 O O . ASP A 1 354 ? -18.739 14.688 -2.998 1.00 93.00 354 ASP A O 1
ATOM 2765 N N . LEU A 1 355 ? -16.935 13.675 -3.890 1.00 93.06 355 LEU A N 1
ATOM 2766 C CA . LEU A 1 355 ? -16.129 14.888 -3.999 1.00 93.06 355 LEU A CA 1
ATOM 2767 C C . LEU A 1 355 ? -16.197 15.433 -5.426 1.00 93.06 355 LEU A C 1
ATOM 2769 O O . LEU A 1 355 ? -16.078 14.690 -6.396 1.00 93.06 355 LEU A O 1
ATOM 2773 N N . ALA A 1 356 ? -16.338 16.750 -5.557 1.00 86.31 356 ALA A N 1
ATOM 2774 C CA . ALA A 1 356 ? -16.283 17.419 -6.851 1.00 86.31 356 ALA A CA 1
ATOM 2775 C C . ALA A 1 356 ? -14.840 17.817 -7.196 1.00 86.31 356 ALA A C 1
ATOM 2777 O O . ALA A 1 356 ? -14.133 18.389 -6.364 1.00 86.31 356 ALA A O 1
ATOM 2778 N N . ALA A 1 357 ? -14.421 17.551 -8.434 1.00 82.19 357 ALA A N 1
ATOM 2779 C CA . ALA A 1 357 ? -13.170 18.069 -8.980 1.00 82.19 357 ALA A CA 1
ATOM 2780 C C . ALA A 1 357 ? -13.316 19.558 -9.384 1.00 82.19 357 ALA A C 1
ATOM 2782 O O . ALA A 1 357 ? -14.404 19.964 -9.804 1.00 82.19 357 ALA A O 1
ATOM 2783 N N . PRO A 1 358 ? -12.243 20.375 -9.323 1.00 85.19 358 PRO A N 1
ATOM 2784 C CA . PRO A 1 358 ? -10.898 20.037 -8.852 1.00 85.19 358 PRO A CA 1
ATOM 2785 C C . PRO A 1 358 ? -10.849 19.847 -7.330 1.00 85.19 358 PRO A C 1
ATOM 2787 O O . PRO A 1 358 ? -11.446 20.612 -6.574 1.00 85.19 358 PRO A O 1
ATOM 2790 N N . PHE A 1 359 ? -10.116 18.828 -6.881 1.00 87.69 359 PHE A N 1
ATOM 2791 C CA . PHE A 1 359 ? -10.010 18.516 -5.459 1.00 87.69 359 PHE A CA 1
ATOM 2792 C C . PHE A 1 359 ? -9.115 19.531 -4.739 1.00 87.69 359 PHE A C 1
ATOM 2794 O O . PHE A 1 359 ? -8.014 19.844 -5.193 1.00 87.69 359 PHE A O 1
ATOM 2801 N N . LYS A 1 360 ? -9.588 20.034 -3.596 1.00 90.31 360 LYS A N 1
ATOM 2802 C CA . LYS A 1 360 ? -8.787 20.841 -2.666 1.00 90.31 360 LYS A CA 1
ATOM 2803 C C . LYS A 1 360 ? -7.756 19.955 -1.956 1.00 90.31 360 LYS A C 1
ATOM 2805 O O . LYS A 1 360 ? -7.905 18.739 -1.929 1.00 90.31 360 LYS A O 1
ATOM 2810 N N . ALA A 1 361 ? -6.759 20.570 -1.318 1.00 93.31 361 ALA A N 1
ATOM 2811 C CA . ALA A 1 361 ? -5.786 19.855 -0.482 1.00 93.31 361 ALA A CA 1
ATOM 2812 C C . ALA A 1 361 ? -6.406 19.259 0.797 1.00 93.31 361 ALA A C 1
ATOM 2814 O O . ALA A 1 361 ? -5.849 18.348 1.399 1.00 93.31 361 ALA A O 1
ATOM 2815 N N . THR A 1 362 ? -7.558 19.773 1.228 1.00 95.81 362 THR A N 1
ATOM 2816 C CA . THR A 1 362 ? -8.285 19.279 2.398 1.00 95.81 362 THR A CA 1
ATOM 2817 C C . THR A 1 362 ? -9.786 19.262 2.139 1.00 95.81 362 THR A C 1
ATOM 2819 O O . THR A 1 362 ? -10.286 19.997 1.287 1.00 95.81 362 THR A O 1
ATOM 2822 N N . ALA A 1 363 ? -10.506 18.435 2.896 1.00 95.88 363 ALA A N 1
ATOM 2823 C CA . ALA A 1 363 ? -11.965 18.426 2.938 1.00 95.88 363 ALA A CA 1
ATOM 2824 C C . ALA A 1 363 ? -12.454 18.488 4.387 1.00 95.88 363 ALA A C 1
ATOM 2826 O O . ALA A 1 363 ? -11.965 17.753 5.252 1.00 95.88 363 ALA A O 1
ATOM 2827 N N . LYS A 1 364 ? -13.434 19.355 4.657 1.00 97.06 364 LYS A N 1
ATOM 2828 C CA . LYS A 1 364 ? -14.104 19.429 5.958 1.00 97.06 364 LYS A CA 1
ATOM 2829 C C . LYS A 1 364 ? -15.321 18.515 5.938 1.00 97.06 364 LYS A C 1
ATOM 2831 O O . LYS A 1 364 ? -16.245 18.745 5.169 1.00 97.06 364 LYS A O 1
ATOM 2836 N N . VAL A 1 365 ? -15.352 17.511 6.801 1.00 97.56 365 VAL A N 1
ATOM 2837 C CA . VAL A 1 365 ? -16.510 16.630 6.979 1.00 97.56 365 VAL A CA 1
ATOM 2838 C C . VAL A 1 365 ? -17.246 17.031 8.242 1.00 97.56 365 VAL A C 1
ATOM 2840 O O . VAL A 1 365 ? -16.635 17.220 9.294 1.00 97.56 365 VAL A O 1
ATOM 2843 N N . GLU A 1 366 ? -18.562 17.151 8.143 1.00 97.88 366 GLU A N 1
ATOM 2844 C CA . GLU A 1 366 ? -19.430 17.535 9.251 1.00 97.88 366 GLU A CA 1
ATOM 2845 C C . GLU A 1 366 ? -20.574 16.539 9.400 1.00 97.88 366 GLU A C 1
ATOM 2847 O O . GLU A 1 366 ? -21.083 16.007 8.411 1.00 97.88 366 GLU A O 1
ATOM 2852 N N . ALA A 1 367 ? -20.995 16.315 10.642 1.00 97.25 367 ALA A N 1
ATOM 2853 C CA . ALA A 1 367 ? -22.176 15.536 10.967 1.00 97.25 367 ALA A CA 1
ATOM 2854 C C . ALA A 1 367 ? -23.060 16.276 11.961 1.00 97.25 367 ALA A C 1
ATOM 2856 O O . ALA A 1 367 ? -22.564 16.893 12.907 1.00 97.25 367 ALA A O 1
ATOM 2857 N N . GLN A 1 368 ? -24.368 16.159 11.764 1.00 96.94 368 GLN A N 1
ATOM 2858 C CA . GLN A 1 368 ? -25.375 16.712 12.658 1.00 96.94 368 GLN A CA 1
ATOM 2859 C C . GLN A 1 368 ? -26.495 15.706 12.908 1.00 96.94 368 GLN A C 1
ATOM 2861 O O . GLN A 1 368 ? -26.807 14.884 12.048 1.00 96.94 368 GLN A O 1
ATOM 2866 N N . GLY A 1 369 ? -27.109 15.783 14.081 1.00 95.31 369 GLY A N 1
ATOM 2867 C CA . GLY A 1 369 ? -28.264 14.967 14.439 1.00 95.31 369 GLY A CA 1
ATOM 2868 C C . GLY A 1 369 ? -28.690 15.207 15.880 1.00 95.31 369 GLY A C 1
ATOM 2869 O O . GLY A 1 369 ? -28.240 16.156 16.523 1.00 95.31 369 GLY A O 1
ATOM 2870 N N . THR A 1 370 ? -29.529 14.323 16.409 1.00 95.19 370 THR A N 1
ATOM 2871 C CA . THR A 1 370 ? -29.963 14.369 17.809 1.00 95.19 370 THR A CA 1
ATOM 2872 C C . THR A 1 370 ? -29.621 13.061 18.511 1.00 95.19 370 THR A C 1
ATOM 2874 O O . THR A 1 370 ? -30.142 12.004 18.162 1.00 95.19 370 THR A O 1
ATOM 2877 N N . LEU A 1 371 ? -28.763 13.126 19.531 1.00 93.00 371 LEU A N 1
ATOM 2878 C CA . LEU A 1 371 ? -28.361 11.985 20.356 1.00 93.00 371 LEU A CA 1
ATOM 2879 C C . LEU A 1 371 ? -28.983 12.127 21.749 1.00 93.00 371 LEU A C 1
ATOM 2881 O O . LEU A 1 371 ? -28.678 13.070 22.479 1.00 93.00 371 LEU A O 1
ATOM 2885 N N . LYS A 1 372 ? -29.856 11.184 22.133 1.00 91.75 372 LYS A N 1
ATOM 2886 C CA . LYS A 1 372 ? -30.553 11.184 23.439 1.00 91.75 372 LYS A CA 1
ATOM 2887 C C . LYS A 1 372 ? -31.242 12.526 23.758 1.00 91.75 372 LYS A C 1
ATOM 2889 O O . LYS A 1 372 ? -31.129 13.045 24.867 1.00 91.75 372 LYS A O 1
ATOM 2894 N N . GLY A 1 373 ? -31.910 13.112 22.762 1.00 91.69 373 GLY A N 1
ATOM 2895 C CA . GLY A 1 373 ? -32.627 14.388 22.887 1.00 91.69 373 GLY A CA 1
ATOM 2896 C C . GLY A 1 373 ? -31.743 15.642 22.919 1.00 91.69 373 GLY A C 1
ATOM 2897 O O . GLY A 1 373 ? -32.266 16.736 23.108 1.00 91.69 373 GLY A O 1
ATOM 2898 N N . LYS A 1 374 ? -30.421 15.513 22.738 1.00 93.69 374 LYS A N 1
ATOM 2899 C CA . LYS A 1 374 ? -29.487 16.645 22.666 1.00 93.69 374 LYS A CA 1
ATOM 2900 C C . LYS A 1 374 ? -28.933 16.811 21.247 1.00 93.69 374 LYS A C 1
ATOM 2902 O O . LYS A 1 374 ? -28.656 15.794 20.605 1.00 93.69 374 LYS A O 1
ATOM 2907 N N . PRO A 1 375 ? -28.718 18.052 20.772 1.00 95.38 375 PRO A N 1
ATOM 2908 C CA . PRO A 1 375 ? -28.041 18.287 19.502 1.00 95.38 375 PRO A CA 1
ATOM 2909 C C . PRO A 1 375 ? -26.643 17.659 19.493 1.00 95.38 375 PRO A C 1
ATOM 2911 O O . PRO A 1 375 ? -25.856 17.861 20.420 1.00 95.38 375 PRO A O 1
ATOM 2914 N N . LEU A 1 376 ? -26.343 16.910 18.436 1.00 95.12 376 LEU A N 1
ATOM 2915 C CA . LEU A 1 376 ? -25.021 16.397 18.104 1.00 95.12 376 LEU A CA 1
ATOM 2916 C C . LEU A 1 376 ? -24.483 17.214 16.930 1.00 95.12 376 LEU A C 1
ATOM 2918 O O . LEU A 1 376 ? -25.153 17.336 15.907 1.00 95.12 376 LEU A O 1
ATOM 2922 N N . SER A 1 377 ? -23.270 17.740 17.075 1.00 95.38 377 SER A N 1
ATOM 2923 C CA . SER A 1 377 ? -22.524 18.383 15.996 1.00 95.38 377 SER A CA 1
ATOM 2924 C C . SER A 1 377 ? -21.066 17.961 16.098 1.00 95.38 377 SER A C 1
ATOM 2926 O O . SER A 1 377 ? -20.448 18.119 17.152 1.00 95.38 377 SER A O 1
ATOM 2928 N N . LEU A 1 378 ? -20.543 17.377 15.025 1.00 96.12 378 LEU A N 1
ATOM 2929 C CA . LEU A 1 378 ? -19.160 16.927 14.920 1.00 96.12 378 LEU A CA 1
ATOM 2930 C C . LEU A 1 378 ? -18.566 17.432 13.612 1.00 96.12 378 LEU A C 1
ATOM 2932 O O . LEU A 1 378 ? -19.257 17.524 12.598 1.00 96.12 378 LEU A O 1
ATOM 2936 N N . SER A 1 379 ? -17.265 17.698 13.622 1.00 96.12 379 SER A N 1
ATOM 2937 C CA . SER A 1 379 ? -16.528 18.037 12.411 1.00 96.12 379 SER A CA 1
ATOM 2938 C C . SER A 1 379 ? -15.102 17.518 12.470 1.00 96.12 379 SER A C 1
ATOM 2940 O O . SER A 1 379 ? -14.475 17.579 13.527 1.00 96.12 379 SER A O 1
ATOM 2942 N N . CYS A 1 380 ? -14.568 17.097 11.332 1.00 94.88 380 CYS A N 1
ATOM 2943 C CA . CYS A 1 380 ? -13.150 16.815 11.156 1.00 94.88 380 CYS A CA 1
ATOM 2944 C C . CYS A 1 380 ? -12.666 17.356 9.809 1.00 94.88 380 CYS A C 1
ATOM 2946 O O . CYS A 1 380 ? -13.447 17.513 8.872 1.00 94.88 380 CYS A O 1
ATOM 2948 N N . VAL A 1 381 ? -11.370 17.633 9.709 1.00 95.31 381 VAL A N 1
ATOM 2949 C CA . VAL A 1 381 ? -10.714 17.975 8.445 1.00 95.31 381 VAL A CA 1
ATOM 2950 C C . VAL A 1 381 ? -9.816 16.811 8.071 1.00 95.31 381 VAL A C 1
ATOM 2952 O O . VAL A 1 381 ? -9.080 16.312 8.920 1.00 95.31 381 VAL A O 1
ATOM 2955 N N . ILE A 1 382 ? -9.897 16.377 6.819 1.00 94.12 382 ILE A N 1
ATOM 2956 C CA . ILE A 1 382 ? -9.006 15.362 6.262 1.00 94.12 382 ILE A CA 1
ATOM 2957 C C . ILE A 1 382 ? -8.107 15.982 5.200 1.00 94.12 382 ILE A C 1
ATOM 2959 O O . ILE A 1 382 ? -8.511 16.912 4.497 1.00 94.12 382 ILE A O 1
ATOM 2963 N N . GLU A 1 383 ? -6.901 15.446 5.081 1.00 93.31 383 GLU A N 1
ATOM 2964 C CA . GLU A 1 383 ? -5.999 15.735 3.974 1.00 93.31 383 GLU A CA 1
ATOM 2965 C C . GLU A 1 383 ? -6.404 14.920 2.742 1.00 93.31 383 GLU A C 1
ATOM 2967 O O . GLU A 1 383 ? -6.797 13.755 2.845 1.00 93.31 383 GLU A O 1
ATOM 2972 N N . LEU A 1 384 ? -6.324 15.548 1.573 1.00 94.69 384 LEU A N 1
ATOM 2973 C CA . LEU A 1 384 ? -6.560 14.919 0.284 1.00 94.69 384 LEU A CA 1
ATOM 2974 C C . LEU A 1 384 ? -5.243 14.928 -0.504 1.00 94.69 384 LEU A C 1
ATOM 2976 O O . LEU A 1 384 ? -4.745 16.013 -0.812 1.00 94.69 384 LEU A O 1
ATOM 2980 N N . PRO A 1 385 ? -4.697 13.756 -0.885 1.00 93.00 385 PRO A N 1
ATOM 2981 C CA . PRO A 1 385 ? -3.493 13.690 -1.707 1.00 93.00 385 PRO A CA 1
ATOM 2982 C C . PRO A 1 385 ? -3.666 14.479 -3.003 1.00 93.00 385 PRO A C 1
ATOM 2984 O O . PRO A 1 385 ? -4.750 14.473 -3.593 1.00 93.00 385 PRO A O 1
ATOM 2987 N N . GLU A 1 386 ? -2.605 15.103 -3.504 1.00 91.69 386 GLU A N 1
ATOM 2988 C CA . GLU A 1 386 ? -2.629 15.701 -4.840 1.00 91.69 386 GLU A CA 1
ATOM 2989 C C . GLU A 1 386 ? -3.016 14.640 -5.888 1.00 91.69 386 GLU A C 1
ATOM 2991 O O . GLU A 1 386 ? -2.437 13.554 -5.924 1.00 91.69 386 GLU A O 1
ATOM 2996 N N . GLN A 1 387 ? -3.990 14.952 -6.748 1.00 88.75 387 GLN A N 1
ATOM 2997 C CA . GLN A 1 387 ? -4.323 14.120 -7.903 1.00 88.75 387 GLN A CA 1
ATOM 2998 C C . GLN A 1 387 ? -3.739 14.755 -9.163 1.00 88.75 387 GLN A C 1
ATOM 3000 O O . GLN A 1 387 ? -4.305 15.695 -9.722 1.00 88.75 387 GLN A O 1
ATOM 3005 N N . SER A 1 388 ? -2.596 14.246 -9.622 1.00 84.12 388 SER A N 1
ATOM 3006 C CA . SER A 1 388 ? -2.013 14.729 -10.872 1.00 84.12 388 SER A CA 1
ATOM 3007 C C . SER A 1 388 ? -2.908 14.350 -12.060 1.00 84.12 388 SER A C 1
ATOM 3009 O O . SER A 1 388 ? -3.248 13.172 -12.198 1.00 84.12 388 SER A O 1
ATOM 3011 N N . PRO A 1 389 ? -3.202 15.272 -13.000 1.00 80.12 389 PRO A N 1
ATOM 3012 C CA . PRO A 1 389 ? -3.907 14.942 -14.243 1.00 80.12 389 PRO A CA 1
ATOM 3013 C C . PRO A 1 389 ? -3.212 13.848 -15.066 1.00 80.12 389 PRO A C 1
ATOM 3015 O O . PRO A 1 389 ? -3.837 13.195 -15.898 1.00 80.12 389 PRO A O 1
ATOM 3018 N N . ARG A 1 390 ? -1.908 13.636 -14.832 1.00 78.50 390 ARG A N 1
ATOM 3019 C CA . ARG A 1 390 ? -1.117 12.595 -15.491 1.00 78.50 390 ARG A CA 1
ATOM 3020 C C . ARG A 1 390 ? -1.560 11.178 -15.118 1.00 78.50 390 ARG A C 1
ATOM 3022 O O . ARG A 1 390 ? -1.339 10.288 -15.928 1.00 78.50 390 ARG A O 1
ATOM 3029 N N . LEU A 1 391 ? -2.212 10.977 -13.969 1.00 79.62 391 LEU A N 1
ATOM 3030 C CA . LEU A 1 391 ? -2.710 9.668 -13.523 1.00 79.62 391 LEU A CA 1
ATOM 3031 C C . LEU A 1 391 ? -3.795 9.089 -14.445 1.00 79.62 391 LEU A C 1
ATOM 3033 O O . LEU A 1 391 ? -3.960 7.876 -14.510 1.00 79.62 391 LEU A O 1
ATOM 3037 N N . GLY A 1 392 ? -4.519 9.941 -15.180 1.00 76.81 392 GLY A N 1
ATOM 3038 C CA . GLY A 1 392 ? -5.532 9.510 -16.150 1.00 76.81 392 GLY A CA 1
ATOM 3039 C C . GLY A 1 392 ? -4.970 9.120 -17.521 1.00 76.81 392 GLY A C 1
ATOM 3040 O O . GLY A 1 392 ? -5.742 8.836 -18.436 1.00 76.81 392 GLY A O 1
ATOM 3041 N N . ILE A 1 393 ? -3.648 9.156 -17.715 1.00 75.81 393 ILE A N 1
ATOM 3042 C CA . ILE A 1 393 ? -3.024 8.824 -18.999 1.00 75.81 393 ILE A CA 1
ATOM 3043 C C . ILE A 1 393 ? -2.703 7.328 -19.025 1.00 75.81 393 ILE A C 1
ATOM 3045 O O . ILE A 1 393 ? -1.733 6.891 -18.418 1.00 75.81 393 ILE A O 1
ATOM 3049 N N . ALA A 1 394 ? -3.477 6.564 -19.794 1.00 73.38 394 ALA A N 1
ATOM 3050 C CA . ALA A 1 394 ? -3.177 5.168 -20.107 1.00 73.38 394 ALA A CA 1
ATOM 3051 C C . ALA A 1 394 ? -2.422 5.073 -21.442 1.00 73.38 394 ALA A C 1
ATOM 3053 O O . ALA A 1 394 ? -2.925 5.542 -22.473 1.00 73.38 394 ALA A O 1
ATOM 3054 N N . ILE A 1 395 ? -1.220 4.484 -21.437 1.00 73.12 395 ILE A N 1
ATOM 3055 C CA . ILE A 1 395 ? -0.454 4.197 -22.659 1.00 73.12 395 ILE A CA 1
ATOM 3056 C C . ILE A 1 395 ? -0.860 2.823 -23.180 1.00 73.12 395 ILE A C 1
ATOM 3058 O O . ILE A 1 395 ? -0.484 1.802 -22.622 1.00 73.12 395 ILE A O 1
ATOM 3062 N N . GLU A 1 396 ? -1.596 2.811 -24.284 1.00 72.31 396 GLU A N 1
ATOM 3063 C CA . GLU A 1 396 ? -2.112 1.591 -24.903 1.00 72.31 396 GLU A CA 1
ATOM 3064 C C . GLU A 1 396 ? -1.270 1.219 -26.124 1.00 72.31 396 GLU A C 1
ATOM 3066 O O . GLU A 1 396 ? -0.975 2.070 -26.972 1.00 72.31 396 GLU A O 1
ATOM 3071 N N . ALA A 1 397 ? -0.947 -0.068 -26.274 1.00 77.19 397 ALA A N 1
ATOM 3072 C CA . ALA A 1 397 ? -0.203 -0.582 -27.426 1.00 77.19 397 ALA A CA 1
ATOM 3073 C C . ALA A 1 397 ? -0.843 -0.169 -28.768 1.00 77.19 397 ALA A C 1
ATOM 3075 O O . ALA A 1 397 ? -0.148 0.199 -29.711 1.00 77.19 397 ALA A O 1
ATOM 3076 N N . ALA A 1 398 ? -2.178 -0.139 -28.844 1.00 77.56 398 ALA A N 1
ATOM 3077 C CA . ALA A 1 398 ? -2.917 0.249 -30.050 1.00 77.56 398 ALA A CA 1
ATOM 3078 C C . ALA A 1 398 ? -2.669 1.703 -30.510 1.00 77.56 398 ALA A C 1
ATOM 3080 O O . ALA A 1 398 ? -2.918 2.040 -31.673 1.00 77.56 398 ALA A O 1
ATOM 3081 N N . HIS A 1 399 ? -2.199 2.569 -29.610 1.00 78.38 399 HIS A N 1
ATOM 3082 C CA . HIS A 1 399 ? -1.909 3.976 -29.885 1.00 78.38 399 HIS A CA 1
ATOM 3083 C C . HIS A 1 399 ? -0.431 4.234 -30.207 1.00 78.38 399 HIS A C 1
ATOM 3085 O O . HIS A 1 399 ? -0.082 5.348 -30.596 1.00 78.38 399 HIS A O 1
ATOM 3091 N N . LEU A 1 400 ? 0.433 3.224 -30.074 1.00 83.38 400 LEU A N 1
ATOM 3092 C CA . LEU A 1 400 ? 1.832 3.288 -30.477 1.00 83.38 400 LEU A CA 1
ATOM 3093 C C . LEU A 1 400 ? 1.950 2.813 -31.926 1.00 83.38 400 LEU A C 1
ATOM 3095 O O . LEU A 1 400 ? 1.683 1.653 -32.234 1.00 83.38 400 LEU A O 1
ATOM 3099 N N . LYS A 1 401 ? 2.322 3.712 -32.839 1.00 86.06 401 LYS A N 1
ATOM 3100 C CA . LYS A 1 401 ? 2.477 3.388 -34.263 1.00 86.06 401 LYS A CA 1
ATOM 3101 C C . LYS A 1 401 ? 3.744 4.014 -34.817 1.00 86.06 401 LYS A C 1
ATOM 3103 O O . LYS A 1 401 ? 4.073 5.146 -34.476 1.00 86.06 401 LYS A O 1
ATOM 3108 N N . ALA A 1 402 ? 4.417 3.297 -35.707 1.00 88.81 402 ALA A N 1
ATOM 3109 C CA . ALA A 1 402 ? 5.434 3.859 -36.582 1.00 88.81 402 ALA A CA 1
ATOM 3110 C C . ALA A 1 402 ? 4.948 3.701 -38.024 1.00 88.81 402 ALA A C 1
ATOM 3112 O O . ALA A 1 402 ? 4.633 2.590 -38.452 1.00 88.81 402 ALA A O 1
ATOM 3113 N N . GLU A 1 403 ? 4.837 4.813 -38.741 1.00 90.12 403 GLU A N 1
ATOM 3114 C CA . GLU A 1 403 ? 4.643 4.801 -40.188 1.00 90.12 403 GLU A CA 1
ATOM 3115 C C . GLU A 1 403 ? 5.984 4.512 -40.854 1.00 90.12 403 GLU A C 1
ATOM 3117 O O . GLU A 1 403 ? 7.022 4.994 -40.401 1.00 90.12 403 GLU A O 1
ATOM 3122 N N . VAL A 1 404 ? 5.964 3.705 -41.910 1.00 90.19 404 VAL A N 1
ATOM 3123 C CA . VAL A 1 404 ? 7.174 3.289 -42.616 1.00 90.19 404 VAL A CA 1
ATOM 3124 C C . VAL A 1 404 ? 7.089 3.768 -44.053 1.00 90.19 404 VAL A C 1
ATOM 3126 O O . VAL A 1 404 ? 6.069 3.576 -44.710 1.00 90.19 404 VAL A O 1
ATOM 3129 N N . GLN A 1 405 ? 8.156 4.400 -44.535 1.00 90.69 405 GLN A N 1
ATOM 3130 C CA . GLN A 1 405 ? 8.280 4.858 -45.916 1.00 90.69 405 GLN A CA 1
ATOM 3131 C C . GLN A 1 405 ? 9.625 4.413 -46.486 1.00 90.69 405 GLN A C 1
ATOM 3133 O O . GLN A 1 405 ? 10.658 4.512 -45.824 1.00 90.69 405 GLN A O 1
ATOM 3138 N N . GLU A 1 406 ? 9.631 3.919 -47.720 1.00 88.50 406 GLU A N 1
ATOM 3139 C CA . GLU A 1 406 ? 10.875 3.580 -48.408 1.00 88.50 406 GLU A CA 1
ATOM 3140 C C . GLU A 1 406 ? 11.479 4.823 -49.075 1.00 88.50 406 GLU A C 1
ATOM 3142 O O . GLU A 1 406 ? 10.837 5.497 -49.877 1.00 88.50 406 GLU A O 1
ATOM 3147 N N . GLU A 1 407 ? 12.739 5.120 -48.758 1.00 88.12 407 GLU A N 1
ATOM 3148 C CA . GLU A 1 407 ? 13.450 6.300 -49.247 1.00 88.12 407 GLU A CA 1
ATOM 3149 C C . GLU A 1 407 ? 14.878 5.951 -49.678 1.00 88.12 407 GLU A C 1
ATOM 3151 O O . GLU A 1 407 ? 15.813 5.967 -48.869 1.00 88.12 407 GLU A O 1
ATOM 3156 N N . GLY A 1 408 ? 15.070 5.686 -50.972 1.00 80.56 408 GLY A N 1
ATOM 3157 C CA . GLY A 1 408 ? 16.400 5.456 -51.548 1.00 80.56 408 GLY A CA 1
ATOM 3158 C C . GLY A 1 408 ? 17.093 4.196 -51.015 1.00 80.56 408 GLY A C 1
ATOM 3159 O O . GLY A 1 408 ? 18.275 4.250 -50.691 1.00 80.56 408 GLY A O 1
ATOM 3160 N N . GLY A 1 409 ? 16.361 3.082 -50.880 1.00 81.56 409 GLY A N 1
ATOM 3161 C CA . GLY A 1 409 ? 16.888 1.789 -50.404 1.00 81.56 409 GLY A CA 1
ATOM 3162 C C . GLY A 1 409 ? 16.941 1.623 -48.877 1.00 81.56 409 GLY A C 1
ATOM 3163 O O . GLY A 1 409 ? 17.320 0.565 -48.374 1.00 81.56 409 GLY A O 1
ATOM 3164 N N . ALA A 1 410 ? 16.531 2.646 -48.128 1.00 87.88 410 ALA A N 1
ATOM 3165 C CA . ALA A 1 410 ? 16.378 2.611 -46.678 1.00 87.88 410 ALA A CA 1
ATOM 3166 C C . ALA A 1 410 ? 14.903 2.764 -46.281 1.00 87.88 410 ALA A C 1
ATOM 3168 O O . ALA A 1 410 ? 14.097 3.301 -47.039 1.00 87.88 410 ALA A O 1
ATOM 3169 N N . LEU A 1 411 ? 14.567 2.312 -45.078 1.00 89.94 411 LEU A N 1
ATOM 3170 C CA . LEU A 1 411 ? 13.266 2.521 -44.456 1.00 89.94 411 LEU A CA 1
ATOM 3171 C C . LEU A 1 411 ? 13.356 3.724 -43.515 1.00 89.94 411 LEU A C 1
ATOM 3173 O O . LEU A 1 411 ? 14.193 3.751 -42.610 1.00 89.94 411 LEU A O 1
ATOM 3177 N N . ALA A 1 412 ? 12.513 4.722 -43.746 1.00 91.31 412 ALA A N 1
ATOM 3178 C CA . ALA A 1 412 ? 12.258 5.809 -42.817 1.00 91.31 412 ALA A CA 1
ATOM 3179 C C . ALA A 1 412 ? 11.085 5.416 -41.914 1.00 91.31 412 ALA A C 1
ATOM 3181 O O . ALA A 1 412 ? 10.020 5.044 -42.401 1.00 91.31 412 ALA A O 1
ATOM 3182 N N . PHE A 1 413 ? 11.303 5.481 -40.606 1.00 91.50 413 PHE A N 1
ATOM 3183 C CA . PHE A 1 413 ? 10.312 5.207 -39.575 1.00 91.50 413 PHE A CA 1
ATOM 3184 C C . PHE A 1 413 ? 9.903 6.526 -38.933 1.00 91.50 413 PHE A C 1
ATOM 3186 O O . PHE A 1 413 ? 10.747 7.188 -38.332 1.00 91.50 413 PHE A O 1
ATOM 3193 N N . ASP A 1 414 ? 8.628 6.882 -39.042 1.00 90.81 414 ASP A N 1
ATOM 3194 C CA . ASP A 1 414 ? 8.040 8.088 -38.463 1.00 90.81 414 ASP A CA 1
ATOM 3195 C C . ASP A 1 414 ? 7.074 7.706 -37.334 1.00 90.81 414 ASP A C 1
ATOM 3197 O O . ASP A 1 414 ? 6.006 7.126 -37.553 1.00 90.81 414 ASP A O 1
ATOM 3201 N N . LEU A 1 415 ? 7.435 8.045 -36.100 1.00 88.94 415 LEU A N 1
ATOM 3202 C CA . LEU A 1 415 ? 6.640 7.755 -34.915 1.00 88.94 415 LEU A CA 1
ATOM 3203 C C . LEU A 1 415 ? 5.348 8.588 -34.895 1.00 88.94 415 LEU A C 1
ATOM 3205 O O . LEU A 1 415 ? 5.371 9.820 -34.901 1.00 88.94 415 LEU A O 1
ATOM 3209 N N . LYS A 1 416 ? 4.202 7.911 -34.800 1.00 85.62 416 LYS A N 1
ATOM 3210 C CA . LYS A 1 416 ? 2.877 8.510 -34.602 1.00 85.62 416 LYS A CA 1
ATOM 3211 C C . LYS A 1 416 ? 2.356 8.127 -33.225 1.00 85.62 416 LYS A C 1
ATOM 3213 O O . LYS A 1 416 ? 1.661 7.126 -33.064 1.00 85.62 416 LYS A O 1
ATOM 3218 N N . VAL A 1 417 ? 2.696 8.944 -32.232 1.00 79.62 417 VAL A N 1
ATOM 3219 C CA . VAL A 1 417 ? 2.226 8.789 -30.850 1.00 79.62 417 VAL A CA 1
ATOM 3220 C C . VAL A 1 417 ? 1.477 10.037 -30.387 1.00 79.62 417 VAL A C 1
ATOM 3222 O O . VAL A 1 417 ? 1.863 11.155 -30.748 1.00 79.62 417 VAL A O 1
ATOM 3225 N N . PRO A 1 418 ? 0.406 9.891 -29.587 1.00 80.25 418 PRO A N 1
ATOM 3226 C CA . PRO A 1 418 ? -0.265 11.028 -28.974 1.00 80.25 418 PRO A CA 1
ATOM 3227 C C . PRO A 1 418 ? 0.708 11.884 -28.157 1.00 80.25 418 PRO A C 1
ATOM 3229 O O . PRO A 1 418 ? 1.489 11.366 -27.359 1.00 80.25 418 PRO A O 1
ATOM 3232 N N . ARG A 1 419 ? 0.622 13.215 -28.290 1.00 78.25 419 ARG A N 1
ATOM 3233 C CA . ARG A 1 419 ? 1.449 14.147 -27.495 1.00 78.25 419 ARG A CA 1
ATOM 3234 C C . ARG A 1 419 ? 1.284 13.941 -25.989 1.00 78.25 419 ARG A C 1
ATOM 3236 O O . ARG A 1 419 ? 2.232 14.139 -25.241 1.00 78.25 419 ARG A O 1
ATOM 3243 N N . THR A 1 420 ? 0.107 13.503 -25.545 1.00 76.38 420 THR A N 1
ATOM 3244 C CA . THR A 1 420 ? -0.173 13.185 -24.138 1.00 76.38 420 THR A CA 1
ATOM 3245 C C . THR A 1 420 ? 0.752 12.101 -23.577 1.00 76.38 420 THR A C 1
ATOM 3247 O O . THR A 1 420 ? 1.049 12.129 -22.388 1.00 76.38 420 THR A O 1
ATOM 3250 N N . TYR A 1 421 ? 1.272 11.189 -24.407 1.00 78.94 421 TYR A N 1
ATOM 3251 C CA . TYR A 1 421 ? 2.168 10.111 -23.966 1.00 78.94 421 TYR A CA 1
ATOM 3252 C C . TYR A 1 421 ? 3.610 10.574 -23.761 1.00 78.94 421 TYR A C 1
ATOM 3254 O O . TYR A 1 421 ? 4.352 9.945 -23.011 1.00 78.94 421 TYR A O 1
ATOM 3262 N N . GLN A 1 422 ? 4.011 11.701 -24.357 1.00 72.44 422 GLN A N 1
ATOM 3263 C CA . GLN A 1 422 ? 5.351 12.273 -24.162 1.00 72.44 422 GLN A CA 1
ATOM 3264 C C . GLN A 1 422 ? 5.614 12.650 -22.697 1.00 72.44 422 GLN A C 1
ATOM 3266 O O . GLN A 1 422 ? 6.760 12.721 -22.277 1.00 72.44 422 GLN A O 1
ATOM 3271 N N . ALA A 1 423 ? 4.556 12.857 -21.906 1.00 70.75 423 ALA A N 1
ATOM 3272 C CA . ALA A 1 423 ? 4.670 13.113 -20.477 1.00 70.75 423 ALA A CA 1
ATOM 3273 C C . ALA A 1 423 ? 5.023 11.866 -19.645 1.00 70.75 423 ALA A C 1
ATOM 3275 O O . ALA A 1 423 ? 5.279 12.030 -18.459 1.00 70.75 423 ALA A O 1
ATOM 3276 N N . TRP A 1 424 ? 5.004 10.662 -20.231 1.00 72.62 424 TRP A N 1
ATOM 3277 C CA . TRP A 1 424 ? 5.154 9.369 -19.541 1.00 72.62 424 TRP A CA 1
ATOM 3278 C C . TRP A 1 424 ? 6.182 8.429 -20.184 1.00 72.62 424 TRP A C 1
ATOM 3280 O O . TRP A 1 424 ? 6.750 7.574 -19.501 1.00 72.62 424 TRP A O 1
ATOM 3290 N N . VAL A 1 425 ? 6.436 8.577 -21.486 1.00 76.56 425 VAL A N 1
ATOM 3291 C CA . VAL A 1 425 ? 7.471 7.818 -22.191 1.00 76.56 425 VAL A CA 1
ATOM 3292 C C . VAL A 1 425 ? 8.797 8.555 -22.088 1.00 76.56 425 VAL A C 1
ATOM 3294 O O . VAL A 1 425 ? 8.923 9.687 -22.551 1.00 76.56 425 VAL A O 1
ATOM 3297 N N . THR A 1 426 ? 9.789 7.902 -21.490 1.00 76.75 426 THR A N 1
ATOM 3298 C CA . THR A 1 426 ? 11.137 8.457 -21.329 1.00 76.75 426 THR A CA 1
ATOM 3299 C C . THR A 1 426 ? 12.007 8.219 -22.556 1.00 76.75 426 THR A C 1
ATOM 3301 O O . THR A 1 426 ? 12.929 8.991 -22.802 1.00 76.75 426 THR A O 1
ATOM 3304 N N . GLU A 1 427 ? 11.717 7.174 -23.334 1.00 85.38 427 GLU A N 1
ATOM 3305 C CA . GLU A 1 427 ? 12.470 6.834 -24.538 1.00 85.38 427 GLU A CA 1
ATOM 3306 C C . GLU A 1 427 ? 11.616 6.038 -25.531 1.00 85.38 427 GLU A C 1
ATOM 3308 O O . GLU A 1 427 ? 10.854 5.152 -25.141 1.00 85.38 427 GLU A O 1
ATOM 3313 N N . TYR A 1 428 ? 11.787 6.316 -26.823 1.00 88.62 428 TYR A N 1
ATOM 3314 C CA . TYR A 1 428 ? 11.295 5.458 -27.897 1.00 88.62 428 TYR A CA 1
ATOM 3315 C C . TYR A 1 428 ? 12.486 4.802 -28.595 1.00 88.62 428 TYR A C 1
ATOM 3317 O O . TYR A 1 428 ? 13.482 5.466 -28.874 1.00 88.62 428 TYR A O 1
ATOM 3325 N N . ALA A 1 429 ? 12.386 3.514 -28.907 1.00 92.00 429 ALA A N 1
ATOM 3326 C CA . ALA A 1 429 ? 13.399 2.778 -29.657 1.00 92.00 429 ALA A CA 1
ATOM 3327 C C . ALA A 1 429 ? 12.757 1.867 -30.712 1.00 92.00 429 ALA A C 1
ATOM 3329 O O . ALA A 1 429 ? 11.619 1.435 -30.562 1.00 92.00 429 ALA A O 1
ATOM 3330 N N . LEU A 1 430 ? 13.488 1.548 -31.778 1.00 92.88 430 LEU A N 1
ATOM 3331 C CA . LEU A 1 430 ? 13.163 0.440 -32.670 1.00 92.88 430 LEU A CA 1
ATOM 3332 C C . LEU A 1 430 ? 13.995 -0.773 -32.269 1.00 92.88 430 LEU A C 1
ATOM 3334 O O . LEU A 1 430 ? 15.213 -0.674 -32.124 1.00 92.88 430 LEU A O 1
ATOM 3338 N N . VAL A 1 431 ? 13.342 -1.919 -32.114 1.00 93.62 431 VAL A N 1
ATOM 3339 C CA . VAL A 1 431 ? 14.002 -3.212 -31.935 1.00 93.62 431 VAL A CA 1
ATOM 3340 C C . VAL A 1 431 ? 13.973 -3.940 -33.271 1.00 93.62 431 VAL A C 1
ATOM 3342 O O . VAL A 1 431 ? 12.913 -4.320 -33.772 1.00 93.62 431 VAL A O 1
ATOM 3345 N N . LEU A 1 432 ? 15.150 -4.098 -33.862 1.00 92.94 432 LEU A N 1
ATOM 3346 C CA . LEU A 1 432 ? 15.361 -4.676 -35.179 1.00 92.94 432 LEU A CA 1
ATOM 3347 C C . LEU A 1 432 ? 15.761 -6.141 -35.039 1.00 92.94 432 LEU A C 1
ATOM 3349 O O . LEU A 1 432 ? 16.688 -6.481 -34.303 1.00 92.94 432 LEU A O 1
ATOM 3353 N N . HIS A 1 433 ? 15.099 -7.008 -35.795 1.00 91.81 433 HIS A N 1
ATOM 3354 C CA . HIS A 1 433 ? 15.393 -8.435 -35.828 1.00 91.81 433 HIS A CA 1
ATOM 3355 C C . HIS A 1 433 ? 15.899 -8.818 -37.219 1.00 91.81 433 HIS A C 1
ATOM 3357 O O . HIS A 1 433 ? 15.252 -8.518 -38.228 1.00 91.81 433 HIS A O 1
ATOM 3363 N N . ARG A 1 434 ? 17.047 -9.505 -37.261 1.00 90.44 434 ARG A N 1
ATOM 3364 C CA . ARG A 1 434 ? 17.660 -10.059 -38.478 1.00 90.44 434 ARG A CA 1
ATOM 3365 C C . ARG A 1 434 ? 17.966 -11.551 -38.287 1.00 90.44 434 ARG A C 1
ATOM 3367 O O . ARG A 1 434 ? 18.285 -11.955 -37.165 1.00 90.44 434 ARG A O 1
ATOM 3374 N N . PRO A 1 435 ? 17.891 -12.385 -39.340 1.00 89.44 435 PRO A N 1
ATOM 3375 C CA . PRO A 1 435 ? 18.153 -13.817 -39.229 1.00 89.44 435 PRO A CA 1
ATOM 3376 C C . PRO A 1 435 ? 19.534 -14.111 -38.631 1.00 89.44 435 PRO A C 1
ATOM 3378 O O . PRO A 1 435 ? 20.543 -13.581 -39.090 1.00 89.44 435 PRO A O 1
ATOM 3381 N N . GLY A 1 436 ? 19.578 -14.964 -37.604 1.00 89.19 436 GLY A N 1
ATOM 3382 C CA . GLY A 1 436 ? 20.827 -15.397 -36.967 1.00 89.19 436 GLY A CA 1
ATOM 3383 C C . GLY A 1 436 ? 21.541 -14.337 -36.116 1.00 89.19 436 GLY A C 1
ATOM 3384 O O . GLY A 1 436 ? 22.649 -14.597 -35.654 1.00 89.19 436 GLY A O 1
ATOM 3385 N N . GLN A 1 437 ? 20.935 -13.166 -35.887 1.00 89.75 437 GLN A N 1
ATOM 3386 C CA . GLN A 1 437 ? 21.520 -12.078 -35.096 1.00 89.75 437 GLN A CA 1
ATOM 3387 C C . GLN A 1 437 ? 20.726 -11.820 -33.810 1.00 89.75 437 GLN A C 1
ATOM 3389 O O . GLN A 1 437 ? 19.526 -12.084 -33.732 1.00 89.75 437 GLN A O 1
ATOM 3394 N N . LYS A 1 438 ? 21.403 -11.282 -32.787 1.00 90.81 438 LYS A N 1
ATOM 3395 C CA . LYS A 1 438 ? 20.718 -10.756 -31.597 1.00 90.81 438 LYS A CA 1
ATOM 3396 C C . LYS A 1 438 ? 19.925 -9.497 -31.981 1.00 90.81 438 LYS A C 1
ATOM 3398 O O . LYS A 1 438 ? 20.411 -8.748 -32.829 1.00 90.81 438 LYS A O 1
ATOM 3403 N N . PRO A 1 439 ? 18.760 -9.242 -31.357 1.00 91.50 439 PRO A N 1
ATOM 3404 C CA . PRO A 1 439 ? 17.998 -8.028 -31.614 1.00 91.50 439 PRO A CA 1
ATOM 3405 C C . PRO A 1 439 ? 18.844 -6.774 -31.387 1.00 91.50 439 PRO A C 1
ATOM 3407 O O . PRO A 1 439 ? 19.510 -6.643 -30.357 1.00 91.50 439 PRO A O 1
ATOM 3410 N N . GLU A 1 440 ? 18.809 -5.865 -32.353 1.00 93.25 440 GLU A N 1
ATOM 3411 C CA . GLU A 1 440 ? 19.483 -4.571 -32.288 1.00 93.25 440 GLU A CA 1
ATOM 3412 C C . GLU A 1 440 ? 18.486 -3.514 -31.816 1.00 93.25 440 GLU A C 1
ATOM 3414 O O . GLU A 1 440 ? 17.348 -3.482 -32.277 1.00 93.25 440 GLU A O 1
ATOM 3419 N N . ARG A 1 441 ? 18.899 -2.648 -30.890 1.00 92.62 441 ARG A N 1
ATOM 3420 C CA . ARG A 1 441 ? 18.049 -1.594 -30.336 1.00 92.62 441 ARG A CA 1
ATOM 3421 C C . ARG A 1 441 ? 18.552 -0.227 -30.783 1.00 92.62 441 ARG A C 1
ATOM 3423 O O . ARG A 1 441 ? 19.654 0.167 -30.413 1.00 92.62 441 ARG A O 1
ATOM 3430 N N . CYS A 1 442 ? 17.725 0.504 -31.521 1.00 91.81 442 CYS A N 1
ATOM 3431 C CA . CYS A 1 442 ? 18.044 1.831 -32.038 1.00 91.81 442 CYS A CA 1
ATOM 3432 C C . CYS A 1 442 ? 17.128 2.875 -31.396 1.00 91.81 442 CYS A C 1
ATOM 3434 O O . CYS A 1 442 ? 15.931 2.895 -31.672 1.00 91.81 442 CYS A O 1
ATOM 3436 N N . VAL A 1 443 ? 17.676 3.739 -30.541 1.00 90.75 443 VAL A N 1
ATOM 3437 C CA . VAL A 1 443 ? 16.913 4.828 -29.909 1.00 90.75 443 VAL A CA 1
ATOM 3438 C C . VAL A 1 443 ? 16.475 5.830 -30.980 1.00 90.75 443 VAL A C 1
ATOM 3440 O O . VAL A 1 443 ? 17.292 6.255 -31.798 1.00 90.75 443 VAL A O 1
ATOM 3443 N N . LEU A 1 444 ? 15.187 6.184 -30.998 1.00 87.38 444 LEU A N 1
ATOM 3444 C CA . LEU A 1 444 ? 14.684 7.228 -31.882 1.00 87.38 444 LEU A CA 1
ATOM 3445 C C . LEU A 1 444 ? 15.129 8.598 -31.360 1.00 87.38 444 LEU A C 1
ATOM 3447 O O . LEU A 1 444 ? 15.082 8.845 -30.152 1.00 87.38 444 LEU A O 1
ATOM 3451 N N . PRO A 1 445 ? 15.508 9.515 -32.256 1.00 84.75 445 PRO A N 1
ATOM 3452 C CA . PRO A 1 445 ? 15.797 10.882 -31.864 1.00 84.75 445 PRO A CA 1
ATOM 3453 C C . PRO A 1 445 ? 14.497 11.630 -31.485 1.00 84.75 445 PRO A C 1
ATOM 3455 O O . PRO A 1 445 ? 13.399 11.150 -31.793 1.00 84.75 445 PRO A O 1
ATOM 3458 N N . PRO A 1 446 ? 14.579 12.795 -30.811 1.00 77.69 446 PRO A N 1
ATOM 3459 C CA . PRO A 1 446 ? 13.412 13.519 -30.285 1.00 77.69 446 PRO A CA 1
ATOM 3460 C C . PRO A 1 446 ? 12.345 13.881 -31.328 1.00 77.69 446 PRO A C 1
ATOM 3462 O O . PRO A 1 446 ? 11.160 13.951 -31.007 1.00 77.69 446 PRO A O 1
ATOM 3465 N N . GLU A 1 447 ? 12.747 14.087 -32.580 1.00 80.94 447 GLU A N 1
ATOM 3466 C CA . GLU A 1 447 ? 11.864 14.315 -33.726 1.00 80.94 447 GLU A CA 1
ATOM 3467 C C . GLU A 1 447 ? 11.011 13.091 -34.101 1.00 80.94 447 GLU A C 1
ATOM 3469 O O . GLU A 1 447 ? 10.082 13.211 -34.897 1.00 80.94 447 GLU A O 1
ATOM 3474 N N . GLY A 1 448 ? 11.301 11.919 -33.525 1.00 83.25 448 GLY A N 1
ATOM 3475 C CA . GLY A 1 448 ? 10.541 10.688 -33.725 1.00 83.25 448 GLY A CA 1
ATOM 3476 C C . GLY A 1 448 ? 10.746 10.051 -35.096 1.00 83.25 448 GLY A C 1
ATOM 3477 O O . GLY A 1 448 ? 9.951 9.195 -35.478 1.00 83.25 448 GLY A O 1
ATOM 3478 N N . ARG A 1 449 ? 11.789 10.450 -35.834 1.00 90.19 449 ARG A N 1
ATOM 3479 C CA . ARG A 1 449 ? 12.107 9.926 -37.164 1.00 90.19 449 ARG A CA 1
ATOM 3480 C C . ARG A 1 449 ? 13.469 9.249 -37.181 1.00 90.19 449 ARG A C 1
ATOM 3482 O O . ARG A 1 449 ? 14.464 9.860 -36.810 1.00 90.19 449 ARG A O 1
ATOM 3489 N N . LEU A 1 450 ? 13.535 8.011 -37.663 1.00 90.81 450 LEU A N 1
ATOM 3490 C CA . LEU A 1 450 ? 14.791 7.272 -37.808 1.00 90.81 450 LEU A CA 1
ATOM 3491 C C . LEU A 1 450 ? 14.860 6.596 -39.178 1.00 90.81 450 LEU A C 1
ATOM 3493 O O . LEU A 1 450 ? 13.895 5.978 -39.617 1.00 90.81 450 LEU A O 1
ATOM 3497 N N . LYS A 1 451 ? 16.005 6.698 -39.857 1.00 90.94 451 LYS A N 1
ATOM 3498 C CA . LYS A 1 451 ? 16.236 6.070 -41.164 1.00 90.94 451 LYS A CA 1
ATOM 3499 C C . LYS A 1 451 ? 17.236 4.930 -41.029 1.00 90.94 451 LYS A C 1
ATOM 3501 O O . LYS A 1 451 ? 18.330 5.139 -40.513 1.00 90.94 451 LYS A O 1
ATOM 3506 N N . LEU A 1 452 ? 16.864 3.740 -41.495 1.00 89.25 452 LEU A N 1
ATOM 3507 C CA . LEU A 1 452 ? 17.661 2.522 -41.346 1.00 89.25 452 LEU A CA 1
ATOM 3508 C C . LEU A 1 452 ? 17.756 1.740 -42.665 1.00 89.25 452 LEU A C 1
ATOM 3510 O O . LEU A 1 452 ? 16.799 1.739 -43.443 1.00 89.25 452 LEU A O 1
ATOM 3514 N N . PRO A 1 453 ? 18.870 1.031 -42.925 1.00 86.38 453 PRO A N 1
ATOM 3515 C CA . PRO A 1 453 ? 18.969 0.125 -44.066 1.00 86.38 453 PRO A CA 1
ATOM 3516 C C . PRO A 1 453 ? 17.896 -0.971 -44.013 1.00 86.38 453 PRO A C 1
ATOM 3518 O O . PRO A 1 453 ? 17.687 -1.586 -42.966 1.00 86.38 453 PRO A O 1
ATOM 3521 N N . LYS A 1 454 ? 17.243 -1.242 -45.151 1.00 83.69 454 LYS A N 1
ATOM 3522 C CA . LYS A 1 454 ? 16.201 -2.280 -45.278 1.00 83.69 454 LYS A CA 1
ATOM 3523 C C . LYS A 1 454 ? 16.764 -3.706 -45.212 1.00 83.69 454 LYS A C 1
ATOM 3525 O O . LYS A 1 454 ? 16.050 -4.645 -44.868 1.00 83.69 454 LYS A O 1
ATOM 3530 N N . GLU A 1 455 ? 18.032 -3.877 -45.580 1.00 82.62 455 GLU A N 1
ATOM 3531 C CA . GLU A 1 455 ? 18.647 -5.184 -45.808 1.00 82.62 455 GLU A CA 1
ATOM 3532 C C . GLU A 1 455 ? 18.590 -6.102 -44.576 1.00 82.62 455 GLU A C 1
ATOM 3534 O O . GLU A 1 455 ? 18.983 -5.744 -43.462 1.00 82.62 455 GLU A O 1
ATOM 3539 N N . GLY A 1 456 ? 18.090 -7.321 -44.799 1.00 80.00 456 GLY A N 1
ATOM 3540 C CA . GLY A 1 456 ? 18.069 -8.395 -43.805 1.00 80.00 456 GLY A CA 1
ATOM 3541 C C . GLY A 1 456 ? 17.082 -8.216 -42.646 1.00 80.00 456 GLY A C 1
ATOM 3542 O O . GLY A 1 456 ? 17.067 -9.068 -41.759 1.00 80.00 456 GLY A O 1
ATOM 3543 N N . LEU A 1 457 ? 16.266 -7.155 -42.627 1.00 84.81 457 LEU A N 1
ATOM 3544 C CA . LEU A 1 457 ? 15.229 -6.960 -41.611 1.00 84.81 457 LEU A CA 1
ATOM 3545 C C . LEU A 1 457 ? 14.071 -7.942 -41.823 1.00 84.81 457 LEU A C 1
ATOM 3547 O O . LEU A 1 457 ? 13.468 -7.971 -42.893 1.00 84.81 457 LEU A O 1
ATOM 3551 N N . VAL A 1 458 ? 13.745 -8.722 -40.789 1.00 86.19 458 VAL A N 1
ATOM 3552 C CA . VAL A 1 458 ? 12.598 -9.655 -40.797 1.00 86.19 458 VAL A CA 1
ATOM 3553 C C . VAL A 1 458 ? 11.476 -9.235 -39.861 1.00 86.19 458 VAL A C 1
ATOM 3555 O O . VAL A 1 458 ? 10.329 -9.608 -40.069 1.00 86.19 458 VAL A O 1
ATOM 3558 N N . LYS A 1 459 ? 11.789 -8.458 -38.825 1.00 88.56 459 LYS A N 1
ATOM 3559 C CA . LYS A 1 459 ? 10.800 -7.916 -37.897 1.00 88.56 459 LYS A CA 1
ATOM 3560 C C . LYS A 1 459 ? 11.333 -6.626 -37.293 1.00 88.56 459 LYS A C 1
ATOM 3562 O O . LYS A 1 459 ? 12.515 -6.533 -36.958 1.00 88.56 459 LYS A O 1
ATOM 3567 N N . VAL A 1 460 ? 10.447 -5.653 -37.138 1.00 90.06 460 VAL A N 1
ATOM 3568 C CA . VAL A 1 460 ? 10.718 -4.411 -36.417 1.00 90.06 460 VAL A CA 1
ATOM 3569 C C . VAL A 1 460 ? 9.645 -4.244 -35.353 1.00 90.06 460 VAL A C 1
ATOM 3571 O O . VAL A 1 460 ? 8.463 -4.466 -35.612 1.00 90.06 460 VAL A O 1
ATOM 3574 N N . GLU A 1 461 ? 10.056 -3.879 -34.147 1.00 92.44 461 GLU A N 1
ATOM 3575 C CA . GLU A 1 461 ? 9.150 -3.511 -33.064 1.00 92.44 461 GLU A CA 1
ATOM 3576 C C . GLU A 1 461 ? 9.430 -2.072 -32.651 1.00 92.44 461 GLU A C 1
ATOM 3578 O O . GLU A 1 461 ? 10.585 -1.677 -32.514 1.00 92.44 461 GLU A O 1
ATOM 3583 N N . LEU A 1 462 ? 8.377 -1.295 -32.433 1.00 90.06 462 LEU A N 1
ATOM 3584 C CA . LEU A 1 462 ? 8.464 -0.021 -31.747 1.00 90.06 462 LEU A CA 1
ATOM 3585 C C . LEU A 1 462 ? 8.403 -0.309 -30.251 1.00 90.06 462 LEU A C 1
ATOM 3587 O O . LEU A 1 462 ? 7.446 -0.905 -29.764 1.00 90.06 462 LEU A O 1
ATOM 3591 N N . GLU A 1 463 ? 9.430 0.122 -29.540 1.00 89.25 463 GLU A N 1
ATOM 3592 C CA . GLU A 1 463 ? 9.545 0.061 -28.097 1.00 89.25 463 GLU A CA 1
ATOM 3593 C C . GLU A 1 463 ? 9.297 1.449 -27.501 1.00 89.25 463 GLU A C 1
ATOM 3595 O O . GLU A 1 463 ? 9.992 2.405 -27.841 1.00 89.25 463 GLU A O 1
ATOM 3600 N N . ALA A 1 464 ? 8.330 1.560 -26.594 1.00 85.75 464 ALA A N 1
ATOM 3601 C CA . ALA A 1 464 ? 8.127 2.733 -25.752 1.00 85.75 464 ALA A CA 1
ATOM 3602 C C . ALA A 1 464 ? 8.517 2.388 -24.312 1.00 85.75 464 ALA A C 1
ATOM 3604 O O . ALA A 1 464 ? 7.875 1.555 -23.663 1.00 85.75 464 ALA A O 1
ATOM 3605 N N . LEU A 1 465 ? 9.575 3.020 -23.809 1.00 79.81 465 LEU A N 1
ATOM 3606 C CA . LEU A 1 465 ? 10.001 2.880 -22.425 1.00 79.81 465 LEU A CA 1
ATOM 3607 C C . LEU A 1 465 ? 9.179 3.830 -21.553 1.00 79.81 465 LEU A C 1
ATOM 3609 O O . LEU A 1 465 ? 9.408 5.039 -21.530 1.00 79.81 465 LEU A O 1
ATOM 3613 N N . CYS A 1 466 ? 8.202 3.278 -20.843 1.00 75.19 466 CYS A N 1
ATOM 3614 C CA . CYS A 1 466 ? 7.412 4.038 -19.884 1.00 75.19 466 CYS A CA 1
ATOM 3615 C C . CYS A 1 466 ? 8.221 4.231 -18.595 1.00 75.19 466 CYS A C 1
ATOM 3617 O O . CYS A 1 466 ? 9.085 3.409 -18.264 1.00 75.19 466 CYS A O 1
ATOM 3619 N N . SER A 1 467 ? 7.940 5.301 -17.854 1.00 58.81 467 SER A N 1
ATOM 3620 C CA . SER A 1 467 ? 8.664 5.715 -16.645 1.00 58.81 467 SER A CA 1
ATOM 3621 C C . SER A 1 467 ? 8.550 4.764 -15.440 1.00 58.81 467 SER A C 1
ATOM 3623 O O . SER A 1 467 ? 8.556 5.217 -14.309 1.00 58.81 467 SER A O 1
ATOM 3625 N N . SER A 1 468 ? 8.471 3.452 -15.635 1.00 53.38 468 SER A N 1
ATOM 3626 C CA . SER A 1 468 ? 8.483 2.424 -14.587 1.00 53.38 468 SER A CA 1
ATOM 3627 C C . SER A 1 468 ? 8.935 1.059 -15.128 1.00 53.38 468 SER A C 1
ATOM 3629 O O . SER A 1 468 ? 8.454 0.014 -14.729 1.00 53.38 468 SER A O 1
ATOM 3631 N N . ARG A 1 469 ? 9.953 1.038 -15.999 1.00 51.56 469 ARG A N 1
ATOM 3632 C CA . ARG A 1 469 ? 10.789 -0.149 -16.307 1.00 51.56 469 ARG A CA 1
ATOM 3633 C C . ARG A 1 469 ? 10.124 -1.324 -17.040 1.00 51.56 469 ARG A C 1
ATOM 3635 O O . ARG A 1 469 ? 10.746 -2.383 -17.129 1.00 51.56 469 ARG A O 1
ATOM 3642 N N . ARG A 1 470 ? 8.952 -1.143 -17.659 1.00 61.78 470 ARG A N 1
ATOM 3643 C CA . ARG A 1 470 ? 8.486 -2.057 -18.714 1.00 61.78 470 ARG A CA 1
ATOM 3644 C C . ARG A 1 470 ? 8.368 -1.333 -20.048 1.00 61.78 470 ARG A C 1
ATOM 3646 O O . ARG A 1 470 ? 7.786 -0.259 -20.160 1.00 61.78 470 ARG A O 1
ATOM 3653 N N . ALA A 1 471 ? 8.997 -1.928 -21.049 1.00 74.25 471 ALA A N 1
ATOM 3654 C CA . ALA A 1 471 ? 8.915 -1.500 -22.429 1.00 74.25 471 ALA A CA 1
ATOM 3655 C C . ALA A 1 471 ? 7.620 -2.043 -23.040 1.00 74.25 471 ALA A C 1
ATOM 3657 O O . ALA A 1 471 ? 7.413 -3.258 -23.056 1.00 74.25 471 ALA A O 1
ATOM 3658 N N . ILE A 1 472 ? 6.774 -1.162 -23.573 1.00 79.38 472 ILE A N 1
ATOM 3659 C CA . ILE A 1 472 ? 5.674 -1.587 -24.438 1.00 79.38 472 ILE A CA 1
ATOM 3660 C C . ILE A 1 472 ? 6.268 -1.785 -25.826 1.00 79.38 472 ILE A C 1
ATOM 3662 O O . ILE A 1 472 ? 6.816 -0.846 -26.402 1.00 79.38 472 ILE A O 1
ATOM 3666 N N . ARG A 1 473 ? 6.188 -3.010 -26.348 1.00 85.50 473 ARG A N 1
ATOM 3667 C CA . ARG A 1 473 ? 6.668 -3.351 -27.689 1.00 85.50 473 ARG A CA 1
ATOM 3668 C C . ARG A 1 473 ? 5.496 -3.657 -28.596 1.00 85.50 473 ARG A C 1
ATOM 3670 O O . ARG A 1 473 ? 4.681 -4.519 -28.279 1.00 85.50 473 ARG A O 1
ATOM 3677 N N . VAL A 1 474 ? 5.441 -2.979 -29.733 1.00 86.94 474 VAL A N 1
ATOM 3678 C CA . VAL A 1 474 ? 4.410 -3.191 -30.748 1.00 86.94 474 VAL A CA 1
ATOM 3679 C C . VAL A 1 474 ? 5.055 -3.506 -32.090 1.00 86.94 474 VAL A C 1
ATOM 3681 O O . VAL A 1 474 ? 6.057 -2.879 -32.440 1.00 86.94 474 VAL A O 1
ATOM 3684 N N . PRO A 1 475 ? 4.532 -4.477 -32.855 1.00 87.19 475 PRO A N 1
ATOM 3685 C CA . PRO A 1 475 ? 5.063 -4.764 -34.178 1.00 87.19 475 PRO A CA 1
ATOM 3686 C C . PRO A 1 475 ? 4.871 -3.552 -35.096 1.00 87.19 475 PRO A C 1
ATOM 3688 O O . PRO A 1 475 ? 3.801 -2.943 -35.131 1.00 87.19 475 PRO A O 1
ATOM 3691 N N . VAL A 1 476 ? 5.913 -3.221 -35.854 1.00 86.69 476 VAL A N 1
ATOM 3692 C CA . VAL A 1 476 ? 5.859 -2.227 -36.925 1.00 86.69 476 VAL A CA 1
ATOM 3693 C C . VAL A 1 476 ? 5.646 -2.963 -38.238 1.00 86.69 476 VAL A C 1
ATOM 3695 O O . VAL A 1 476 ? 6.420 -3.849 -38.604 1.00 86.69 476 VAL A O 1
ATOM 3698 N N . TRP A 1 477 ? 4.582 -2.597 -38.941 1.00 80.88 477 TRP A N 1
ATOM 3699 C CA . TRP A 1 477 ? 4.203 -3.233 -40.194 1.00 80.88 477 TRP A CA 1
ATOM 3700 C C . TRP A 1 477 ? 5.072 -2.702 -41.332 1.00 80.88 477 TRP A C 1
ATOM 3702 O O . TRP A 1 477 ? 5.013 -1.523 -41.670 1.00 80.88 477 TRP A O 1
ATOM 3712 N N . LEU A 1 478 ? 5.875 -3.586 -41.920 1.00 76.38 478 LEU A N 1
ATOM 3713 C CA . LEU A 1 478 ? 6.655 -3.311 -43.121 1.00 76.38 478 LEU A CA 1
ATOM 3714 C C . LEU A 1 478 ? 5.793 -3.724 -44.324 1.00 76.38 478 LEU A C 1
ATOM 3716 O O . LEU A 1 478 ? 5.683 -4.915 -44.598 1.00 76.38 478 LEU A O 1
ATOM 3720 N N . ASP A 1 479 ? 5.098 -2.771 -44.954 1.00 59.00 479 ASP A N 1
ATOM 3721 C CA . ASP A 1 479 ? 4.268 -2.926 -46.167 1.00 59.00 479 ASP A CA 1
ATOM 3722 C C . ASP A 1 479 ? 3.800 -4.361 -46.498 1.00 59.00 479 ASP A C 1
ATOM 3724 O O . ASP A 1 479 ? 4.338 -5.057 -47.363 1.00 59.00 479 ASP A O 1
ATOM 3728 N N . GLY A 1 480 ? 2.746 -4.804 -45.805 1.00 49.50 480 GLY A N 1
ATOM 3729 C CA . GLY A 1 480 ? 1.932 -5.953 -46.212 1.00 49.50 480 GLY A CA 1
ATOM 3730 C C . GLY A 1 480 ? 2.538 -7.351 -46.037 1.00 49.50 480 GLY A C 1
ATOM 3731 O O . GLY A 1 480 ? 1.953 -8.304 -46.551 1.00 49.50 480 GLY A O 1
ATOM 3732 N N . ARG A 1 481 ? 3.659 -7.525 -45.324 1.00 43.09 481 ARG A N 1
ATOM 3733 C CA . ARG A 1 481 ? 4.184 -8.860 -44.979 1.00 43.09 481 ARG A CA 1
ATOM 3734 C C . ARG A 1 481 ? 4.477 -8.992 -43.483 1.00 43.09 481 ARG A C 1
ATOM 3736 O O . ARG A 1 481 ? 5.143 -8.137 -42.903 1.00 43.09 481 ARG A O 1
ATOM 3743 N N . ILE A 1 482 ? 3.978 -10.084 -42.897 1.00 40.66 482 ILE A N 1
ATOM 3744 C CA . ILE A 1 482 ? 4.649 -10.819 -41.813 1.00 40.66 482 ILE A CA 1
ATOM 3745 C C . ILE A 1 482 ? 5.413 -11.950 -42.488 1.00 40.66 482 ILE A C 1
ATOM 3747 O O . ILE A 1 482 ? 4.794 -12.607 -43.360 1.00 40.66 482 ILE A O 1
#

pLDDT: mean 83.32, std 18.01, range [22.84, 98.56]